Protein AF-A0A3M0AEE7-F1 (afdb_monomer_lite)

Sequence (436 aa):
MRKSKLIFLSLGSITTALVATSSFSCSCLNPNPEPKKTIIKESQLRKFKAYIASKEEEISKIYVVILKGTTAEWIYSGQKGVTKEKLDSFTKALNEAKKVTDENKIADAKIKLDNAFKELNNGAIEGKKFLTEKLEFHRIKWQILTAASIENYLLEKILNLQFIVVDNDVRDPHKINSKQIAFSKREFDRYVKAIEKLLQAKTTIEMIEAYAMLKGALEEVKLDGVRGENSYIIPFEYGKEIDEKDDDMKDIVTSLALIPNVVYSPKYPRVKISEEPQWNVYDLLAKCYVNLNGYAVNLTIVSQTDDEEKGTRTVKIKAEKNGKFKEKDVVFHGFESKESKQRSDALKEKHKSMKLEFTTQYTDKKASEAYEIYDHEDVVAKELPELIQYLNDNNLHFGHAEPTFDDAKKEVYLNIHIAEAFGAYFETTITIKGFK

InterPro domains:
  IPR007326 Lipoprotein-associated domain [PF04200] (291-336)

pLDDT: mean 78.51, std 18.41, range [25.47, 98.44]

Secondary structure (DSSP, 8-state):
-------------------------------PPP---------HHHHHHHHHHHHHHHHHHHEEEE-TT--GGGSBTT-EEEEHHHHHHHHHHHHHHHT---GGGHHHHHHHHHHHHHHHHHTPEEP-B--HHHHHHHHHHHHHHHTSSHHHHHHHHH-SS-EEEE-TT---GGGSBTT-EEEEHHHHHHHHHHHHHHHH--SHHHHHHHHHHHHHHHHHHHHH-EE--BS------TT----TT-HHHHHHHHHHHTS--EE--PSSSPPPGGGSPPP-HHHHHHHTT---TTS-PEEEEEEEEEETTTTEEEEEEEEEETTEEEEEEEEEE-SPPHHHHHHHHHHHHHTTTS--EEE-S-TTS-GGGTGGGGGSHHHHHHH-HHHHHHHHHTTEEEEE---EEETTTTEEEEEEEEEETTS-EEEEEEEEE---

Foldseek 3Di:
DDDDDDDDPDDDDDDDDDDDDDDDDDDDDDCPPDPPPPPPPDDPVNVLVVVLVVVVVCCVQAEDADDPPDAQQNDEASHWYAHPVLVVQLVVLSVVSVPDPDSVCSVVSVVSNVVSVVSRVVRIHGHDHYDPLVVVLLVLLVLCQLQPHQLSSVCVLLPPLAEDEDDPVPLDQQQAAQSHWYDYPVLSVQLSVLNVQCLVDPTPSSVVVSSVSNVVSSVVSVVRTRRHDYNAAALDPDPDDDPPPDLFVSLQNRQVSSQAQGAQSPPPPAAQPVVDDDDWPVRSCVSSVHDSPRRPWDKGFPDWDADQQQQKIWTWMWTDDPHDIDIDIHIYHNHDHPVLVVLQVVVCVVCVVPAQEAEFPQLAAFCVRCQVLVQDPVSCCVRCVVNVVVCVVVQKHKDWDRWDDDRVQSWIKTWMWIDHSHRHIDTDIRIYHNHD

Radius of gyration: 29.85 Å; chains: 1; bounding box: 74×68×76 Å

Organism: NCBI:txid92407

Structure (mmCIF, N/CA/C/O backbone):
data_AF-A0A3M0AEE7-F1
#
_entry.id   AF-A0A3M0AEE7-F1
#
loop_
_atom_site.group_PDB
_atom_site.id
_atom_site.type_symbol
_atom_site.label_atom_id
_atom_site.label_alt_id
_atom_site.label_comp_id
_atom_site.label_asym_id
_atom_site.label_entity_id
_atom_site.label_seq_id
_atom_site.pdbx_PDB_ins_code
_atom_site.Cartn_x
_atom_site.Cartn_y
_atom_site.Cartn_z
_atom_site.occupancy
_atom_site.B_iso_or_equiv
_atom_site.auth_seq_id
_atom_site.auth_comp_id
_atom_site.auth_asym_id
_atom_site.auth_atom_id
_atom_site.pdbx_PDB_model_num
ATOM 1 N N . MET A 1 1 ? 21.920 39.823 -16.163 1.00 39.53 1 MET A N 1
ATOM 2 C CA . MET A 1 1 ? 20.463 39.934 -16.407 1.00 39.53 1 MET A CA 1
ATOM 3 C C . MET A 1 1 ? 20.048 39.003 -17.540 1.00 39.53 1 MET A C 1
ATOM 5 O O . MET A 1 1 ? 20.192 39.370 -18.695 1.00 39.53 1 MET A O 1
ATOM 9 N N . ARG A 1 2 ? 19.525 37.816 -17.221 1.00 29.62 2 ARG A N 1
ATOM 10 C CA . ARG A 1 2 ? 18.635 37.040 -18.099 1.00 29.62 2 ARG A CA 1
ATOM 11 C C . ARG A 1 2 ? 17.628 36.342 -17.188 1.00 29.62 2 ARG A C 1
ATOM 13 O O . ARG A 1 2 ? 18.017 35.592 -16.302 1.00 29.62 2 ARG A O 1
ATOM 20 N N . LYS A 1 3 ? 16.358 36.720 -17.336 1.00 32.91 3 LYS A N 1
ATOM 21 C CA . LYS A 1 3 ? 15.217 36.182 -16.595 1.00 32.91 3 LYS A CA 1
ATOM 22 C C . LYS A 1 3 ? 14.713 34.957 -17.353 1.00 32.91 3 LYS A C 1
ATOM 24 O O . LYS A 1 3 ? 14.317 35.113 -18.504 1.00 32.91 3 LYS A O 1
ATOM 29 N N . SER A 1 4 ? 14.665 33.804 -16.697 1.00 30.83 4 SER A N 1
ATOM 30 C CA . SER A 1 4 ? 13.887 32.656 -17.166 1.00 30.83 4 SER A CA 1
ATOM 31 C C . SER A 1 4 ? 12.950 32.209 -16.054 1.00 30.83 4 SER A C 1
ATOM 33 O O . SER A 1 4 ? 13.329 32.126 -14.889 1.00 30.83 4 SER A O 1
ATOM 35 N N . LYS A 1 5 ? 11.686 32.082 -16.450 1.00 27.19 5 LYS A N 1
ATOM 36 C CA . LYS A 1 5 ? 10.483 32.021 -15.627 1.00 27.19 5 LYS A CA 1
ATOM 37 C C . LYS A 1 5 ? 10.325 30.636 -14.995 1.00 27.19 5 LYS A C 1
ATOM 39 O O . LYS A 1 5 ? 10.358 29.638 -15.705 1.00 27.19 5 LYS A O 1
ATOM 44 N N . LEU A 1 6 ? 10.097 30.615 -13.683 1.00 25.47 6 LEU A N 1
ATOM 45 C CA . LEU A 1 6 ? 9.561 29.472 -12.949 1.00 25.47 6 LEU A CA 1
ATOM 46 C C . LEU A 1 6 ? 8.072 29.306 -13.298 1.00 25.47 6 LEU A C 1
ATOM 48 O O . LEU A 1 6 ? 7.311 30.269 -13.200 1.00 25.47 6 LEU A O 1
ATOM 52 N N . ILE A 1 7 ? 7.662 28.096 -13.673 1.00 28.25 7 ILE A N 1
ATOM 53 C CA . ILE A 1 7 ? 6.255 27.690 -13.759 1.00 28.25 7 ILE A CA 1
ATOM 54 C C . ILE A 1 7 ? 5.963 26.896 -12.483 1.00 28.25 7 ILE A C 1
ATOM 56 O O . ILE A 1 7 ? 6.401 25.759 -12.343 1.00 28.25 7 ILE A O 1
ATOM 60 N N . PHE A 1 8 ? 5.267 27.522 -11.535 1.00 27.22 8 PHE A N 1
ATOM 61 C CA . PHE A 1 8 ? 4.676 26.855 -10.375 1.00 27.22 8 PHE A CA 1
ATOM 62 C C . PHE A 1 8 ? 3.308 26.296 -10.789 1.00 27.22 8 PHE A C 1
ATOM 64 O O . PHE A 1 8 ? 2.404 27.061 -11.121 1.00 27.22 8 PHE A O 1
ATOM 71 N N . LEU A 1 9 ? 3.146 24.972 -10.756 1.00 27.30 9 LEU A N 1
ATOM 72 C CA . LEU A 1 9 ? 1.838 24.315 -10.757 1.00 27.30 9 LEU A CA 1
ATOM 73 C C . LEU A 1 9 ? 1.307 24.333 -9.318 1.00 27.30 9 LEU A C 1
ATOM 75 O O . LEU A 1 9 ? 1.627 23.468 -8.510 1.00 27.30 9 LEU A O 1
ATOM 79 N N . SER A 1 10 ? 0.534 25.362 -8.974 1.00 28.69 10 SER A N 1
ATOM 80 C CA . SER A 1 10 ? -0.221 25.406 -7.721 1.00 28.69 10 SER A CA 1
ATOM 81 C C . SER A 1 10 ? -1.416 24.455 -7.803 1.00 28.69 10 SER A C 1
ATOM 83 O O . SER A 1 10 ? -2.258 24.605 -8.691 1.00 28.69 10 SER A O 1
ATOM 85 N N . LEU A 1 11 ? -1.509 23.514 -6.857 1.00 30.02 11 LEU A N 1
ATOM 86 C CA . LEU A 1 11 ? -2.717 22.732 -6.601 1.00 30.02 11 LEU A CA 1
ATOM 87 C C . LEU A 1 11 ? -3.900 23.675 -6.342 1.00 30.02 11 LEU A C 1
ATOM 89 O O . LEU A 1 11 ? -3.884 24.474 -5.407 1.00 30.02 11 LEU A O 1
ATOM 93 N N . GLY A 1 12 ? -4.921 23.574 -7.192 1.00 28.95 12 GLY A N 1
ATOM 94 C CA . GLY A 1 12 ? -6.162 24.322 -7.066 1.00 28.95 12 GLY A CA 1
ATOM 95 C C . GLY A 1 12 ? -6.990 23.834 -5.881 1.00 28.95 12 GLY A C 1
ATOM 96 O O . GLY A 1 12 ? -7.534 22.731 -5.896 1.00 28.95 12 GLY A O 1
ATOM 97 N N . SER A 1 13 ? -7.125 24.695 -4.879 1.00 32.88 13 SER A N 1
ATOM 98 C CA . SER A 1 13 ? -8.219 24.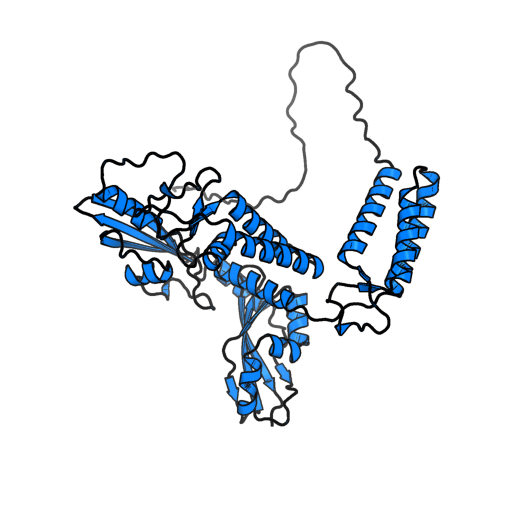684 -3.920 1.00 32.88 13 SER A CA 1
ATOM 99 C C . SER A 1 13 ? -9.508 25.115 -4.626 1.00 32.88 13 SER A C 1
ATOM 101 O O . SER A 1 13 ? -9.607 26.205 -5.192 1.00 32.88 13 SER A O 1
ATOM 103 N N . ILE A 1 14 ? -10.522 24.252 -4.599 1.00 32.09 14 ILE A N 1
ATOM 104 C CA . ILE A 1 14 ? -11.873 24.597 -5.045 1.00 32.09 14 ILE A CA 1
ATOM 105 C C . ILE A 1 14 ? -12.457 25.552 -4.004 1.00 32.09 14 ILE A C 1
ATOM 107 O O . ILE A 1 14 ? -12.915 25.126 -2.946 1.00 32.09 14 ILE A O 1
ATOM 111 N N . THR A 1 15 ? -12.446 26.848 -4.313 1.00 32.72 15 THR A N 1
ATOM 112 C CA . THR A 1 15 ? -13.251 27.836 -3.592 1.00 32.72 15 THR A CA 1
ATOM 113 C C . THR A 1 15 ? -14.005 28.690 -4.597 1.00 32.72 15 THR A C 1
ATOM 115 O O . THR A 1 15 ? -13.438 29.384 -5.435 1.00 32.72 15 THR A O 1
ATOM 118 N N . THR A 1 16 ? -15.318 28.571 -4.522 1.00 38.34 16 THR A N 1
ATOM 119 C CA . THR A 1 16 ? -16.335 29.273 -5.289 1.00 38.34 16 THR A CA 1
ATOM 120 C C . THR A 1 16 ? -16.251 30.784 -5.053 1.00 38.34 16 THR A C 1
ATOM 122 O O . THR A 1 16 ? -16.392 31.213 -3.913 1.00 38.34 16 THR A O 1
ATOM 125 N N . ALA A 1 17 ? -16.119 31.590 -6.112 1.00 32.16 17 ALA A N 1
ATOM 126 C CA . ALA A 1 17 ? -16.668 32.950 -6.174 1.00 32.16 17 ALA A CA 1
ATOM 127 C C . ALA A 1 17 ? -16.667 33.477 -7.621 1.00 32.16 17 ALA A C 1
ATOM 129 O O . ALA A 1 17 ? -15.638 33.846 -8.180 1.00 32.16 17 ALA A O 1
ATOM 130 N N . LEU A 1 18 ? -17.862 33.520 -8.213 1.00 32.06 18 LEU A N 1
ATOM 131 C CA . LEU A 1 18 ? -18.213 34.417 -9.315 1.00 32.06 18 LEU A CA 1
ATOM 132 C C . LEU A 1 18 ? -17.973 35.869 -8.869 1.00 32.06 18 LEU A C 1
ATOM 134 O O . LEU A 1 18 ? -18.414 36.198 -7.776 1.00 32.06 18 LEU A O 1
ATOM 138 N N . VAL A 1 19 ? -17.388 36.719 -9.720 1.00 35.72 19 VAL A N 1
ATOM 139 C CA . VAL A 1 19 ? -17.997 37.943 -10.294 1.00 35.72 19 VAL A CA 1
ATOM 140 C C . VAL A 1 19 ? -17.027 38.476 -11.359 1.00 35.72 19 VAL A C 1
ATOM 142 O O . VAL A 1 19 ? -15.920 38.901 -11.046 1.00 35.72 19 VAL A O 1
ATOM 145 N N . ALA A 1 20 ? -17.459 38.484 -12.620 1.00 35.19 20 ALA A N 1
ATOM 146 C CA . ALA A 1 20 ? -16.846 39.293 -13.666 1.00 35.19 20 ALA A CA 1
ATOM 147 C C . ALA A 1 20 ? -17.637 40.601 -13.775 1.00 35.19 20 ALA A C 1
ATOM 149 O O . ALA A 1 20 ? -18.813 40.594 -14.134 1.00 35.19 20 ALA A O 1
ATOM 150 N N . THR A 1 21 ? -16.990 41.722 -13.470 1.00 38.81 21 THR A N 1
ATOM 151 C CA . THR A 1 21 ? -17.422 43.052 -13.898 1.00 38.81 21 THR A CA 1
ATOM 152 C C . THR A 1 21 ? -16.765 43.354 -15.239 1.00 38.81 21 THR A C 1
ATOM 154 O O . THR A 1 21 ? -15.551 43.535 -15.300 1.00 38.81 21 THR A O 1
ATOM 157 N N . SER A 1 22 ? -17.549 43.459 -16.307 1.00 37.00 22 SER A N 1
ATOM 158 C CA . SER A 1 22 ? -17.209 44.374 -17.397 1.00 37.00 22 SER A CA 1
ATOM 159 C C . SER A 1 22 ? -18.483 44.922 -18.028 1.00 37.00 22 SER A C 1
ATOM 161 O O . SER A 1 22 ? -19.510 44.254 -18.129 1.00 37.00 22 SER A O 1
ATOM 163 N N . SER A 1 23 ? -18.399 46.211 -18.300 1.00 35.56 23 SER A N 1
ATOM 164 C CA . SER A 1 23 ? -19.454 47.179 -18.537 1.00 35.56 23 SER A CA 1
ATOM 165 C C . SER A 1 23 ? -19.941 47.225 -19.988 1.00 35.56 23 SER A C 1
ATOM 167 O O . SER A 1 23 ? -19.217 46.919 -20.930 1.00 35.56 23 SER A O 1
ATOM 169 N N . PHE A 1 24 ? -21.192 47.662 -20.103 1.00 32.94 24 PHE A N 1
ATOM 170 C CA . PHE A 1 24 ? -22.031 47.879 -21.279 1.00 32.94 24 PHE A CA 1
ATOM 171 C C . PHE A 1 24 ? -21.449 48.749 -22.407 1.00 32.94 24 PHE A C 1
ATOM 173 O O . PHE A 1 24 ? -20.793 49.755 -22.156 1.00 32.94 24 PHE A O 1
ATOM 180 N N . SER A 1 25 ? -21.896 48.455 -23.635 1.00 30.62 25 SER A N 1
ATOM 181 C CA . SER A 1 25 ? -22.407 49.442 -24.606 1.00 30.62 25 SER A CA 1
ATOM 182 C C . SER A 1 25 ? -23.279 48.691 -25.634 1.00 30.62 25 SER A C 1
ATOM 184 O O . SER A 1 25 ? -22.769 47.843 -26.355 1.00 30.62 25 SER A O 1
ATOM 186 N N . CYS A 1 26 ? -24.608 48.669 -25.495 1.00 32.84 26 CYS A N 1
ATOM 187 C CA . CYS A 1 26 ? -25.619 49.660 -25.903 1.00 32.84 26 CYS A CA 1
ATOM 188 C C . CYS A 1 26 ? -26.193 49.352 -27.299 1.00 32.84 26 CYS A C 1
ATOM 190 O O . CYS A 1 26 ? -25.498 49.514 -28.295 1.00 32.84 26 CYS A O 1
ATOM 192 N N . SER A 1 27 ? -27.464 48.925 -27.352 1.00 34.16 27 SER A N 1
ATOM 193 C CA . SER A 1 27 ? -28.456 49.342 -28.363 1.00 34.16 27 SER A CA 1
ATOM 194 C C . SER A 1 27 ? -29.754 48.515 -28.251 1.00 34.16 27 SER A C 1
ATOM 196 O O . SER A 1 27 ? -29.858 47.422 -28.795 1.00 34.16 27 SER A O 1
ATOM 198 N N . CYS A 1 28 ? -30.746 49.126 -27.595 1.00 38.25 28 CYS A N 1
ATOM 199 C CA . CYS A 1 28 ? -32.171 49.135 -27.958 1.00 38.25 28 CYS A CA 1
ATOM 200 C C . CYS A 1 28 ? -33.067 47.879 -27.778 1.00 38.25 28 CYS A C 1
ATOM 202 O O . CYS A 1 28 ? -33.027 46.934 -28.553 1.00 38.25 28 CYS A O 1
ATOM 204 N N . LEU A 1 29 ? -34.033 48.051 -26.853 1.00 40.47 29 LEU A N 1
ATOM 205 C CA . LEU A 1 29 ? -35.465 47.690 -26.950 1.00 40.47 29 LEU A CA 1
ATOM 206 C C . LEU A 1 29 ? -35.890 46.211 -26.815 1.00 40.47 29 LEU A C 1
ATOM 208 O O . LEU A 1 29 ? -36.113 45.533 -27.809 1.00 40.47 29 LEU A O 1
ATOM 212 N N . ASN A 1 30 ? -36.124 45.759 -25.572 1.00 40.34 30 ASN A N 1
ATOM 213 C CA . ASN A 1 30 ? -37.450 45.445 -24.976 1.00 40.34 30 ASN A CA 1
ATOM 214 C C . ASN A 1 30 ? -37.223 44.765 -23.601 1.00 40.34 30 ASN A C 1
ATOM 216 O O . ASN A 1 30 ? -36.546 43.735 -23.573 1.00 40.34 30 ASN A O 1
ATOM 220 N N . PRO A 1 31 ? -37.742 45.257 -22.455 1.00 41.59 31 PRO A N 1
ATOM 221 C CA . PRO A 1 31 ? -37.559 44.561 -21.187 1.00 41.59 31 PRO A CA 1
ATOM 222 C C . PRO A 1 31 ? -38.539 43.387 -21.125 1.00 41.59 31 PRO A C 1
ATOM 224 O O . PRO A 1 31 ? -39.662 43.509 -20.642 1.00 41.59 31 PRO A O 1
ATOM 227 N N . ASN A 1 32 ? -38.111 42.230 -21.626 1.00 47.66 32 ASN A N 1
ATOM 228 C CA . ASN A 1 32 ? -38.695 40.970 -21.191 1.00 47.66 32 ASN A CA 1
ATOM 229 C C . ASN A 1 32 ? -38.348 40.834 -19.695 1.00 47.66 32 ASN A C 1
ATOM 231 O O . ASN A 1 32 ? -37.156 40.878 -19.376 1.00 47.66 32 ASN A O 1
ATOM 235 N N . PRO A 1 33 ? -39.319 40.762 -18.764 1.00 46.78 33 PRO A N 1
ATOM 236 C CA . PRO A 1 33 ? -39.003 40.613 -17.350 1.00 46.78 33 PRO A CA 1
ATOM 237 C C . PRO A 1 33 ? -38.126 39.373 -17.180 1.00 46.78 33 PRO A C 1
ATOM 239 O O . PRO A 1 33 ? -38.521 38.279 -17.587 1.00 46.78 33 PRO A O 1
ATOM 242 N N . GLU A 1 34 ? -36.926 39.547 -16.615 1.00 46.41 34 GLU A N 1
ATOM 243 C CA . GLU A 1 34 ? -36.060 38.418 -16.283 1.00 46.41 34 GLU A CA 1
ATOM 244 C C . GLU A 1 34 ? -36.894 37.387 -15.510 1.00 46.41 34 GLU A C 1
ATOM 246 O O . GLU A 1 34 ? -37.600 37.763 -14.562 1.00 46.41 34 GLU A O 1
ATOM 251 N N . PRO A 1 35 ? -36.864 36.098 -15.899 1.00 45.56 35 PRO A N 1
ATOM 252 C CA . PRO A 1 35 ? -37.569 35.076 -15.156 1.00 45.56 35 PRO A CA 1
ATOM 253 C C . PRO A 1 35 ? -37.014 35.116 -13.739 1.00 45.56 35 PRO A C 1
ATOM 255 O O . PRO A 1 35 ? -35.839 34.816 -13.519 1.00 45.56 35 PRO A O 1
ATOM 258 N N . LYS A 1 36 ? -37.854 35.540 -12.782 1.00 41.78 36 LYS A N 1
ATOM 259 C CA . LYS A 1 36 ? -37.545 35.505 -11.351 1.00 41.78 36 LYS A CA 1
ATOM 260 C C . LYS A 1 36 ? -36.859 34.172 -11.083 1.00 41.78 36 LYS A C 1
ATOM 262 O O . LYS A 1 36 ? -37.500 33.129 -11.228 1.00 41.78 36 LYS A O 1
ATOM 267 N N . LYS A 1 37 ? -35.569 34.207 -10.720 1.00 41.91 37 LYS A N 1
ATOM 268 C CA . LYS A 1 37 ? -34.828 33.040 -10.231 1.00 41.91 37 LYS A CA 1
ATOM 269 C C . LYS A 1 37 ? -35.687 32.433 -9.134 1.00 41.91 37 LYS A C 1
ATOM 271 O O . LYS A 1 37 ? -35.774 32.962 -8.027 1.00 41.91 37 LYS A O 1
ATOM 276 N N . THR A 1 38 ? -36.395 31.365 -9.478 1.00 40.47 38 THR A N 1
ATOM 277 C CA . THR A 1 38 ? -37.221 30.648 -8.528 1.00 40.47 38 THR A CA 1
ATOM 278 C C . THR A 1 38 ? -36.211 29.922 -7.664 1.00 40.47 38 THR A C 1
ATOM 280 O O . THR A 1 38 ? -35.640 28.918 -8.079 1.00 40.47 38 THR A O 1
ATOM 283 N N . ILE A 1 39 ? -35.893 30.490 -6.500 1.00 41.84 39 ILE A N 1
ATOM 284 C CA . ILE A 1 39 ? -35.220 29.751 -5.440 1.00 41.84 39 ILE A CA 1
ATOM 285 C C . ILE A 1 39 ? -36.202 28.634 -5.098 1.00 41.84 39 ILE A C 1
ATOM 287 O O . ILE A 1 39 ? -37.176 28.859 -4.379 1.00 41.84 39 ILE A O 1
ATOM 291 N N . ILE A 1 40 ? -36.017 27.458 -5.701 1.00 47.19 40 ILE A N 1
ATOM 292 C CA . ILE A 1 40 ? -36.803 26.274 -5.376 1.00 47.19 40 ILE A CA 1
ATOM 293 C C . ILE A 1 40 ? -36.425 25.949 -3.934 1.00 47.19 40 ILE A C 1
ATOM 295 O O . ILE A 1 40 ? -35.376 25.360 -3.676 1.00 47.19 40 ILE A O 1
ATOM 299 N N . LYS A 1 41 ? -37.241 26.406 -2.977 1.00 56.53 41 LYS A N 1
ATOM 300 C CA . LYS A 1 41 ? -37.137 25.965 -1.589 1.00 56.53 41 LYS A CA 1
ATOM 301 C C . LYS A 1 41 ? -37.273 24.452 -1.617 1.00 56.53 41 LYS A C 1
ATOM 303 O O . LYS A 1 41 ? -38.308 23.921 -2.009 1.00 56.53 41 LYS A O 1
ATOM 308 N N . GLU A 1 42 ? -36.197 23.771 -1.259 1.00 70.62 42 GLU A N 1
ATOM 309 C CA . GLU A 1 42 ? -36.196 22.324 -1.160 1.00 70.62 42 GLU A CA 1
ATOM 310 C C . GLU A 1 42 ? -37.268 21.897 -0.148 1.00 70.62 42 GLU A C 1
ATOM 312 O O . GLU A 1 42 ? -37.226 22.329 1.009 1.00 70.62 42 GLU A O 1
ATOM 317 N N . SER A 1 43 ? -38.250 21.108 -0.597 1.00 87.12 43 SER A N 1
ATOM 318 C CA . SER A 1 43 ? -39.382 20.707 0.241 1.00 87.12 43 SER A CA 1
ATOM 319 C C . SER A 1 43 ? -38.914 19.881 1.438 1.00 87.12 43 SER A C 1
ATOM 321 O O . SER A 1 43 ? -37.929 19.134 1.357 1.00 87.12 43 SER A O 1
ATOM 323 N N . GLN A 1 44 ? -39.623 19.993 2.563 1.00 89.88 44 GLN A N 1
ATOM 324 C CA . GLN A 1 44 ? -39.300 19.207 3.755 1.00 89.88 44 GLN A CA 1
ATOM 325 C C . GLN A 1 44 ? -39.438 17.711 3.466 1.00 89.88 44 GLN A C 1
ATOM 327 O O . GLN A 1 44 ? -38.624 16.914 3.936 1.00 89.88 44 GLN A O 1
ATOM 332 N N . LEU A 1 45 ? -40.385 17.342 2.598 1.00 89.69 45 LEU A N 1
ATOM 333 C CA . LEU A 1 45 ? -40.547 15.973 2.123 1.00 89.69 45 LEU A CA 1
ATOM 334 C C . LEU A 1 45 ? -39.303 15.434 1.397 1.00 89.69 45 LEU A C 1
ATOM 336 O O . LEU A 1 45 ? -38.931 14.280 1.609 1.00 89.69 45 LEU A O 1
ATOM 340 N N . ARG A 1 46 ? -38.626 16.241 0.565 1.00 91.81 46 ARG A N 1
ATOM 341 C CA . ARG A 1 46 ? -37.401 15.800 -0.130 1.00 91.81 46 ARG A CA 1
ATOM 342 C C . ARG A 1 46 ? -36.263 15.545 0.858 1.00 91.81 46 ARG A C 1
ATOM 344 O O . ARG A 1 46 ? -35.619 14.501 0.776 1.00 91.81 46 ARG A O 1
ATOM 351 N N . LYS A 1 47 ? -36.065 16.451 1.821 1.00 93.12 47 LYS A N 1
ATOM 352 C CA . LYS A 1 47 ? -35.063 16.283 2.889 1.00 93.12 47 LYS A CA 1
ATOM 353 C C . LYS A 1 47 ? -35.353 15.055 3.748 1.00 93.12 47 LYS A C 1
ATOM 355 O O . LYS A 1 47 ? -34.438 14.306 4.075 1.00 93.12 47 LYS A O 1
ATOM 360 N N . PHE A 1 48 ? -36.624 14.815 4.069 1.00 95.06 48 PHE A N 1
ATOM 361 C CA . PHE A 1 48 ? -37.031 13.644 4.837 1.00 95.06 48 PHE A CA 1
ATOM 362 C C . PHE A 1 48 ? -36.790 12.334 4.078 1.00 95.06 48 PHE A C 1
ATOM 364 O O . PHE A 1 48 ? -36.240 11.396 4.649 1.00 95.06 48 PHE A O 1
ATOM 371 N N . LYS A 1 49 ? -37.100 12.280 2.776 1.00 94.75 49 LYS A N 1
ATOM 372 C CA . LYS A 1 49 ? -36.787 11.116 1.930 1.00 94.75 49 LYS A CA 1
ATOM 373 C C . LYS A 1 49 ? -35.284 10.839 1.849 1.00 94.75 49 LYS A C 1
ATOM 375 O O . LYS A 1 49 ? -34.888 9.682 1.940 1.00 94.75 49 LYS A O 1
ATOM 380 N N . ALA A 1 50 ? -34.454 11.877 1.729 1.00 93.44 50 ALA A N 1
ATOM 381 C CA . ALA A 1 50 ? -32.998 11.726 1.760 1.00 93.44 50 ALA A CA 1
ATOM 382 C C . ALA A 1 50 ? -32.501 11.191 3.116 1.00 93.44 50 ALA A C 1
ATOM 384 O O . ALA A 1 50 ? -31.641 10.317 3.152 1.00 93.44 50 ALA A O 1
ATOM 385 N N . TYR A 1 51 ? -33.083 11.659 4.224 1.00 95.38 51 TYR A N 1
ATOM 386 C CA . TYR A 1 51 ? -32.795 11.142 5.566 1.00 95.38 51 TYR A CA 1
ATOM 387 C C . TYR A 1 51 ? -33.214 9.669 5.742 1.00 95.38 51 TYR A C 1
ATOM 389 O O . TYR A 1 51 ? -32.479 8.890 6.338 1.00 95.38 51 TYR A O 1
ATOM 397 N N . ILE A 1 52 ? -34.364 9.255 5.201 1.00 96.44 52 ILE A N 1
ATOM 398 C CA . ILE A 1 52 ? -34.772 7.840 5.202 1.00 96.44 52 ILE A CA 1
ATOM 399 C C . ILE A 1 52 ? -33.764 6.995 4.418 1.00 96.44 52 ILE A C 1
ATOM 401 O O . ILE A 1 52 ? -33.336 5.953 4.909 1.00 96.44 52 ILE A O 1
ATOM 405 N N . ALA A 1 53 ? -33.376 7.450 3.222 1.00 94.31 53 ALA A N 1
ATOM 406 C CA . ALA A 1 53 ? -32.415 6.743 2.380 1.00 94.31 53 ALA A CA 1
ATOM 407 C C . ALA A 1 53 ? -31.055 6.585 3.076 1.00 94.31 53 ALA A C 1
ATOM 409 O O . ALA A 1 53 ? -30.485 5.499 3.046 1.00 94.31 53 ALA A O 1
ATOM 410 N N . SER A 1 54 ? -30.569 7.620 3.773 1.00 93.19 54 SER A N 1
ATOM 411 C CA . SER A 1 54 ? -29.308 7.516 4.514 1.00 93.19 54 SER A CA 1
ATOM 412 C C . SER A 1 54 ? -29.390 6.544 5.693 1.00 93.19 54 SER A C 1
ATOM 414 O O . SER A 1 54 ? -28.426 5.832 5.958 1.00 93.19 54 SER A O 1
ATOM 416 N N . LYS A 1 55 ? -30.539 6.456 6.380 1.00 93.69 55 LYS A N 1
ATOM 417 C CA . LYS A 1 55 ? -30.751 5.472 7.457 1.00 93.69 55 LYS A CA 1
ATOM 418 C C . LYS A 1 55 ? -30.833 4.042 6.940 1.00 93.69 55 LYS A C 1
ATOM 420 O O . LYS A 1 55 ? -30.331 3.132 7.589 1.00 93.69 55 LYS A O 1
ATOM 425 N N . GLU A 1 56 ? -31.454 3.842 5.785 1.00 92.62 56 GLU A N 1
ATOM 426 C CA . GLU A 1 56 ? -31.497 2.542 5.118 1.00 92.62 56 GLU A CA 1
ATOM 427 C C . GLU A 1 56 ? -30.098 2.081 4.687 1.00 92.62 56 GLU A C 1
ATOM 429 O O . GLU A 1 56 ? -29.711 0.945 4.962 1.00 92.62 56 GLU A O 1
ATOM 434 N N . GLU A 1 57 ? -29.315 2.985 4.095 1.00 88.06 57 GLU A N 1
ATOM 435 C CA . GLU A 1 57 ? -27.925 2.723 3.722 1.00 88.06 57 GLU A CA 1
ATOM 436 C C . GLU A 1 57 ? -27.069 2.368 4.948 1.00 88.06 57 GLU A C 1
ATOM 438 O O . GLU A 1 57 ? -26.396 1.336 4.949 1.00 88.06 57 GLU A O 1
ATOM 443 N N . GLU A 1 58 ? -27.152 3.165 6.019 1.00 88.94 58 GLU A N 1
ATOM 444 C CA . GLU A 1 58 ? -26.433 2.928 7.278 1.00 88.94 58 GLU A CA 1
ATOM 445 C C . GLU A 1 58 ? -26.715 1.528 7.846 1.00 88.94 58 GLU A C 1
ATOM 447 O O . GLU A 1 58 ? -25.798 0.822 8.265 1.00 88.94 58 GLU A O 1
ATOM 452 N N . ILE A 1 59 ? -27.976 1.091 7.809 1.00 91.31 59 ILE A N 1
ATOM 453 C CA . ILE A 1 59 ? -28.392 -0.223 8.311 1.00 91.31 59 ILE A CA 1
ATOM 454 C C . ILE A 1 59 ? -27.802 -1.349 7.476 1.00 91.31 59 ILE A C 1
ATOM 456 O O . ILE A 1 59 ? -27.232 -2.280 8.036 1.00 91.31 59 ILE A O 1
ATOM 460 N N . SER A 1 60 ? -27.905 -1.240 6.150 1.00 85.19 60 SER A N 1
ATOM 461 C CA . SER A 1 60 ? -27.403 -2.263 5.229 1.00 85.19 60 SER A CA 1
ATOM 462 C C . SER A 1 60 ? -25.887 -2.470 5.317 1.00 85.19 60 SER A C 1
ATOM 464 O O . SER A 1 60 ? -25.413 -3.577 5.079 1.00 85.19 60 SER A O 1
ATOM 466 N N . LYS A 1 61 ? -25.142 -1.422 5.690 1.00 81.12 61 LYS A N 1
ATOM 467 C CA . LYS A 1 61 ? -23.679 -1.440 5.795 1.00 81.12 61 LYS A CA 1
ATOM 468 C C . LYS A 1 61 ? -23.186 -1.902 7.163 1.00 81.12 61 LYS A C 1
ATOM 470 O O . LYS A 1 61 ? -22.252 -2.695 7.252 1.00 81.12 61 LYS A O 1
ATOM 475 N N . ILE A 1 62 ? -23.785 -1.377 8.233 1.00 88.38 62 ILE A N 1
ATOM 476 C CA . ILE A 1 62 ? -23.242 -1.520 9.590 1.00 88.38 62 ILE A CA 1
ATOM 477 C C . ILE A 1 62 ? -23.823 -2.728 10.320 1.00 88.38 62 ILE A C 1
ATOM 479 O O . ILE A 1 62 ? -23.125 -3.349 11.121 1.00 88.38 62 ILE A O 1
ATOM 483 N N . TYR A 1 63 ? -25.085 -3.076 10.076 1.00 92.62 63 TYR A N 1
ATOM 484 C CA . TYR A 1 63 ? -25.800 -4.014 10.932 1.00 92.62 63 TYR A CA 1
ATOM 485 C C . TYR A 1 63 ? -25.870 -5.411 10.329 1.00 92.62 63 TYR A C 1
ATOM 487 O O . TYR A 1 63 ? -26.261 -5.596 9.180 1.00 92.62 63 TYR A O 1
ATOM 495 N N . VAL A 1 64 ? -25.561 -6.411 11.152 1.00 92.12 64 VAL A N 1
ATOM 496 C CA . VAL A 1 64 ? -25.668 -7.828 10.796 1.00 92.12 64 VAL A CA 1
ATOM 497 C C . VAL A 1 64 ? -26.622 -8.538 11.746 1.00 92.12 64 VAL A C 1
ATOM 499 O O . VAL A 1 64 ? -26.629 -8.287 12.953 1.00 92.12 64 VAL A O 1
ATOM 502 N N . VAL A 1 65 ? -27.448 -9.435 11.207 1.00 93.94 65 VAL A N 1
ATOM 503 C CA . VAL A 1 65 ? -28.354 -10.243 12.029 1.00 93.94 65 VAL A CA 1
ATOM 504 C C . VAL A 1 65 ? -27.561 -11.351 12.707 1.00 93.94 65 VAL A C 1
ATOM 506 O O . VAL A 1 65 ? -26.896 -12.138 12.038 1.00 93.94 65 VAL A O 1
ATOM 509 N N . ILE A 1 66 ? -27.667 -11.436 14.030 1.00 94.31 66 ILE A N 1
ATOM 510 C CA . ILE A 1 66 ? -26.959 -12.428 14.843 1.00 94.31 66 ILE A CA 1
ATOM 511 C C . ILE A 1 66 ? -27.921 -13.369 15.566 1.00 94.31 66 ILE A C 1
ATOM 513 O O . ILE A 1 66 ? -29.075 -13.035 15.855 1.00 94.31 66 ILE A O 1
ATOM 517 N N . LEU A 1 67 ? -27.416 -14.559 15.891 1.00 93.06 67 LEU A N 1
ATOM 518 C CA . LEU A 1 67 ? -28.110 -15.528 16.733 1.00 93.06 67 LEU A CA 1
ATOM 519 C C . LEU A 1 67 ? -27.839 -15.253 18.216 1.00 93.06 67 LEU A C 1
ATOM 521 O O . LEU A 1 67 ? -26.835 -14.641 18.591 1.00 93.06 67 LEU A O 1
ATOM 525 N N . LYS A 1 68 ? -28.730 -15.749 19.079 1.00 87.56 68 LYS A N 1
ATOM 526 C CA . LYS A 1 68 ? -28.556 -15.670 20.532 1.00 87.56 68 LYS A CA 1
ATOM 527 C C . LYS A 1 68 ? -27.252 -16.367 20.944 1.00 87.56 68 LYS A C 1
ATOM 529 O O . LYS A 1 68 ? -27.007 -17.494 20.533 1.00 87.56 68 LYS A O 1
ATOM 534 N N . GLY A 1 69 ? -26.451 -15.696 21.770 1.00 87.12 69 GLY A N 1
ATOM 535 C CA . GLY A 1 69 ? -25.151 -16.198 22.228 1.00 87.12 69 GLY A CA 1
ATOM 536 C C . GLY A 1 69 ? -23.963 -15.808 21.342 1.00 87.12 69 GLY A C 1
ATOM 537 O O . GLY A 1 69 ? -22.836 -16.123 21.703 1.00 87.12 69 GLY A O 1
ATOM 538 N N . THR A 1 70 ? -24.188 -15.098 20.230 1.00 90.88 70 THR A N 1
ATOM 539 C CA . THR A 1 70 ? -23.097 -14.489 19.449 1.00 90.88 70 THR A CA 1
ATOM 540 C C . THR A 1 70 ? -22.351 -13.471 20.312 1.00 90.88 70 THR A C 1
ATOM 542 O O . THR A 1 70 ? -22.987 -12.614 20.928 1.00 90.88 70 THR A O 1
ATOM 545 N N . THR A 1 71 ? -21.021 -13.550 20.349 1.00 91.75 71 THR A N 1
ATOM 546 C CA . THR A 1 71 ? -20.177 -12.598 21.082 1.00 91.75 71 THR A CA 1
ATOM 547 C C . THR A 1 71 ? -19.558 -11.560 20.147 1.00 91.75 71 THR A C 1
ATOM 549 O O . THR A 1 71 ? -19.562 -11.710 18.922 1.00 91.75 71 THR A O 1
ATOM 552 N N . ALA A 1 72 ? -19.020 -10.486 20.728 1.00 88.94 72 ALA A N 1
ATOM 553 C CA . ALA A 1 72 ? -18.382 -9.402 19.984 1.00 88.94 72 ALA A CA 1
ATOM 554 C C . ALA A 1 72 ? -17.224 -9.901 19.100 1.00 88.94 72 ALA A C 1
ATOM 556 O O . ALA A 1 72 ? -17.026 -9.417 17.992 1.00 88.94 72 ALA A O 1
ATOM 557 N N . GLU A 1 73 ? -16.488 -10.914 19.551 1.00 87.12 73 GLU A N 1
ATOM 558 C CA . GLU A 1 73 ? -15.329 -11.504 18.875 1.00 87.12 73 GLU A CA 1
ATOM 559 C C . GLU A 1 73 ? -15.702 -12.286 17.605 1.00 87.12 73 GLU A C 1
ATOM 561 O O . GLU A 1 73 ? -14.823 -12.656 16.829 1.00 87.12 73 GLU A O 1
ATOM 566 N N . TRP A 1 74 ? -16.991 -12.551 17.375 1.00 84.75 74 TRP A N 1
ATOM 56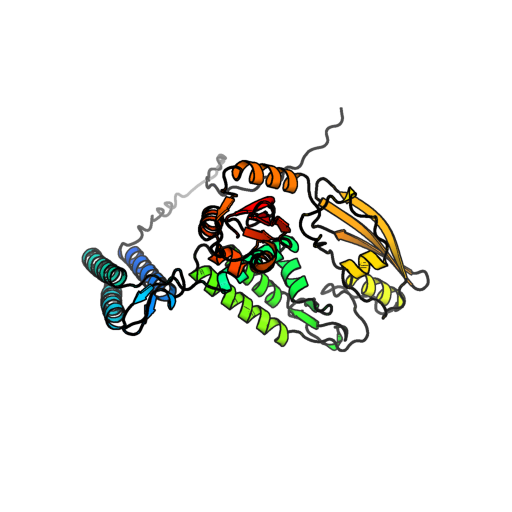7 C CA . TRP A 1 74 ? -17.484 -13.206 16.157 1.00 84.75 74 TRP A CA 1
ATOM 568 C C . TRP A 1 74 ? -17.972 -12.208 15.105 1.00 84.75 74 TRP A C 1
ATOM 570 O O . TRP A 1 74 ? -18.132 -12.575 13.942 1.00 84.75 74 TRP A O 1
ATOM 580 N N . ILE A 1 75 ? -18.183 -10.953 15.502 1.00 84.50 75 ILE A N 1
ATOM 581 C CA . ILE A 1 75 ? -18.667 -9.874 14.645 1.00 84.50 75 ILE A CA 1
ATOM 582 C C . ILE A 1 75 ? -17.468 -9.020 14.238 1.00 84.50 75 ILE A C 1
ATOM 584 O O . ILE A 1 75 ? -16.644 -8.647 15.075 1.00 84.50 75 ILE A O 1
ATOM 588 N N . TYR A 1 76 ? -17.356 -8.712 12.950 1.00 80.06 76 TYR A N 1
ATOM 589 C CA . TYR A 1 76 ? -16.260 -7.906 12.427 1.00 80.06 76 TYR A CA 1
ATOM 590 C C . TYR A 1 76 ? -16.241 -6.498 13.018 1.00 80.06 76 TYR A C 1
ATOM 592 O O . TYR A 1 76 ? -17.282 -5.870 13.202 1.00 80.06 76 TYR A O 1
ATOM 600 N N . SER A 1 77 ? -15.041 -6.001 13.321 1.00 78.06 77 SER A N 1
ATOM 601 C CA . SER A 1 77 ? -14.871 -4.638 13.826 1.00 78.06 77 SER A CA 1
ATOM 602 C C . SER A 1 77 ? -15.504 -3.605 12.884 1.00 78.06 77 SER A C 1
ATOM 604 O O . SER A 1 77 ? -15.352 -3.691 11.667 1.00 78.06 77 SER A O 1
ATOM 606 N N . GLY A 1 78 ? -16.235 -2.639 13.447 1.00 77.25 78 GLY A N 1
ATOM 607 C CA . GLY A 1 78 ? -17.006 -1.640 12.701 1.00 77.25 78 GLY A CA 1
ATOM 608 C C . GLY A 1 78 ? -18.421 -2.082 12.314 1.00 77.25 78 GLY A C 1
ATOM 609 O O . GLY A 1 78 ? -19.207 -1.236 11.897 1.00 77.25 78 GLY A O 1
ATOM 610 N N . GLN A 1 79 ? -18.764 -3.366 12.470 1.00 88.94 79 GLN A N 1
ATOM 611 C CA . GLN A 1 79 ? -20.137 -3.855 12.360 1.00 88.94 79 GLN A CA 1
ATOM 612 C C . GLN A 1 79 ? -20.814 -3.961 13.728 1.00 88.94 79 GLN A C 1
ATOM 614 O O . GLN A 1 79 ? -20.179 -4.108 14.774 1.00 88.94 79 GLN A O 1
ATOM 619 N N . LYS A 1 80 ? -22.144 -3.963 13.687 1.00 93.25 80 LYS A N 1
ATOM 620 C CA . LYS A 1 80 ? -23.030 -4.110 14.836 1.00 93.25 80 LYS A CA 1
ATOM 621 C C . LYS A 1 80 ? -23.913 -5.335 14.669 1.00 93.25 80 LYS A C 1
ATOM 623 O O . LYS A 1 80 ? -24.750 -5.397 13.771 1.00 93.25 80 LYS A O 1
ATOM 628 N N . GLY A 1 81 ? -23.750 -6.309 15.555 1.00 94.31 81 GLY A N 1
ATOM 629 C CA . GLY A 1 81 ? -24.624 -7.472 15.608 1.00 94.31 81 GLY A CA 1
ATOM 630 C C . GLY A 1 81 ? -25.933 -7.138 16.308 1.00 94.31 81 GLY A C 1
ATOM 631 O O . GLY A 1 81 ? -25.920 -6.705 17.457 1.00 94.31 81 GLY A O 1
ATOM 632 N N . VAL A 1 82 ? -27.063 -7.367 15.646 1.00 96.38 82 VAL A N 1
ATOM 633 C CA . VAL A 1 82 ? -28.406 -7.182 16.216 1.00 96.38 82 VAL A CA 1
ATOM 634 C C . VAL A 1 82 ? -29.247 -8.438 16.057 1.00 96.38 82 VAL A C 1
ATOM 636 O O . VAL A 1 82 ? -29.134 -9.173 15.078 1.00 96.38 82 VAL A O 1
ATOM 639 N N . THR A 1 83 ? -30.119 -8.709 17.022 1.00 94.75 83 THR A N 1
ATOM 640 C CA . THR A 1 83 ? -31.071 -9.811 16.875 1.00 94.75 83 THR A CA 1
ATOM 641 C C . THR A 1 83 ? -32.088 -9.487 15.784 1.00 94.75 83 THR A C 1
ATOM 643 O O . THR A 1 83 ? -32.421 -8.324 15.537 1.00 94.75 83 THR A O 1
ATOM 646 N N . LYS A 1 84 ? -32.634 -10.533 15.156 1.00 93.38 84 LYS A N 1
ATOM 647 C CA . LYS A 1 84 ? -33.671 -10.389 14.128 1.00 93.38 84 LYS A CA 1
ATOM 648 C C . LYS A 1 84 ? -34.857 -9.541 14.606 1.00 93.38 84 LYS A C 1
ATOM 650 O O . LYS A 1 84 ? -35.296 -8.655 13.892 1.00 93.38 84 LYS A O 1
ATOM 655 N N . GLU A 1 85 ? -35.310 -9.749 15.840 1.00 93.12 85 GLU A N 1
ATOM 656 C CA . GLU A 1 85 ? -36.427 -9.004 16.438 1.00 93.12 85 GLU A CA 1
ATOM 657 C C . GLU A 1 85 ? -36.188 -7.483 16.470 1.00 93.12 85 GLU A C 1
ATOM 659 O O . GLU A 1 85 ? -37.080 -6.689 16.151 1.00 93.12 85 GLU A O 1
ATOM 664 N N . LYS A 1 86 ? -34.967 -7.062 16.821 1.00 93.69 86 LYS A N 1
ATOM 665 C CA . LYS A 1 86 ? -34.597 -5.643 16.856 1.00 93.69 86 LYS A CA 1
ATOM 666 C C . LYS A 1 86 ? -34.520 -5.057 15.449 1.00 93.69 86 LYS A C 1
ATOM 668 O O . LYS A 1 86 ? -35.030 -3.957 15.227 1.00 93.69 86 LYS A O 1
ATOM 673 N N . LEU A 1 87 ? -33.957 -5.801 14.495 1.00 94.06 87 LEU A N 1
ATOM 674 C CA . LEU A 1 87 ? -33.903 -5.369 13.099 1.00 94.06 87 LEU A CA 1
ATOM 675 C C . LEU A 1 87 ? -35.301 -5.270 12.469 1.00 94.06 87 LEU A C 1
ATOM 677 O O . LEU A 1 87 ? -35.592 -4.294 11.776 1.00 94.06 87 LEU A O 1
ATOM 681 N N . ASP A 1 88 ? -36.188 -6.225 12.748 1.00 94.00 88 ASP A N 1
ATOM 682 C CA . ASP A 1 88 ? -37.573 -6.223 12.264 1.00 94.00 88 ASP A CA 1
ATOM 683 C C . ASP A 1 88 ? -38.350 -5.017 12.823 1.00 94.00 88 ASP A C 1
ATOM 685 O O . ASP A 1 88 ? -39.078 -4.342 12.089 1.00 94.00 88 ASP A O 1
ATOM 689 N N . SER A 1 89 ? -38.137 -4.683 14.102 1.00 93.81 89 SER A N 1
ATOM 690 C CA . SER A 1 89 ? -38.743 -3.509 14.750 1.00 93.81 89 SER A CA 1
ATOM 691 C C . SER A 1 89 ? -38.315 -2.198 14.085 1.00 93.81 89 SER A C 1
ATOM 693 O O . SER A 1 89 ? -39.156 -1.351 13.771 1.00 93.81 89 SER A O 1
ATOM 695 N N . PHE A 1 90 ? -37.020 -2.050 13.794 1.00 96.06 90 PHE A N 1
ATOM 696 C CA . PHE A 1 90 ? -36.514 -0.907 13.039 1.00 96.06 90 PHE A CA 1
ATOM 697 C C . PHE A 1 90 ? -37.076 -0.868 11.609 1.00 96.06 90 PHE A C 1
ATOM 699 O O . PHE A 1 90 ? -37.562 0.169 11.158 1.00 96.06 90 PHE A O 1
ATOM 706 N N . THR A 1 91 ? -37.070 -2.005 10.909 1.00 95.50 91 THR A N 1
ATOM 707 C CA . THR A 1 91 ? -37.556 -2.118 9.524 1.00 95.50 91 THR A CA 1
ATOM 708 C C . THR A 1 91 ? -39.030 -1.729 9.415 1.00 95.50 91 THR A C 1
ATOM 710 O O . THR A 1 91 ? -39.438 -1.065 8.459 1.00 95.50 91 THR A O 1
ATOM 713 N N . LYS A 1 92 ? -39.841 -2.068 10.424 1.00 96.50 92 LYS A N 1
ATOM 714 C CA . LYS A 1 92 ? -41.231 -1.617 10.519 1.00 96.50 92 LYS A CA 1
ATOM 715 C C . LYS A 1 92 ? -41.328 -0.089 10.597 1.00 96.50 92 LYS A C 1
ATOM 717 O O . LYS A 1 92 ? -42.053 0.501 9.796 1.00 96.50 92 LYS A O 1
ATOM 722 N N . ALA A 1 93 ? -40.571 0.551 11.490 1.00 96.81 93 ALA A N 1
ATOM 723 C CA . ALA A 1 93 ? -40.551 2.011 11.615 1.00 96.81 93 ALA A CA 1
ATOM 724 C C . ALA A 1 93 ? -40.047 2.703 10.333 1.00 96.81 93 ALA A C 1
ATOM 726 O O . ALA A 1 93 ? -40.615 3.710 9.908 1.00 96.81 93 ALA A O 1
ATOM 727 N N . LEU A 1 94 ? -39.034 2.135 9.669 1.00 96.50 94 LEU A N 1
ATOM 728 C CA . LEU A 1 94 ? -38.524 2.621 8.383 1.00 96.50 94 LEU A CA 1
ATOM 729 C C . LEU A 1 94 ? -39.607 2.566 7.294 1.00 96.50 94 LEU A C 1
ATOM 731 O O . LEU A 1 94 ? -39.819 3.540 6.571 1.00 96.50 94 LEU A O 1
ATOM 735 N N . ASN A 1 95 ? -40.333 1.451 7.201 1.00 96.94 95 ASN A N 1
ATOM 736 C CA . ASN A 1 95 ? -41.424 1.283 6.242 1.00 96.94 95 ASN A CA 1
ATOM 737 C C . ASN A 1 95 ? -42.614 2.210 6.528 1.00 96.94 95 ASN A C 1
ATOM 739 O O . ASN A 1 95 ? -43.272 2.664 5.592 1.00 96.94 95 ASN A O 1
ATOM 743 N N . GLU A 1 96 ? -42.898 2.514 7.795 1.00 96.69 96 GLU A N 1
ATOM 744 C CA . GLU A 1 96 ? -43.889 3.526 8.174 1.00 96.69 96 GLU A CA 1
ATOM 745 C C . GLU A 1 96 ? -43.437 4.934 7.758 1.00 96.69 96 GL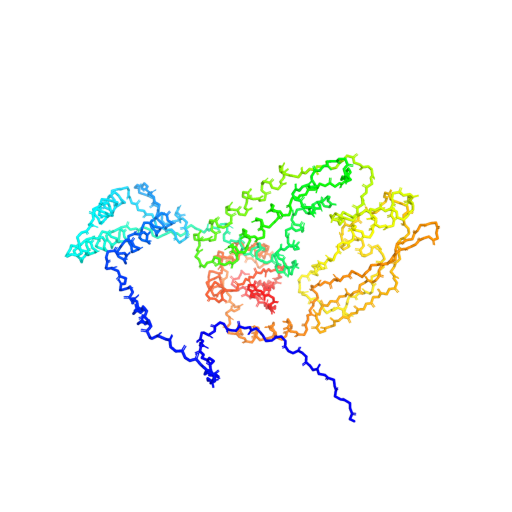U A C 1
ATOM 747 O O . GLU A 1 96 ? -44.212 5.663 7.139 1.00 96.69 96 GLU A O 1
ATOM 752 N N . ALA A 1 97 ? -42.173 5.291 8.003 1.00 96.19 97 ALA A N 1
ATOM 753 C CA . ALA A 1 97 ? -41.601 6.571 7.588 1.00 96.19 97 ALA A CA 1
ATOM 754 C C . ALA A 1 97 ? -41.622 6.754 6.057 1.00 96.19 97 ALA A C 1
ATOM 756 O O . ALA A 1 97 ? -41.989 7.824 5.571 1.00 96.19 97 ALA A O 1
ATOM 757 N N . LYS A 1 98 ? -41.319 5.700 5.282 1.00 95.75 98 LYS A N 1
ATOM 758 C CA . LYS A 1 98 ? -41.369 5.706 3.803 1.00 95.75 98 LYS A CA 1
ATOM 759 C C . LYS A 1 98 ? -42.751 6.034 3.230 1.00 95.75 98 LYS A C 1
ATOM 761 O O . LYS A 1 98 ? -42.838 6.556 2.120 1.00 95.75 98 LYS A O 1
ATOM 766 N N . LYS A 1 99 ? -43.826 5.733 3.966 1.00 96.44 99 LYS A N 1
ATOM 767 C CA . LYS A 1 99 ? -45.215 5.979 3.541 1.00 96.44 99 LYS A CA 1
ATOM 768 C C . LYS A 1 99 ? -45.678 7.418 3.783 1.00 96.44 99 LYS A C 1
ATOM 770 O O . LYS A 1 99 ? -46.770 7.778 3.351 1.00 96.44 99 LYS A O 1
ATOM 775 N N . VAL A 1 100 ? -44.888 8.244 4.470 1.00 95.56 100 VAL A N 1
ATOM 776 C CA . VAL A 1 100 ? -45.260 9.630 4.769 1.00 95.56 100 VAL A CA 1
ATOM 777 C C . VAL A 1 100 ? -45.127 10.495 3.522 1.00 95.56 100 VAL A C 1
ATOM 779 O O . VAL A 1 100 ? -44.036 10.702 2.993 1.00 95.56 100 VAL A O 1
ATOM 782 N N . THR A 1 101 ? -46.258 11.030 3.072 1.00 92.56 101 THR A N 1
ATOM 783 C CA . THR A 1 101 ? -46.347 11.989 1.960 1.00 92.56 101 THR A CA 1
ATOM 784 C C . THR A 1 101 ? -46.820 13.374 2.404 1.00 92.56 101 THR A C 1
ATOM 786 O O . THR A 1 101 ? -46.687 14.328 1.645 1.00 92.56 101 THR A O 1
ATOM 789 N N . ASP A 1 102 ? -47.366 13.484 3.617 1.00 91.81 102 ASP A N 1
ATOM 790 C CA . ASP A 1 102 ? -47.874 14.716 4.231 1.00 91.81 102 ASP A CA 1
ATOM 791 C C . ASP A 1 102 ? -46.775 15.383 5.069 1.00 91.81 102 ASP A C 1
ATOM 793 O O . ASP A 1 102 ? -46.241 14.768 5.997 1.00 91.81 102 ASP A O 1
ATOM 797 N N . GLU A 1 103 ? -46.444 16.638 4.752 1.00 91.88 103 GLU A N 1
ATOM 798 C CA . GLU A 1 103 ? -45.361 17.368 5.418 1.00 91.88 103 GLU A CA 1
ATOM 799 C C . GLU A 1 103 ? -45.613 17.574 6.918 1.00 91.88 103 GLU A C 1
ATOM 801 O O . GLU A 1 103 ? -44.667 17.533 7.704 1.00 91.88 103 GLU A O 1
ATOM 806 N N . ASN A 1 104 ? -46.874 17.667 7.349 1.00 93.00 104 ASN A N 1
ATOM 807 C CA . ASN A 1 104 ? -47.208 17.856 8.764 1.00 93.00 104 ASN A CA 1
ATOM 808 C C . ASN A 1 104 ? -46.902 16.618 9.624 1.00 93.00 104 ASN A C 1
ATOM 810 O O . ASN A 1 104 ? -46.796 16.723 10.842 1.00 93.00 104 ASN A O 1
ATOM 814 N N . LYS A 1 105 ? -46.739 15.443 9.002 1.00 93.38 105 LYS A N 1
ATOM 815 C CA . LYS A 1 105 ? -46.452 14.171 9.689 1.00 93.38 105 LYS A CA 1
ATOM 816 C C . LYS A 1 105 ? -44.965 13.815 9.705 1.00 93.38 105 LYS A C 1
ATOM 818 O O . LYS A 1 105 ? -44.583 12.813 10.310 1.00 93.38 105 LYS A O 1
ATOM 823 N N . ILE A 1 106 ? -44.119 14.614 9.048 1.00 94.69 106 ILE A N 1
ATOM 824 C CA . ILE A 1 106 ? -42.677 14.353 8.934 1.00 94.69 106 ILE A CA 1
ATOM 825 C C . ILE A 1 106 ? -42.002 14.358 10.305 1.00 94.69 106 ILE A C 1
ATOM 827 O O . ILE A 1 106 ? -41.200 13.469 10.583 1.00 94.69 106 ILE A O 1
ATOM 831 N N . ALA A 1 107 ? -42.318 15.334 11.161 1.00 93.50 107 ALA A N 1
ATOM 832 C CA . ALA A 1 107 ? -41.687 15.462 12.474 1.00 93.50 107 ALA A CA 1
ATOM 833 C C . ALA A 1 107 ? -41.916 14.205 13.331 1.00 93.50 107 ALA A C 1
ATOM 835 O O . ALA A 1 107 ? -40.957 13.599 13.810 1.00 93.50 107 ALA A O 1
ATOM 836 N N . ASP A 1 108 ? -43.168 13.757 13.429 1.00 94.50 108 ASP A N 1
ATOM 837 C CA . ASP A 1 108 ? -43.539 12.565 14.195 1.00 94.50 108 ASP A CA 1
ATOM 838 C C . ASP A 1 108 ? -42.911 11.291 13.624 1.00 94.50 108 ASP A C 1
ATOM 840 O O . ASP A 1 108 ? -42.390 10.456 14.366 1.00 94.50 108 ASP A O 1
ATOM 844 N N . ALA A 1 109 ? -42.926 11.133 12.298 1.00 96.31 109 ALA A N 1
ATOM 845 C CA . ALA A 1 109 ? -42.327 9.975 11.643 1.00 96.31 109 ALA A CA 1
ATOM 846 C C . ALA A 1 109 ? -40.806 9.933 11.816 1.00 96.31 109 ALA A C 1
ATOM 848 O O . ALA A 1 109 ? -40.243 8.864 12.055 1.00 96.31 109 ALA A O 1
ATOM 849 N N . LYS A 1 110 ? -40.145 11.094 11.761 1.00 96.06 110 LYS A N 1
ATOM 850 C CA . LYS A 1 110 ? -38.716 11.212 12.046 1.00 96.06 110 LYS A CA 1
ATOM 851 C C . LYS A 1 110 ? -38.406 10.815 13.487 1.00 96.06 110 LYS A C 1
ATOM 853 O O . LYS A 1 110 ? -37.491 10.028 13.696 1.00 96.06 110 LYS A O 1
ATOM 858 N N . ILE A 1 111 ? -39.180 11.296 14.462 1.00 97.00 111 ILE A N 1
ATOM 859 C CA . ILE A 1 111 ? -39.005 10.937 15.879 1.00 97.00 111 ILE A CA 1
ATOM 860 C C . ILE A 1 111 ? -39.162 9.427 16.082 1.00 97.00 111 ILE A C 1
ATOM 862 O O . ILE A 1 111 ? -38.335 8.809 16.751 1.00 97.00 111 ILE A O 1
ATOM 866 N N . LYS A 1 112 ? -40.187 8.812 15.480 1.00 96.56 112 LYS A N 1
ATOM 867 C CA . LYS A 1 112 ? -40.393 7.357 15.553 1.00 96.56 112 LYS A CA 1
ATOM 868 C C . LYS A 1 112 ? -39.220 6.581 14.959 1.00 96.56 112 LYS A C 1
ATOM 870 O O . LYS A 1 112 ? -38.756 5.629 15.584 1.00 96.56 112 LYS A O 1
ATOM 875 N N . LEU A 1 113 ? -38.724 6.999 13.794 1.00 96.38 113 LEU A N 1
ATOM 876 C CA . LEU A 1 113 ? -37.578 6.356 13.155 1.00 96.38 113 LEU A CA 1
ATOM 877 C C . LEU A 1 113 ? -36.292 6.532 13.978 1.00 96.38 113 LEU A C 1
ATOM 879 O O . LEU A 1 113 ? -35.579 5.556 14.193 1.00 96.38 113 LEU A O 1
ATOM 883 N N . ASP A 1 114 ? -36.026 7.734 14.500 1.00 96.19 114 ASP A N 1
ATOM 884 C CA . ASP A 1 114 ? -34.877 8.004 15.375 1.00 96.19 114 ASP A CA 1
ATOM 885 C C . ASP A 1 114 ? -34.939 7.167 16.664 1.00 96.19 114 ASP A C 1
ATOM 887 O O . ASP A 1 114 ? -33.918 6.645 17.111 1.00 96.19 114 ASP A O 1
ATOM 891 N N . ASN A 1 115 ? -36.123 7.002 17.260 1.00 95.88 115 ASN A N 1
ATOM 892 C CA . ASN A 1 115 ? -36.301 6.170 18.451 1.00 95.88 115 ASN A CA 1
ATOM 893 C C . ASN A 1 115 ? -36.074 4.687 18.144 1.00 95.88 115 ASN A C 1
ATOM 895 O O . ASN A 1 115 ? -35.315 4.037 18.860 1.00 95.88 115 ASN A O 1
ATOM 899 N N . ALA A 1 116 ? -36.639 4.170 17.050 1.00 95.62 116 ALA A N 1
ATOM 900 C CA . ALA A 1 116 ? -36.383 2.799 16.614 1.00 95.62 116 ALA A CA 1
ATOM 901 C C . ALA A 1 116 ? -34.888 2.566 16.322 1.00 95.62 116 ALA A C 1
ATOM 903 O O . ALA A 1 116 ? -34.334 1.525 16.666 1.00 95.62 116 ALA A O 1
ATOM 904 N N . PHE A 1 117 ? -34.205 3.560 15.745 1.00 94.00 117 PHE A N 1
ATOM 905 C CA . PHE A 1 117 ? -32.766 3.508 15.495 1.00 94.00 117 PHE A CA 1
ATOM 906 C C . PHE A 1 117 ? -31.938 3.522 16.791 1.00 94.00 117 PHE A C 1
ATOM 908 O O . PHE A 1 117 ? -30.937 2.813 16.903 1.00 94.00 117 PHE A O 1
ATOM 915 N N . LYS A 1 118 ? -32.347 4.300 17.800 1.00 94.56 118 LYS A N 1
ATOM 916 C CA . LYS A 1 118 ? -31.727 4.278 19.137 1.00 94.56 118 LYS A CA 1
ATOM 917 C C . LYS A 1 118 ? -31.911 2.928 19.822 1.00 94.56 118 LYS A C 1
ATOM 919 O O . LYS A 1 118 ? -30.957 2.402 20.383 1.00 94.56 118 LYS A O 1
ATOM 924 N N . GLU A 1 119 ? -33.107 2.349 19.758 1.00 93.50 119 GLU A N 1
ATOM 925 C CA . GLU A 1 119 ? -33.373 1.025 20.330 1.00 93.50 119 GLU A CA 1
ATOM 926 C C . GLU A 1 119 ? -32.563 -0.078 19.650 1.00 93.50 119 GLU A C 1
ATOM 928 O O . GLU A 1 119 ? -32.069 -0.982 20.328 1.00 93.50 119 GLU A O 1
ATOM 933 N N . LEU A 1 120 ? -32.396 0.014 18.329 1.00 94.50 120 LEU A N 1
ATOM 934 C CA . LEU A 1 120 ? -31.530 -0.878 17.572 1.00 94.50 120 LEU A CA 1
ATOM 935 C C . LEU A 1 120 ? -30.071 -0.761 18.038 1.00 94.50 120 LEU A C 1
ATOM 937 O O . LEU A 1 120 ? -29.447 -1.779 18.321 1.00 94.50 120 LEU A O 1
ATOM 941 N N . ASN A 1 121 ? -29.552 0.465 18.183 1.00 92.94 121 ASN A N 1
ATOM 942 C CA . ASN A 1 121 ? -28.194 0.714 18.682 1.00 92.94 121 ASN A CA 1
ATOM 943 C C . ASN A 1 121 ? -27.982 0.196 20.107 1.00 92.94 121 ASN A C 1
ATOM 945 O O . ASN A 1 121 ? -26.964 -0.426 20.383 1.00 92.94 121 ASN A O 1
ATOM 949 N N . ASN A 1 122 ? -28.934 0.433 21.009 1.00 92.00 122 ASN A N 1
ATOM 950 C CA . ASN A 1 122 ? -28.824 -0.005 22.402 1.00 92.00 122 ASN A CA 1
ATOM 951 C C . ASN A 1 122 ? -28.814 -1.535 22.535 1.00 92.00 122 ASN A C 1
ATOM 953 O O . ASN A 1 122 ? -28.262 -2.064 23.494 1.00 92.00 122 ASN A O 1
ATOM 957 N N . GLY A 1 123 ? -29.452 -2.241 21.597 1.00 87.50 123 GLY A N 1
ATOM 958 C CA . GLY A 1 123 ? -29.446 -3.702 21.533 1.00 87.50 123 GLY A CA 1
ATOM 959 C C . GLY A 1 123 ? -28.309 -4.294 20.700 1.00 87.50 123 GLY A C 1
ATOM 960 O O . GLY A 1 123 ? -28.259 -5.515 20.558 1.00 87.50 123 GLY A O 1
ATOM 961 N N . ALA A 1 124 ? -27.446 -3.461 20.115 1.00 94.56 124 ALA A N 1
ATOM 962 C CA . ALA A 1 124 ? -26.377 -3.912 19.243 1.00 94.56 124 ALA A CA 1
ATOM 963 C C . ALA A 1 124 ? -25.134 -4.339 20.031 1.00 94.56 124 ALA A C 1
ATOM 965 O O . ALA A 1 124 ? -24.726 -3.691 20.993 1.00 94.56 124 ALA A O 1
ATOM 966 N N . ILE A 1 125 ? -24.498 -5.410 19.567 1.00 94.31 125 ILE A N 1
ATOM 967 C CA . ILE A 1 125 ? -23.181 -5.848 20.021 1.00 94.31 125 ILE A CA 1
ATOM 968 C C . ILE A 1 125 ? -22.151 -5.303 19.032 1.00 94.31 125 ILE A C 1
ATOM 970 O O . ILE A 1 125 ? -22.184 -5.656 17.853 1.00 94.31 125 ILE A O 1
ATOM 974 N N . GLU A 1 126 ? -21.248 -4.447 19.504 1.00 91.44 126 GLU A N 1
ATOM 975 C CA . GLU A 1 126 ? -20.150 -3.928 18.685 1.00 91.44 126 GLU A CA 1
ATOM 976 C C . GLU A 1 126 ? -19.150 -5.048 18.375 1.00 91.44 126 GLU A C 1
ATOM 978 O O . GLU A 1 126 ? -18.715 -5.770 19.278 1.00 91.44 126 GLU A O 1
ATOM 983 N N . GLY A 1 127 ? -18.785 -5.199 17.104 1.00 86.00 127 GLY A N 1
ATOM 984 C CA . GLY A 1 127 ? -17.830 -6.210 16.680 1.00 86.00 127 GLY A CA 1
ATOM 985 C C . GLY A 1 127 ? -16.399 -5.930 17.132 1.00 86.00 127 GLY A C 1
ATOM 986 O O . GLY A 1 127 ? -15.911 -4.801 17.099 1.00 86.00 127 GLY A O 1
ATOM 987 N N . LYS A 1 128 ? -15.703 -6.995 17.529 1.00 82.06 128 LYS A N 1
ATOM 988 C CA . LYS A 1 128 ? -14.294 -7.001 17.950 1.00 82.06 128 LYS A CA 1
ATOM 989 C C . LYS A 1 128 ? -13.437 -7.973 17.148 1.00 82.06 128 LYS A C 1
ATOM 991 O O . LYS A 1 128 ? -12.228 -8.019 17.362 1.00 82.06 128 LYS A O 1
ATOM 996 N N . LYS A 1 129 ? -14.028 -8.758 16.241 1.00 78.12 129 LYS A N 1
ATOM 997 C CA . LYS A 1 129 ? -13.268 -9.684 15.404 1.00 78.12 129 LYS A CA 1
ATOM 998 C C . LYS A 1 129 ? -12.290 -8.884 14.554 1.00 78.12 129 LYS A C 1
ATOM 1000 O O . LYS A 1 129 ? -12.697 -8.059 13.728 1.00 78.12 129 LYS A O 1
ATOM 1005 N N . PHE A 1 130 ? -11.007 -9.133 14.783 1.00 66.69 130 PHE A N 1
ATOM 1006 C CA . PHE A 1 130 ? -9.939 -8.560 13.988 1.00 66.69 130 PHE A CA 1
ATOM 1007 C C . PHE A 1 130 ? -10.058 -9.067 12.548 1.00 66.69 130 PHE A C 1
ATOM 1009 O O . PHE A 1 130 ? -10.232 -10.264 12.312 1.00 66.69 130 PHE A O 1
ATOM 1016 N N . LEU A 1 131 ? -10.010 -8.144 11.592 1.00 65.19 131 LEU A N 1
ATOM 1017 C CA . LEU A 1 131 ? -10.042 -8.473 10.173 1.00 65.19 131 LEU A CA 1
ATOM 1018 C C . LEU A 1 131 ? -8.618 -8.670 9.687 1.00 65.19 131 LEU A C 1
ATOM 1020 O O . LEU A 1 131 ? -7.846 -7.715 9.613 1.00 65.19 131 LEU A O 1
ATOM 1024 N N . THR A 1 132 ? -8.309 -9.887 9.264 1.00 65.25 132 THR A N 1
ATOM 1025 C CA . THR A 1 132 ? -7.166 -10.163 8.387 1.00 65.25 132 THR A CA 1
ATOM 1026 C C . THR A 1 132 ? -7.167 -9.247 7.160 1.00 65.25 132 THR A C 1
ATOM 1028 O O . THR A 1 132 ? -6.120 -8.795 6.719 1.00 65.25 132 THR A O 1
ATOM 1031 N N . GLU A 1 133 ? -8.347 -8.867 6.672 1.00 66.75 133 GLU A N 1
ATOM 1032 C CA . GLU A 1 133 ? -8.568 -7.925 5.577 1.00 66.75 133 GLU A CA 1
ATOM 1033 C C . GLU A 1 133 ? -8.069 -6.516 5.913 1.00 66.75 133 GLU A C 1
ATOM 1035 O O . GLU A 1 133 ? -7.659 -5.786 5.016 1.00 66.75 133 GLU A O 1
ATOM 1040 N N . LYS A 1 134 ? -8.053 -6.128 7.197 1.00 66.69 134 LYS A N 1
ATOM 1041 C CA . LYS A 1 134 ? -7.449 -4.864 7.625 1.00 66.69 134 LYS A CA 1
ATOM 1042 C C . LYS A 1 134 ? -5.934 -4.936 7.453 1.00 66.69 134 LYS A C 1
ATOM 1044 O O . LYS A 1 134 ? -5.387 -4.027 6.841 1.00 66.69 134 LYS A O 1
ATOM 1049 N N . LEU A 1 135 ? -5.269 -6.005 7.902 1.00 66.12 135 LEU A N 1
ATOM 1050 C CA . LEU A 1 135 ? -3.834 -6.202 7.632 1.00 66.12 135 LEU A CA 1
ATOM 1051 C C . LEU A 1 135 ? -3.555 -6.244 6.128 1.00 66.12 135 LEU A C 1
ATOM 1053 O O . LEU A 1 135 ? -2.671 -5.547 5.648 1.00 66.12 135 LEU A O 1
ATOM 1057 N N . GLU A 1 136 ? -4.363 -6.976 5.364 1.00 72.38 136 GLU A N 1
ATOM 1058 C CA . GLU A 1 136 ? -4.245 -7.039 3.906 1.00 72.38 136 GLU A CA 1
ATOM 1059 C C . GLU A 1 136 ? -4.443 -5.678 3.233 1.00 72.38 136 GLU A C 1
ATOM 1061 O O . GLU A 1 136 ? -3.709 -5.345 2.309 1.00 72.38 136 GLU A O 1
ATOM 1066 N N . PHE A 1 137 ? -5.372 -4.848 3.709 1.00 75.31 137 PHE A N 1
ATOM 1067 C CA . PHE A 1 137 ? -5.510 -3.471 3.242 1.00 75.31 137 PHE A CA 1
ATOM 1068 C C . PHE A 1 137 ? -4.236 -2.659 3.502 1.00 75.31 137 PHE A C 1
ATOM 1070 O O . PHE A 1 137 ? -3.758 -1.977 2.595 1.00 75.31 137 PHE A O 1
ATOM 1077 N N . HIS A 1 138 ? -3.662 -2.758 4.706 1.00 71.56 138 HIS A N 1
ATOM 1078 C CA . HIS A 1 138 ? -2.411 -2.070 5.049 1.00 71.56 138 HIS A CA 1
ATOM 1079 C C . HIS A 1 138 ? -1.267 -2.576 4.160 1.00 71.56 138 HIS A C 1
ATOM 1081 O O . HIS A 1 138 ? -0.529 -1.775 3.589 1.00 71.56 138 HIS A O 1
ATOM 1087 N N . ARG A 1 139 ? -1.198 -3.889 3.926 1.00 73.31 139 ARG A N 1
ATOM 1088 C CA . ARG A 1 139 ? -0.237 -4.530 3.026 1.00 73.31 139 ARG A CA 1
ATOM 1089 C C . ARG A 1 139 ? -0.393 -4.073 1.576 1.00 73.31 139 ARG A C 1
ATOM 1091 O O . ARG A 1 139 ? 0.602 -3.774 0.926 1.00 73.31 139 ARG A O 1
ATOM 1098 N N . ILE A 1 140 ? -1.615 -3.998 1.051 1.00 78.50 140 ILE A N 1
ATOM 1099 C CA . ILE A 1 140 ? -1.889 -3.516 -0.313 1.00 78.50 140 ILE A CA 1
ATOM 1100 C C . ILE A 1 140 ? -1.486 -2.055 -0.439 1.00 78.50 140 ILE A C 1
ATOM 1102 O O . ILE A 1 140 ? -0.799 -1.686 -1.386 1.00 78.50 140 ILE A O 1
ATOM 1106 N N . LYS A 1 141 ? -1.871 -1.230 0.534 1.00 73.94 141 LYS A N 1
ATOM 1107 C CA . LYS A 1 141 ? -1.492 0.177 0.586 1.00 73.94 141 LYS A CA 1
ATOM 1108 C C . LYS A 1 141 ? 0.023 0.328 0.579 1.00 73.94 141 LYS A C 1
ATOM 1110 O O . LYS A 1 141 ? 0.548 1.053 -0.256 1.00 73.94 141 LYS A O 1
ATOM 1115 N N . TRP A 1 142 ? 0.716 -0.420 1.433 1.00 68.69 142 TRP A N 1
ATOM 1116 C CA . TRP A 1 142 ? 2.172 -0.479 1.462 1.00 68.69 142 TRP A CA 1
ATOM 1117 C C . TRP A 1 142 ? 2.753 -0.864 0.101 1.00 68.69 142 TRP A C 1
ATOM 1119 O O . TRP A 1 142 ? 3.592 -0.149 -0.434 1.00 68.69 142 TRP A O 1
ATOM 1129 N N . GLN A 1 143 ? 2.248 -1.931 -0.517 1.00 74.75 143 GLN A N 1
ATOM 1130 C CA . GLN A 1 143 ? 2.696 -2.378 -1.835 1.00 74.75 143 GLN A CA 1
ATOM 1131 C C . GLN A 1 143 ? 2.475 -1.314 -2.922 1.00 74.75 143 GLN A C 1
ATOM 1133 O O . GLN A 1 143 ? 3.349 -1.111 -3.760 1.00 74.75 143 GLN A O 1
ATOM 1138 N N . ILE A 1 144 ? 1.369 -0.568 -2.880 1.00 73.06 144 ILE A N 1
ATOM 1139 C CA . ILE A 1 144 ? 1.130 0.566 -3.788 1.00 73.06 144 ILE A CA 1
ATOM 1140 C C . ILE A 1 144 ? 2.173 1.667 -3.589 1.00 73.06 144 ILE A C 1
ATOM 1142 O O . ILE A 1 144 ? 2.652 2.247 -4.562 1.00 73.06 144 ILE A O 1
ATOM 1146 N N . LEU A 1 145 ? 2.580 1.932 -2.346 1.00 65.88 145 LEU A N 1
ATOM 1147 C CA . LEU A 1 145 ? 3.662 2.878 -2.059 1.00 65.88 145 LEU A CA 1
ATOM 1148 C C . LEU A 1 145 ? 5.011 2.403 -2.556 1.00 65.88 145 LEU A C 1
ATOM 1150 O O . LEU A 1 145 ? 5.783 3.217 -3.070 1.00 65.88 145 LEU A O 1
ATOM 1154 N N . THR A 1 146 ? 5.274 1.106 -2.419 1.00 62.75 146 THR A N 1
ATOM 1155 C CA . THR A 1 146 ? 6.497 0.490 -2.931 1.00 62.75 146 THR A CA 1
ATOM 1156 C C . THR A 1 146 ? 6.557 0.591 -4.455 1.00 62.75 146 THR A C 1
ATOM 1158 O O . THR A 1 146 ? 7.590 0.962 -5.002 1.00 62.75 146 THR A O 1
ATOM 1161 N N . ALA A 1 147 ? 5.414 0.424 -5.124 1.00 65.75 147 ALA A N 1
ATOM 1162 C CA . ALA A 1 147 ? 5.275 0.556 -6.570 1.00 65.75 147 ALA A CA 1
ATOM 1163 C C . ALA A 1 147 ? 5.114 2.018 -7.052 1.00 65.75 147 ALA A C 1
ATOM 1165 O O . ALA A 1 147 ? 5.002 2.276 -8.250 1.00 65.75 147 ALA A O 1
ATOM 1166 N N . ALA A 1 148 ? 5.085 2.996 -6.140 1.00 58.94 148 ALA A N 1
ATOM 1167 C CA . ALA A 1 148 ? 4.901 4.441 -6.354 1.00 58.94 148 ALA A CA 1
ATOM 1168 C C . ALA A 1 148 ? 3.632 4.906 -7.106 1.00 58.94 148 ALA A C 1
ATOM 1170 O O . ALA A 1 148 ? 3.375 6.110 -7.151 1.00 58.94 148 ALA A O 1
ATOM 1171 N N . SER A 1 149 ? 2.819 4.007 -7.662 1.00 67.94 149 SER A N 1
ATOM 1172 C CA . SER A 1 149 ? 1.486 4.302 -8.198 1.00 67.94 149 SER A CA 1
ATOM 1173 C C . SER A 1 149 ? 0.585 3.066 -8.144 1.00 67.94 149 SER A C 1
ATOM 1175 O O . SER A 1 149 ? 1.058 1.936 -7.994 1.00 67.94 149 SER A O 1
ATOM 1177 N N . ILE A 1 150 ? -0.725 3.282 -8.286 1.00 79.12 150 ILE A N 1
ATOM 1178 C CA . ILE A 1 150 ? -1.716 2.202 -8.360 1.00 79.12 150 ILE A CA 1
ATOM 1179 C C . ILE A 1 150 ? -1.489 1.371 -9.624 1.00 79.12 150 ILE A C 1
ATOM 1181 O O . ILE A 1 150 ? -1.554 0.145 -9.583 1.00 79.12 150 ILE A O 1
ATOM 1185 N N . GLU A 1 151 ? -1.197 2.034 -10.739 1.00 75.06 151 GLU A N 1
ATOM 1186 C CA . GLU A 1 151 ? -0.958 1.402 -12.027 1.00 75.06 151 GLU A CA 1
ATOM 1187 C C . GLU A 1 151 ? 0.251 0.481 -11.965 1.00 75.06 151 GLU A C 1
ATOM 1189 O O . GLU A 1 151 ? 0.162 -0.662 -12.395 1.00 75.06 151 GLU A O 1
ATOM 1194 N N . ASN A 1 152 ? 1.353 0.939 -11.376 1.00 70.50 152 ASN A N 1
ATOM 1195 C CA . ASN A 1 152 ? 2.553 0.120 -11.235 1.00 70.50 152 ASN A CA 1
ATOM 1196 C C . ASN A 1 152 ? 2.327 -1.050 -10.287 1.00 70.50 152 ASN A C 1
ATOM 1198 O O . ASN A 1 152 ? 2.770 -2.150 -10.583 1.00 70.50 152 ASN A O 1
ATOM 1202 N N . TYR A 1 153 ? 1.599 -0.843 -9.189 1.00 78.00 153 TYR A N 1
ATOM 1203 C CA . TYR A 1 153 ? 1.218 -1.933 -8.296 1.00 78.00 153 TYR A CA 1
ATOM 1204 C C . TYR A 1 153 ? 0.393 -2.995 -9.021 1.00 78.00 153 TYR A C 1
ATOM 1206 O O . TYR A 1 153 ? 0.668 -4.187 -8.907 1.00 78.00 153 TYR A O 1
ATOM 1214 N N . LEU A 1 154 ? -0.616 -2.570 -9.783 1.00 77.50 154 LEU A N 1
ATOM 1215 C CA . LEU A 1 154 ? -1.433 -3.479 -10.578 1.00 77.50 154 LEU A CA 1
ATOM 1216 C C . LEU A 1 154 ? -0.586 -4.193 -11.616 1.00 77.50 154 LEU A C 1
ATOM 1218 O O . LEU A 1 154 ? -0.711 -5.403 -11.757 1.00 77.50 154 LEU A O 1
ATOM 1222 N N . LEU A 1 155 ? 0.297 -3.468 -12.297 1.00 72.00 155 LEU A N 1
ATOM 1223 C CA . LEU A 1 155 ? 1.259 -4.064 -13.202 1.00 72.00 155 LEU A CA 1
ATOM 1224 C C . LEU A 1 155 ? 2.089 -5.108 -12.449 1.00 72.00 155 LEU A C 1
ATOM 1226 O O . LEU A 1 155 ? 2.009 -6.253 -12.837 1.00 72.00 155 LEU A O 1
ATOM 1230 N N . GLU A 1 156 ? 2.752 -4.826 -11.328 1.00 70.81 156 GLU A N 1
ATOM 1231 C CA . GLU A 1 156 ? 3.498 -5.834 -10.549 1.00 70.81 156 GLU A CA 1
ATOM 1232 C C . GLU A 1 156 ? 2.654 -7.055 -10.139 1.00 70.81 156 GLU A C 1
ATOM 1234 O O . GLU A 1 156 ? 3.122 -8.191 -10.219 1.00 70.81 156 GLU A O 1
ATOM 1239 N N . LYS A 1 157 ? 1.401 -6.853 -9.709 1.00 73.50 157 LYS A N 1
ATOM 1240 C CA . LYS A 1 157 ? 0.510 -7.947 -9.280 1.00 73.50 157 LYS A CA 1
ATOM 1241 C C . LYS A 1 157 ? -0.007 -8.801 -10.425 1.00 73.50 157 LYS A C 1
ATOM 1243 O O . LYS A 1 157 ? -0.248 -9.992 -10.233 1.00 73.50 157 LYS A O 1
ATOM 1248 N N . ILE A 1 158 ? -0.197 -8.194 -11.587 1.00 69.19 158 ILE A N 1
ATOM 1249 C CA . ILE A 1 158 ? -0.677 -8.862 -12.793 1.00 69.19 158 ILE A CA 1
ATOM 1250 C C . ILE A 1 158 ? 0.516 -9.457 -13.567 1.00 69.19 158 ILE A C 1
ATOM 1252 O O . ILE A 1 158 ? 0.396 -10.522 -14.169 1.00 69.19 158 ILE A O 1
ATOM 1256 N N . LEU A 1 159 ? 1.694 -8.832 -13.496 1.00 56.16 159 LEU A N 1
ATOM 1257 C CA . LEU A 1 159 ? 2.940 -9.199 -14.167 1.00 56.16 159 LEU A CA 1
ATOM 1258 C C . LEU A 1 159 ? 3.614 -10.404 -13.501 1.00 56.16 159 LEU A C 1
ATOM 1260 O O . LEU A 1 159 ? 4.753 -10.353 -13.050 1.00 56.16 159 LEU A O 1
ATOM 1264 N N . ASN A 1 160 ? 3.003 -11.570 -13.683 1.00 54.91 160 ASN A N 1
ATOM 1265 C CA . ASN A 1 160 ? 3.785 -12.686 -14.209 1.00 54.91 160 ASN A CA 1
ATOM 1266 C C . ASN A 1 160 ? 4.077 -12.398 -15.705 1.00 54.91 160 ASN A C 1
ATOM 1268 O O . ASN A 1 160 ? 3.460 -12.973 -16.593 1.00 54.91 160 ASN A O 1
ATOM 1272 N N . LEU A 1 161 ? 4.934 -11.393 -15.950 1.00 52.22 161 LEU A N 1
ATOM 1273 C CA . LEU A 1 161 ? 5.734 -11.000 -17.137 1.00 52.22 161 LEU A CA 1
ATOM 1274 C C . LEU A 1 161 ? 5.141 -11.014 -18.553 1.00 52.22 161 LEU A C 1
ATOM 1276 O O . LEU A 1 161 ? 5.864 -10.781 -19.519 1.00 52.22 161 LEU A O 1
ATOM 1280 N N . GLN A 1 162 ? 3.849 -11.265 -18.705 1.00 63.12 162 GLN A N 1
ATOM 1281 C CA . GLN A 1 162 ? 3.239 -11.472 -20.016 1.00 63.12 162 GLN A CA 1
ATOM 1282 C C . GLN A 1 162 ? 2.133 -10.456 -20.309 1.00 63.12 162 GLN A C 1
ATOM 1284 O O . GLN A 1 162 ? 1.653 -10.386 -21.429 1.00 63.12 162 GLN A O 1
ATOM 1289 N N . PHE A 1 163 ? 1.719 -9.621 -19.359 1.00 66.75 163 PHE A N 1
ATOM 1290 C CA . PHE A 1 163 ? 0.527 -8.799 -19.559 1.00 66.75 163 PHE A CA 1
ATOM 1291 C C . PHE A 1 163 ? 0.802 -7.467 -20.266 1.00 66.75 163 PHE A C 1
ATOM 1293 O O . PHE A 1 163 ? 1.749 -6.762 -19.928 1.00 66.75 163 PHE A O 1
ATOM 1300 N N . ILE A 1 164 ? -0.062 -7.105 -21.217 1.00 68.81 164 ILE A N 1
ATOM 1301 C CA . ILE A 1 164 ? -0.108 -5.772 -21.838 1.00 68.81 164 ILE A CA 1
ATOM 1302 C C . ILE A 1 164 ? -1.502 -5.174 -21.667 1.00 68.81 164 ILE A C 1
ATOM 1304 O O . ILE A 1 164 ? -2.492 -5.890 -21.787 1.00 68.81 164 ILE A O 1
ATOM 1308 N N . VAL A 1 165 ? -1.599 -3.872 -21.395 1.00 68.88 165 VAL A N 1
ATOM 1309 C CA . VAL A 1 165 ? -2.890 -3.171 -21.341 1.00 68.88 165 VAL A CA 1
ATOM 1310 C C . VAL A 1 165 ? -3.181 -2.573 -22.716 1.00 68.88 165 VAL A C 1
ATOM 1312 O O . VAL A 1 165 ? -2.404 -1.764 -23.215 1.00 68.88 165 VAL A O 1
ATOM 1315 N N . VAL A 1 166 ? -4.290 -2.977 -23.327 1.00 66.19 166 VAL A N 1
ATOM 1316 C CA . VAL A 1 166 ? -4.696 -2.621 -24.694 1.00 66.19 166 VAL A CA 1
ATOM 1317 C C . VAL A 1 166 ? -6.081 -1.991 -24.698 1.00 66.19 166 VAL A C 1
ATOM 1319 O O . VAL A 1 166 ? -6.879 -2.231 -23.795 1.00 66.19 166 VAL A O 1
ATOM 1322 N N . ASP A 1 167 ? -6.412 -1.199 -25.712 1.00 62.72 167 ASP A N 1
ATOM 1323 C CA . ASP A 1 167 ? -7.785 -0.710 -25.863 1.00 62.72 167 ASP A CA 1
ATOM 1324 C C . ASP A 1 167 ? -8.772 -1.882 -26.085 1.00 62.72 167 ASP A C 1
ATOM 1326 O O . ASP A 1 167 ? -8.393 -2.957 -26.557 1.00 62.72 167 ASP A O 1
ATOM 1330 N N . ASN A 1 168 ? -10.044 -1.697 -25.722 1.00 58.75 168 ASN A N 1
ATOM 1331 C CA . ASN A 1 168 ? -11.083 -2.736 -25.753 1.00 58.75 168 ASN A CA 1
ATOM 1332 C C . ASN A 1 168 ? -11.254 -3.402 -27.119 1.00 58.75 168 ASN A C 1
ATOM 1334 O O . ASN A 1 168 ? -11.618 -4.578 -27.177 1.00 58.75 168 ASN A O 1
ATOM 1338 N N . ASP A 1 169 ? -10.983 -2.660 -28.186 1.00 52.59 169 ASP A N 1
ATOM 1339 C CA . ASP A 1 169 ? -11.141 -3.099 -29.571 1.00 52.59 169 ASP A CA 1
ATOM 1340 C C . ASP A 1 169 ? -9.986 -4.007 -30.043 1.00 52.59 169 ASP A C 1
ATOM 1342 O O . ASP A 1 169 ? -9.983 -4.490 -31.174 1.00 52.59 169 ASP A O 1
ATOM 1346 N N . VAL A 1 170 ? -8.989 -4.252 -29.182 1.00 56.56 170 VAL A N 1
ATOM 1347 C CA . VAL A 1 170 ? -7.680 -4.810 -29.556 1.00 56.56 170 VAL A CA 1
ATOM 1348 C C . VAL A 1 170 ? -7.332 -6.024 -28.704 1.00 56.56 170 VAL A C 1
ATOM 1350 O O . VAL A 1 170 ? -6.241 -6.172 -28.163 1.00 56.56 170 VAL A O 1
ATOM 1353 N N . ARG A 1 171 ? -8.288 -6.936 -28.582 1.00 67.56 171 ARG A N 1
ATOM 1354 C CA . ARG A 1 171 ? -8.073 -8.254 -27.973 1.00 67.56 171 ARG A CA 1
ATOM 1355 C C . ARG A 1 171 ? -8.054 -9.367 -29.020 1.00 67.56 171 ARG A C 1
ATOM 1357 O O . ARG A 1 171 ? -8.491 -10.476 -28.752 1.00 67.56 171 ARG A O 1
ATOM 1364 N N . ASP A 1 172 ? -7.578 -9.053 -30.223 1.00 73.31 172 ASP A N 1
ATOM 1365 C CA . ASP A 1 172 ? -7.378 -10.029 -31.295 1.00 73.31 172 ASP A CA 1
ATOM 1366 C C . ASP A 1 172 ? -6.096 -10.840 -31.017 1.00 73.31 172 ASP A C 1
ATOM 1368 O O . ASP A 1 172 ? -4.999 -10.270 -31.092 1.00 73.31 172 ASP A O 1
ATOM 1372 N N . PRO A 1 173 ? -6.196 -12.143 -30.691 1.00 76.69 173 PRO A N 1
ATOM 1373 C CA . PRO A 1 173 ? -5.042 -12.966 -30.332 1.00 76.69 173 PRO A CA 1
ATOM 1374 C C . PRO A 1 173 ? -3.987 -13.033 -31.444 1.00 76.69 173 PRO A C 1
ATOM 1376 O O . PRO A 1 173 ? -2.796 -13.113 -31.143 1.00 76.69 173 PRO A O 1
ATOM 1379 N N . HIS A 1 174 ? -4.363 -12.902 -32.721 1.00 74.62 174 HIS A N 1
ATOM 1380 C CA . HIS A 1 174 ? -3.411 -12.920 -33.839 1.00 74.62 174 HIS A CA 1
ATOM 1381 C C . HIS A 1 174 ? -2.530 -11.663 -33.910 1.00 74.62 174 HIS A C 1
ATOM 1383 O O . HIS A 1 174 ? -1.485 -11.667 -34.566 1.00 74.62 174 HIS A O 1
ATOM 1389 N N . LYS A 1 175 ? -2.925 -10.585 -33.224 1.00 69.06 175 LYS A N 1
ATOM 1390 C CA . LYS A 1 175 ? -2.169 -9.325 -33.133 1.00 69.06 175 LYS A CA 1
ATOM 1391 C C . LYS A 1 175 ? -1.329 -9.222 -31.861 1.00 69.06 175 LYS A C 1
ATOM 1393 O O . LYS A 1 175 ? -0.610 -8.243 -31.683 1.00 69.06 175 LYS A O 1
ATOM 1398 N N . ILE A 1 176 ? -1.415 -10.217 -30.981 1.00 67.62 176 ILE A N 1
ATOM 1399 C CA . ILE A 1 176 ? -0.737 -10.250 -29.686 1.00 67.62 176 ILE A CA 1
ATOM 1400 C C . ILE A 1 176 ? 0.310 -11.361 -29.724 1.00 67.62 176 ILE A C 1
ATOM 1402 O O . ILE A 1 176 ? 0.118 -12.410 -30.343 1.00 67.62 176 ILE A O 1
ATOM 1406 N N . ASN A 1 177 ? 1.429 -11.163 -29.040 1.00 69.25 177 ASN A N 1
ATOM 1407 C CA . ASN A 1 177 ? 2.445 -12.197 -28.953 1.00 69.25 177 ASN A CA 1
ATOM 1408 C C . ASN A 1 177 ? 2.017 -13.370 -28.070 1.00 69.25 177 ASN A C 1
ATOM 1410 O O . ASN A 1 177 ? 1.393 -13.195 -27.031 1.00 69.25 177 ASN A O 1
ATOM 1414 N N . SER A 1 178 ? 2.451 -14.567 -28.430 1.00 73.12 178 SER A N 1
ATOM 1415 C CA . SER A 1 178 ? 2.196 -15.828 -27.733 1.00 73.12 178 SER A CA 1
ATOM 1416 C C . SER A 1 178 ? 2.772 -15.913 -26.324 1.00 73.12 178 SER A C 1
ATOM 1418 O O . SER A 1 178 ? 2.295 -16.699 -25.505 1.00 73.12 178 SER A O 1
ATOM 1420 N N . LYS A 1 179 ? 3.765 -15.079 -26.009 1.00 69.81 179 LYS A N 1
ATOM 1421 C CA . LYS A 1 179 ? 4.284 -14.882 -24.653 1.00 69.81 179 LYS A CA 1
ATOM 1422 C C . LYS A 1 179 ? 3.594 -13.731 -23.931 1.00 69.81 179 LYS A C 1
ATOM 1424 O O . LYS A 1 179 ? 4.072 -13.344 -22.874 1.00 69.81 179 LYS A O 1
ATOM 1429 N N . GLN A 1 180 ? 2.532 -13.160 -24.495 1.00 71.56 180 GLN A N 1
ATOM 1430 C CA . GLN A 1 180 ? 1.778 -12.071 -23.900 1.00 71.56 180 GLN A CA 1
ATOM 1431 C C . GLN A 1 180 ? 0.302 -12.420 -23.691 1.00 71.56 180 GLN A C 1
ATOM 1433 O O . GLN A 1 180 ? -0.275 -13.269 -24.369 1.00 71.56 180 GLN A O 1
ATOM 1438 N N . ILE A 1 181 ? -0.303 -11.737 -22.727 1.00 76.69 181 ILE A N 1
ATOM 1439 C CA . ILE A 1 181 ? -1.714 -11.777 -22.385 1.00 76.69 181 ILE A CA 1
ATOM 1440 C C . ILE A 1 181 ? -2.211 -10.333 -22.426 1.00 76.69 181 ILE A C 1
ATOM 1442 O O . ILE A 1 181 ? -1.817 -9.497 -21.618 1.00 76.69 181 ILE A O 1
ATOM 1446 N N . ALA A 1 182 ? -3.057 -10.009 -23.392 1.00 76.69 182 ALA A N 1
ATOM 1447 C CA . ALA A 1 182 ? -3.615 -8.676 -23.496 1.00 76.69 182 ALA A CA 1
ATOM 1448 C C . ALA A 1 182 ? -4.803 -8.506 -22.556 1.00 76.69 182 ALA A C 1
ATOM 1450 O O . ALA A 1 182 ? -5.688 -9.359 -22.470 1.00 76.69 182 ALA A O 1
ATOM 1451 N N . PHE A 1 183 ? -4.817 -7.370 -21.877 1.00 77.50 183 PHE A N 1
ATOM 1452 C CA . PHE A 1 183 ? -5.819 -6.985 -20.911 1.00 77.50 183 PHE A CA 1
ATOM 1453 C C . PHE A 1 183 ? -6.451 -5.664 -21.325 1.00 77.50 183 PHE A C 1
ATOM 1455 O O . PHE A 1 183 ? -5.755 -4.746 -21.746 1.00 77.50 183 PHE A O 1
ATOM 1462 N N . SER A 1 184 ? -7.770 -5.542 -21.230 1.00 77.25 184 SER A N 1
ATOM 1463 C CA . SER A 1 184 ? -8.434 -4.329 -21.703 1.00 77.25 184 SER A CA 1
ATOM 1464 C C . SER A 1 184 ? -8.154 -3.137 -20.775 1.00 77.25 184 SER A C 1
ATOM 1466 O O . SER A 1 184 ? -8.154 -3.268 -19.551 1.00 77.25 184 SER A O 1
ATOM 1468 N N . LYS A 1 185 ? -7.967 -1.943 -21.346 1.00 78.88 185 LYS A N 1
ATOM 1469 C CA . LYS A 1 185 ? -7.769 -0.690 -20.609 1.00 78.88 185 LYS A CA 1
ATOM 1470 C C . LYS A 1 185 ? -8.982 -0.351 -19.753 1.00 78.88 185 LYS A C 1
ATOM 1472 O O . LYS A 1 185 ? -8.815 0.080 -18.620 1.00 78.88 185 LYS A O 1
ATOM 1477 N N . ARG A 1 186 ? -10.196 -0.615 -20.246 1.00 81.81 186 ARG A N 1
ATOM 1478 C CA . ARG A 1 186 ? -11.428 -0.435 -19.462 1.00 81.81 186 ARG A CA 1
ATOM 1479 C C . ARG A 1 186 ? -11.429 -1.301 -18.211 1.00 81.81 186 ARG A C 1
ATOM 1481 O O . ARG A 1 186 ? -11.799 -0.812 -17.148 1.00 81.81 186 ARG A O 1
ATOM 1488 N N . GLU A 1 187 ? -11.035 -2.563 -18.337 1.00 78.94 187 GLU A N 1
ATOM 1489 C CA . GLU A 1 187 ? -10.950 -3.458 -17.187 1.00 78.94 187 GLU A CA 1
ATOM 1490 C C . GLU A 1 187 ? -9.800 -3.035 -16.251 1.00 78.94 187 GLU A C 1
ATOM 1492 O O . GLU A 1 187 ? -9.986 -2.960 -15.039 1.00 78.94 187 GLU A O 1
ATOM 1497 N N . PHE A 1 188 ? -8.645 -2.635 -16.796 1.00 80.56 188 PHE A N 1
ATOM 1498 C CA . PHE A 1 188 ? -7.535 -2.098 -16.003 1.00 80.56 188 PHE A CA 1
ATOM 1499 C C . PHE A 1 188 ? -7.960 -0.861 -15.193 1.00 80.56 188 PHE A C 1
ATOM 1501 O O . PHE A 1 188 ? -7.691 -0.769 -13.997 1.00 80.56 188 PHE A O 1
ATOM 1508 N N . ASP A 1 189 ? -8.710 0.054 -15.807 1.00 82.75 189 ASP A N 1
ATOM 1509 C CA . ASP A 1 189 ? -9.254 1.245 -15.151 1.00 82.75 189 ASP A CA 1
ATOM 1510 C C . ASP A 1 189 ? -10.303 0.907 -14.087 1.00 82.75 189 ASP A C 1
ATOM 1512 O O . ASP A 1 189 ? -10.429 1.629 -13.094 1.00 82.75 189 ASP A O 1
ATOM 1516 N N . ARG A 1 190 ? -11.057 -0.191 -14.249 1.00 82.50 190 ARG A N 1
ATOM 1517 C CA . ARG A 1 190 ? -11.933 -0.697 -13.181 1.00 82.50 190 ARG A CA 1
ATOM 1518 C C . ARG A 1 190 ? -11.114 -1.113 -11.958 1.00 82.50 190 ARG A C 1
ATOM 1520 O O . ARG A 1 190 ? -11.552 -0.831 -10.843 1.00 82.50 190 ARG A O 1
ATOM 1527 N N . TYR A 1 191 ? -9.931 -1.701 -12.140 1.00 83.31 191 TYR A N 1
ATOM 1528 C CA . TYR A 1 191 ? -9.040 -2.059 -11.029 1.00 83.31 191 TYR A CA 1
ATOM 1529 C C . TYR A 1 191 ? -8.416 -0.851 -10.364 1.00 83.31 191 TYR A C 1
ATOM 1531 O O . TYR A 1 191 ? -8.426 -0.774 -9.136 1.00 83.31 191 TYR A O 1
ATOM 1539 N N . VAL A 1 192 ? -7.943 0.113 -11.159 1.00 85.69 192 VAL A N 1
ATOM 1540 C CA . VAL A 1 192 ? -7.441 1.384 -10.628 1.00 85.69 192 VAL A CA 1
ATOM 1541 C C . VAL A 1 192 ? -8.512 2.013 -9.736 1.00 85.69 192 VAL A C 1
ATOM 1543 O O . VAL A 1 192 ? -8.252 2.274 -8.566 1.00 85.69 192 VAL A O 1
ATOM 1546 N N . LYS A 1 193 ? -9.759 2.104 -10.216 1.00 86.12 193 LYS A N 1
ATOM 1547 C CA . LYS A 1 193 ? -10.892 2.629 -9.434 1.00 86.12 193 LYS A CA 1
ATOM 1548 C C . LYS A 1 193 ? -11.222 1.811 -8.184 1.00 86.12 193 LYS A C 1
ATOM 1550 O O . LYS A 1 193 ? -11.628 2.386 -7.175 1.00 86.12 193 LYS A O 1
ATOM 1555 N N . ALA A 1 194 ? -11.103 0.484 -8.230 1.00 85.06 194 ALA A N 1
ATOM 1556 C CA . ALA A 1 194 ? -11.323 -0.362 -7.055 1.00 85.06 194 ALA A CA 1
ATOM 1557 C C . ALA A 1 194 ? -10.271 -0.085 -5.970 1.00 85.06 194 ALA A C 1
ATOM 1559 O O . ALA A 1 194 ? -10.618 0.058 -4.797 1.00 85.06 194 ALA A O 1
ATOM 1560 N N . ILE A 1 195 ? -9.006 0.078 -6.366 1.00 86.00 195 ILE A N 1
ATOM 1561 C CA . ILE A 1 195 ? -7.921 0.454 -5.458 1.00 86.00 195 ILE A CA 1
ATOM 1562 C C . ILE A 1 195 ? -8.100 1.883 -4.947 1.00 86.00 195 ILE A C 1
ATOM 1564 O O . ILE A 1 195 ? -7.950 2.116 -3.754 1.00 86.00 195 ILE A O 1
ATOM 1568 N N . GLU A 1 196 ? -8.470 2.841 -5.797 1.00 87.12 196 GLU A N 1
ATOM 1569 C CA . GLU A 1 196 ? -8.764 4.213 -5.367 1.00 87.12 196 GLU A CA 1
ATOM 1570 C C . GLU A 1 196 ? -9.856 4.241 -4.293 1.00 87.12 196 GLU A C 1
ATOM 1572 O O . GLU A 1 196 ? -9.690 4.898 -3.266 1.00 87.12 196 GLU A O 1
ATOM 1577 N N . LYS A 1 197 ? -10.946 3.484 -4.484 1.00 85.88 197 LYS A N 1
ATOM 1578 C CA . LYS A 1 197 ? -11.999 3.331 -3.469 1.00 85.88 197 LYS A CA 1
ATOM 1579 C C . LYS A 1 197 ? -11.460 2.733 -2.176 1.00 85.88 197 LYS A C 1
ATOM 1581 O O . LYS A 1 197 ? -11.796 3.223 -1.102 1.00 85.88 197 LYS A O 1
ATOM 1586 N N . LEU A 1 198 ? -10.617 1.707 -2.280 1.00 84.81 198 LEU A N 1
ATOM 1587 C CA . LEU A 1 198 ? -9.981 1.073 -1.130 1.00 84.81 198 LEU A CA 1
ATOM 1588 C C . LEU A 1 198 ? -9.106 2.074 -0.361 1.00 84.81 198 LEU A C 1
ATOM 1590 O O . LEU A 1 198 ? -9.199 2.162 0.858 1.00 84.81 198 LEU A O 1
ATOM 1594 N N . LEU A 1 199 ? -8.320 2.895 -1.060 1.00 81.94 199 LEU A N 1
ATOM 1595 C CA . LEU A 1 199 ? -7.470 3.933 -0.466 1.00 81.94 199 LEU A CA 1
ATOM 1596 C C . LEU A 1 199 ? -8.263 5.105 0.135 1.00 81.94 199 LEU A C 1
ATOM 1598 O O . LEU A 1 199 ? -7.771 5.768 1.048 1.00 81.94 199 LEU A O 1
ATOM 1602 N N . GLN A 1 200 ? -9.469 5.369 -0.371 1.00 84.06 200 GLN A N 1
ATOM 1603 C CA . GLN A 1 200 ? -10.376 6.406 0.130 1.00 84.06 200 GLN A CA 1
ATOM 1604 C C . GLN A 1 200 ? -11.275 5.927 1.278 1.00 84.06 200 GLN A C 1
ATOM 1606 O O . GLN A 1 200 ? -11.943 6.761 1.896 1.00 84.06 200 GLN A O 1
ATOM 1611 N N . ALA A 1 201 ? -11.302 4.623 1.568 1.00 81.94 201 ALA A N 1
ATOM 1612 C CA . ALA A 1 201 ? -12.109 4.050 2.635 1.00 81.94 201 ALA A CA 1
ATOM 1613 C C . ALA A 1 201 ? -11.702 4.625 4.000 1.00 81.94 201 ALA A C 1
ATOM 1615 O O . ALA A 1 201 ? -10.531 4.610 4.385 1.00 81.94 201 ALA A O 1
ATOM 1616 N N . LYS A 1 202 ? -12.685 5.137 4.744 1.00 79.31 202 LYS A N 1
ATOM 1617 C CA . LYS A 1 202 ? -12.494 5.767 6.060 1.00 79.31 202 LYS A CA 1
ATOM 1618 C C . LYS A 1 202 ? -12.963 4.873 7.195 1.00 79.31 202 LYS A C 1
ATOM 1620 O O . LYS A 1 202 ? -12.509 5.023 8.325 1.00 79.31 202 LYS A O 1
ATOM 1625 N N . THR A 1 203 ? -13.884 3.965 6.900 1.00 75.44 203 THR A N 1
ATOM 1626 C CA . THR A 1 203 ? -14.447 3.017 7.860 1.00 75.44 203 THR A CA 1
ATOM 1627 C C . THR A 1 203 ? -14.022 1.591 7.530 1.00 75.44 203 THR A C 1
ATOM 1629 O O . THR A 1 203 ? -13.733 1.262 6.380 1.00 75.44 203 THR A O 1
ATOM 1632 N N . THR A 1 204 ? -14.023 0.712 8.533 1.00 72.38 204 THR A N 1
ATOM 1633 C CA . THR A 1 204 ? -13.692 -0.705 8.333 1.00 72.38 204 THR A CA 1
ATOM 1634 C C . THR A 1 204 ? -14.631 -1.385 7.329 1.00 72.38 204 THR A C 1
ATOM 1636 O O . THR A 1 204 ? -14.189 -2.220 6.550 1.00 72.38 204 THR A O 1
ATOM 1639 N N . ILE A 1 205 ? -15.907 -0.993 7.284 1.00 74.69 205 ILE A N 1
ATOM 1640 C CA . ILE A 1 205 ? -16.873 -1.538 6.319 1.00 74.69 205 ILE A CA 1
ATOM 1641 C C . ILE A 1 205 ? -16.537 -1.105 4.895 1.00 74.69 205 ILE A C 1
ATOM 1643 O O . ILE A 1 205 ? -16.480 -1.951 4.009 1.00 74.69 205 ILE A O 1
ATOM 1647 N N . GLU A 1 206 ? -16.244 0.181 4.677 1.00 80.19 206 GLU A N 1
ATOM 1648 C CA . GLU A 1 206 ? -15.803 0.665 3.362 1.00 80.19 206 GLU A CA 1
ATOM 1649 C C . GLU A 1 206 ? -14.529 -0.059 2.900 1.00 80.19 206 GLU A C 1
ATOM 1651 O O . GLU A 1 206 ? -14.402 -0.375 1.719 1.00 80.19 206 GLU A O 1
ATOM 1656 N N . MET A 1 207 ? -13.608 -0.372 3.824 1.00 78.75 207 MET A N 1
ATOM 1657 C CA . MET A 1 207 ? -12.406 -1.153 3.509 1.00 78.75 207 MET A CA 1
ATOM 1658 C C . MET A 1 207 ? -12.758 -2.582 3.084 1.00 78.75 207 MET A C 1
ATOM 1660 O O . MET A 1 207 ? -12.224 -3.051 2.085 1.00 78.75 207 MET A O 1
ATOM 1664 N N . ILE A 1 208 ? -13.662 -3.267 3.797 1.00 76.62 208 ILE A N 1
ATOM 1665 C CA . ILE A 1 208 ? -14.111 -4.625 3.442 1.00 76.62 208 ILE A CA 1
ATOM 1666 C C . ILE A 1 208 ? -14.782 -4.628 2.069 1.00 76.62 208 ILE A C 1
ATOM 1668 O O . ILE A 1 208 ? -14.451 -5.461 1.228 1.00 76.62 208 ILE A O 1
ATOM 1672 N N . GLU A 1 209 ? -15.707 -3.697 1.827 1.00 80.50 209 GLU A N 1
ATOM 1673 C CA . GLU A 1 209 ? -16.420 -3.586 0.552 1.00 80.50 209 GLU A CA 1
ATOM 1674 C C . GLU A 1 209 ? -15.444 -3.335 -0.600 1.00 80.50 209 GLU A C 1
ATOM 1676 O O . GLU A 1 209 ? -15.484 -4.030 -1.617 1.00 80.50 209 GLU A O 1
ATOM 1681 N N . ALA A 1 210 ? -14.528 -2.380 -0.434 1.00 82.44 210 ALA A N 1
ATOM 1682 C CA . ALA A 1 210 ? -13.542 -2.068 -1.456 1.00 82.44 210 ALA A CA 1
ATOM 1683 C C . ALA A 1 210 ? -12.523 -3.203 -1.654 1.00 82.44 210 ALA A C 1
ATOM 1685 O O . ALA A 1 210 ? -12.126 -3.469 -2.788 1.00 82.44 210 ALA A O 1
ATOM 1686 N N . TYR A 1 211 ? -12.142 -3.918 -0.591 1.00 81.88 211 TYR A N 1
ATOM 1687 C CA . TYR A 1 211 ? -11.261 -5.084 -0.677 1.00 81.88 211 TYR A CA 1
ATOM 1688 C C . TYR A 1 211 ? -11.945 -6.251 -1.394 1.00 81.88 211 TYR A C 1
ATOM 1690 O O . TYR A 1 211 ? -11.334 -6.883 -2.250 1.00 81.88 211 TYR A O 1
ATOM 1698 N N . ALA A 1 212 ? -13.225 -6.511 -1.113 1.00 80.81 212 ALA A N 1
ATOM 1699 C CA . ALA A 1 212 ? -14.010 -7.517 -1.821 1.00 80.81 212 ALA A CA 1
ATOM 1700 C C . ALA A 1 212 ? -14.155 -7.170 -3.311 1.00 80.81 212 ALA A C 1
ATOM 1702 O O . ALA A 1 212 ? -13.980 -8.047 -4.158 1.00 80.81 212 ALA A O 1
ATOM 1703 N N . MET A 1 213 ? -14.396 -5.891 -3.638 1.00 82.00 213 MET A N 1
ATOM 1704 C CA . MET A 1 213 ? -14.383 -5.411 -5.024 1.00 82.00 213 MET A CA 1
ATOM 1705 C C . MET A 1 213 ? -13.021 -5.649 -5.671 1.00 82.00 213 MET A C 1
ATOM 1707 O O . MET A 1 213 ? -12.973 -6.214 -6.755 1.00 82.00 213 MET A O 1
ATOM 1711 N N . LEU A 1 214 ? -11.922 -5.270 -5.012 1.00 82.56 214 LEU A N 1
ATOM 1712 C CA . LEU A 1 214 ? -10.572 -5.481 -5.530 1.00 82.56 214 LEU A CA 1
ATOM 1713 C C . LEU A 1 214 ? -10.269 -6.966 -5.747 1.00 82.56 214 LEU A C 1
ATOM 1715 O O . LEU A 1 214 ? -9.755 -7.324 -6.798 1.00 82.56 214 LEU A O 1
ATOM 1719 N N . LYS A 1 215 ? -10.596 -7.833 -4.785 1.00 80.56 215 LYS A N 1
ATOM 1720 C CA . LYS A 1 215 ? -10.364 -9.277 -4.888 1.00 80.56 215 LYS A CA 1
ATOM 1721 C C . LYS A 1 215 ? -11.153 -9.885 -6.044 1.00 80.56 215 LYS A C 1
ATOM 1723 O O . LYS A 1 215 ? -10.559 -10.584 -6.857 1.00 80.56 215 LYS A O 1
ATOM 1728 N N . GLY A 1 216 ? -12.450 -9.584 -6.143 1.00 77.50 216 GLY A N 1
ATOM 1729 C CA . GLY A 1 216 ? -13.277 -10.049 -7.258 1.00 77.50 216 GLY A CA 1
ATOM 1730 C C . GLY A 1 216 ? -12.731 -9.562 -8.597 1.00 77.50 216 GLY A C 1
ATOM 1731 O O . GLY A 1 216 ? -12.590 -10.337 -9.535 1.00 77.50 216 GLY A O 1
ATOM 1732 N N . ALA A 1 217 ? -12.303 -8.303 -8.651 1.00 75.19 217 ALA A N 1
ATOM 1733 C CA . ALA A 1 217 ? -11.717 -7.726 -9.846 1.00 75.19 217 ALA A CA 1
ATOM 1734 C C . ALA A 1 217 ? -10.362 -8.392 -10.205 1.00 75.19 217 ALA A C 1
ATOM 1736 O O . ALA A 1 217 ? -10.139 -8.752 -11.353 1.00 75.19 217 ALA A O 1
ATOM 1737 N N . LEU A 1 218 ? -9.483 -8.667 -9.234 1.00 73.69 218 LEU A N 1
ATOM 1738 C CA . LEU A 1 218 ? -8.226 -9.404 -9.453 1.00 73.69 218 LEU A CA 1
ATOM 1739 C C . LEU A 1 218 ? -8.444 -10.868 -9.873 1.00 73.69 218 LEU A C 1
ATOM 1741 O O . LEU A 1 218 ? -7.618 -11.430 -10.594 1.00 73.69 218 LEU A O 1
ATOM 1745 N N . GLU A 1 219 ? -9.527 -11.503 -9.425 1.00 73.38 219 GLU A N 1
ATOM 1746 C CA . GLU A 1 219 ? -9.933 -12.832 -9.891 1.00 73.38 219 GLU A CA 1
ATOM 1747 C C . GLU A 1 219 ? -10.437 -12.782 -11.347 1.00 73.38 219 GLU A C 1
ATOM 1749 O O . GLU A 1 219 ? -10.045 -13.642 -12.139 1.00 73.38 219 GLU A O 1
ATOM 1754 N N . GLU A 1 220 ? -11.192 -11.741 -11.733 1.00 70.38 220 GLU A N 1
ATOM 1755 C CA . GLU A 1 220 ? -11.615 -11.477 -13.124 1.00 70.38 220 GLU A CA 1
ATOM 1756 C C . GLU A 1 220 ? -10.412 -11.284 -14.072 1.00 70.38 220 GLU A C 1
ATOM 1758 O O . GLU A 1 220 ? -10.433 -11.802 -15.191 1.00 70.38 220 GLU A O 1
ATOM 1763 N N . VAL A 1 221 ? -9.312 -10.649 -13.622 1.00 66.19 221 VAL A N 1
ATOM 1764 C CA . VAL A 1 221 ? -8.078 -10.468 -14.431 1.00 66.19 221 VAL A CA 1
ATOM 1765 C C . VAL A 1 221 ? -7.623 -11.773 -15.077 1.00 66.19 221 VAL A C 1
ATOM 1767 O O . VAL A 1 221 ? -7.217 -11.797 -16.240 1.00 66.19 221 VAL A O 1
ATOM 1770 N N . LYS A 1 222 ? -7.656 -12.864 -14.306 1.00 65.12 222 LYS A N 1
ATOM 1771 C CA . LYS A 1 222 ? -7.146 -14.166 -14.744 1.00 65.12 222 LYS A CA 1
ATOM 1772 C C . LYS A 1 222 ? -8.001 -14.784 -15.851 1.00 65.12 222 LYS A C 1
ATOM 1774 O O . LYS A 1 222 ? -7.510 -15.669 -16.546 1.00 65.12 222 LYS A O 1
ATOM 1779 N N . LEU A 1 223 ? -9.248 -14.339 -15.994 1.00 66.31 223 LEU A N 1
ATOM 1780 C CA . LEU A 1 223 ? -10.229 -14.870 -16.938 1.00 66.31 223 LEU A CA 1
ATOM 1781 C C . LEU A 1 223 ? -10.345 -14.012 -18.206 1.00 66.31 223 LEU A C 1
ATOM 1783 O O . LEU A 1 223 ? -10.573 -14.557 -19.281 1.00 66.31 223 LEU A O 1
ATOM 1787 N N . ASP A 1 224 ? -10.136 -12.697 -18.094 1.00 73.50 224 ASP A N 1
ATOM 1788 C CA . ASP A 1 224 ? -10.370 -11.735 -19.186 1.00 73.50 224 ASP A CA 1
ATOM 1789 C C . ASP A 1 224 ? -9.148 -11.452 -20.073 1.00 73.50 224 ASP A C 1
ATOM 1791 O O . ASP A 1 224 ? -9.233 -10.707 -21.060 1.00 73.50 224 ASP A O 1
ATOM 1795 N N . GLY A 1 225 ? -8.001 -12.035 -19.725 1.00 77.88 225 GLY A N 1
ATOM 1796 C CA . GLY A 1 225 ? -6.781 -11.932 -20.508 1.00 77.88 225 GLY A CA 1
ATOM 1797 C C . GLY A 1 225 ? -6.859 -12.729 -21.812 1.00 77.88 225 GLY A C 1
ATOM 1798 O O . GLY A 1 225 ? -7.101 -13.933 -21.795 1.00 77.88 225 GLY A O 1
ATOM 1799 N N . VAL A 1 226 ? -6.572 -12.088 -22.948 1.00 81.44 226 VAL A N 1
ATOM 1800 C CA . VAL A 1 226 ? -6.432 -12.786 -24.234 1.00 81.44 226 VAL A CA 1
ATOM 1801 C C . VAL A 1 226 ? -4.970 -13.106 -24.480 1.00 81.44 226 VAL A C 1
ATOM 1803 O O . VAL A 1 226 ? -4.153 -12.211 -24.696 1.00 81.44 226 VAL A O 1
ATOM 1806 N N . ARG A 1 227 ? -4.630 -14.394 -24.444 1.00 82.94 227 ARG A N 1
ATOM 1807 C CA . ARG A 1 227 ? -3.294 -14.857 -24.817 1.00 82.94 227 ARG A CA 1
ATOM 1808 C C . ARG A 1 227 ? -3.082 -14.638 -26.311 1.00 82.94 227 ARG A C 1
ATOM 1810 O O . ARG A 1 227 ? -3.956 -14.967 -27.106 1.00 82.94 227 ARG A O 1
ATOM 1817 N N . GLY A 1 228 ? -1.927 -14.099 -26.679 1.00 77.88 228 GLY A N 1
ATOM 1818 C CA . GLY A 1 228 ? -1.591 -13.959 -28.085 1.00 77.88 228 GLY A CA 1
ATOM 1819 C C . GLY A 1 228 ? -1.283 -15.286 -28.765 1.00 77.88 228 GLY A C 1
ATOM 1820 O O . GLY A 1 228 ? -1.008 -16.302 -28.131 1.00 77.88 228 GLY A O 1
ATOM 1821 N N . GLU A 1 229 ? -1.295 -15.260 -30.086 1.00 79.06 229 GLU A N 1
ATOM 1822 C CA . GLU A 1 229 ? -0.980 -16.400 -30.948 1.00 79.06 229 GLU A CA 1
ATOM 1823 C C . GLU A 1 229 ? 0.204 -16.102 -31.872 1.00 79.06 229 GLU A C 1
ATOM 1825 O O . GLU A 1 229 ? 0.739 -17.000 -32.518 1.00 79.06 229 GLU A O 1
ATOM 1830 N N . ASN A 1 230 ? 0.656 -14.848 -31.918 1.00 69.69 230 ASN A N 1
ATOM 1831 C CA . ASN A 1 230 ? 1.718 -14.429 -32.815 1.00 69.69 230 ASN A CA 1
ATOM 1832 C C . ASN A 1 230 ? 3.105 -14.692 -32.207 1.00 69.69 230 ASN A C 1
ATOM 1834 O O . ASN A 1 230 ? 3.319 -14.596 -31.000 1.00 69.69 230 ASN A O 1
ATOM 1838 N N . SER A 1 231 ? 4.106 -14.995 -33.023 1.00 62.78 231 SER A N 1
ATOM 1839 C CA . SER A 1 231 ? 5.494 -15.141 -32.565 1.00 62.78 231 SER A CA 1
ATOM 1840 C C . SER A 1 231 ? 6.190 -13.793 -32.321 1.00 62.78 231 SER A C 1
ATOM 1842 O O . SER A 1 231 ? 7.274 -13.771 -31.741 1.00 62.78 231 SER A O 1
ATOM 1844 N N . TYR A 1 232 ? 5.548 -12.667 -32.665 1.00 53.12 232 TYR A N 1
ATOM 1845 C CA . TYR A 1 232 ? 6.132 -11.320 -32.626 1.00 53.12 232 TYR A CA 1
ATOM 1846 C C . TYR A 1 232 ? 5.359 -10.325 -31.729 1.00 53.12 232 TYR A C 1
ATOM 1848 O O . TYR A 1 232 ? 4.133 -10.365 -31.720 1.00 53.12 232 TYR A O 1
ATOM 1856 N N . ILE A 1 233 ? 6.048 -9.466 -30.953 1.00 48.72 233 ILE A N 1
ATOM 1857 C CA . ILE A 1 233 ? 5.447 -8.426 -30.069 1.00 48.72 233 ILE A CA 1
ATOM 1858 C C . ILE A 1 233 ? 5.595 -7.068 -30.727 1.00 48.72 233 ILE A C 1
ATOM 1860 O O . ILE A 1 233 ? 6.559 -6.382 -30.444 1.00 48.72 233 ILE A O 1
ATOM 1864 N N . ILE A 1 234 ? 4.665 -6.592 -31.541 1.00 45.09 234 ILE A N 1
ATOM 1865 C CA . ILE A 1 234 ? 4.766 -5.169 -31.878 1.00 45.09 234 ILE A CA 1
ATOM 1866 C C . ILE A 1 234 ? 4.207 -4.354 -30.694 1.00 45.09 234 ILE A C 1
ATOM 1868 O O . ILE A 1 234 ? 3.100 -4.671 -30.258 1.00 45.09 234 ILE A O 1
ATOM 1872 N N . PRO A 1 235 ? 4.898 -3.334 -30.130 1.00 43.91 235 PRO A N 1
ATOM 1873 C CA . PRO A 1 235 ? 4.252 -2.322 -29.297 1.00 43.91 235 PRO A CA 1
ATOM 1874 C C . PRO A 1 235 ? 3.087 -1.762 -30.077 1.00 43.91 235 PRO A C 1
ATOM 1876 O O . PRO A 1 235 ? 3.243 -1.054 -31.071 1.00 43.91 235 PRO A O 1
ATOM 1879 N N . PHE A 1 236 ? 1.911 -2.116 -29.615 1.00 46.53 236 PHE A N 1
ATOM 1880 C CA . PHE A 1 236 ? 0.690 -1.651 -30.194 1.00 46.53 236 PHE A CA 1
ATOM 1881 C C . PHE A 1 236 ? 0.427 -0.234 -29.667 1.00 46.53 236 PHE A C 1
ATOM 1883 O O . PHE A 1 236 ? -0.106 -0.060 -28.575 1.00 46.53 236 PHE A O 1
ATOM 1890 N N . GLU A 1 237 ? 0.821 0.797 -30.418 1.00 42.72 237 GLU A N 1
ATOM 1891 C CA . GLU A 1 237 ? 0.103 2.073 -30.351 1.00 42.72 237 GLU A CA 1
ATOM 1892 C C . GLU A 1 237 ? -1.117 1.944 -31.261 1.00 42.72 237 GLU A C 1
ATOM 1894 O O . GLU A 1 237 ? -0.984 1.807 -32.480 1.00 42.72 237 GLU A O 1
ATOM 1899 N N . TYR A 1 238 ? -2.314 1.952 -30.668 1.00 37.97 238 TYR A N 1
ATOM 1900 C CA . TYR A 1 238 ? -3.545 1.777 -31.430 1.00 37.97 238 TYR A CA 1
ATOM 1901 C C . TYR A 1 238 ? -3.670 2.847 -32.517 1.00 37.97 238 TYR A C 1
ATOM 1903 O O . TYR A 1 238 ? -3.579 4.041 -32.235 1.00 37.97 238 TYR A O 1
ATOM 1911 N N . GLY A 1 239 ? -3.870 2.410 -33.762 1.00 38.06 239 GLY A N 1
ATOM 1912 C CA . GLY A 1 239 ? -4.056 3.298 -34.909 1.00 38.06 239 GLY A CA 1
ATOM 1913 C C . GLY A 1 239 ? -2.771 3.779 -35.587 1.00 38.06 239 GLY A C 1
ATOM 1914 O O . GLY A 1 239 ? -2.865 4.605 -36.494 1.00 38.06 239 GLY A O 1
ATOM 1915 N N . LYS A 1 240 ? -1.587 3.277 -35.206 1.00 47.12 240 LYS A N 1
ATOM 1916 C CA . LYS A 1 240 ? -0.354 3.518 -35.968 1.00 47.12 240 LYS A CA 1
ATOM 1917 C C . LYS A 1 240 ? 0.064 2.270 -36.728 1.00 47.12 240 LYS A C 1
ATOM 1919 O O . LYS A 1 240 ? 0.342 1.231 -36.136 1.00 47.12 240 LYS A O 1
ATOM 1924 N N . GLU A 1 241 ? 0.098 2.400 -38.048 1.00 45.47 241 GLU A N 1
ATOM 1925 C CA . GLU A 1 241 ? 0.636 1.379 -38.936 1.00 45.47 241 GLU A CA 1
ATOM 1926 C C . GLU A 1 241 ? 2.117 1.185 -38.601 1.00 45.47 241 GLU A C 1
ATOM 1928 O O . GLU A 1 241 ? 2.911 2.132 -38.597 1.00 45.47 241 GLU A O 1
ATOM 1933 N N . ILE A 1 242 ? 2.475 -0.042 -38.242 1.00 51.06 242 ILE A N 1
ATOM 1934 C CA . ILE A 1 242 ? 3.873 -0.438 -38.181 1.00 51.06 242 ILE A CA 1
ATOM 1935 C C . ILE A 1 242 ? 4.249 -0.764 -39.611 1.00 51.06 242 ILE A C 1
ATOM 1937 O O . ILE A 1 242 ? 3.548 -1.537 -40.253 1.00 51.06 242 ILE A O 1
ATOM 1941 N N . ASP A 1 243 ? 5.321 -0.163 -40.116 1.00 56.12 243 ASP A N 1
ATOM 1942 C CA . ASP A 1 243 ? 5.814 -0.493 -41.448 1.00 56.12 243 ASP A CA 1
ATOM 1943 C C . ASP A 1 243 ? 6.232 -1.974 -41.465 1.00 56.12 243 ASP A C 1
ATOM 1945 O O . ASP A 1 243 ? 7.297 -2.347 -40.971 1.00 56.12 243 ASP A O 1
ATOM 1949 N N . GLU A 1 244 ? 5.341 -2.835 -41.964 1.00 54.66 244 GLU A N 1
ATOM 1950 C CA . GLU A 1 244 ? 5.468 -4.298 -41.956 1.00 54.66 244 GLU A CA 1
ATOM 1951 C C . GLU A 1 244 ? 6.591 -4.808 -42.872 1.00 54.66 244 GLU A C 1
ATOM 1953 O O . GLU A 1 244 ? 6.832 -6.009 -42.947 1.00 54.66 244 GLU A O 1
ATOM 1958 N N . LYS A 1 245 ? 7.275 -3.915 -43.594 1.00 68.31 245 LYS A N 1
ATOM 1959 C CA . LYS A 1 245 ? 8.246 -4.277 -44.634 1.00 68.31 245 LYS A CA 1
ATOM 1960 C C . LYS A 1 245 ? 9.664 -4.499 -44.110 1.00 68.31 245 LYS A C 1
ATOM 1962 O O . LYS A 1 245 ? 10.523 -4.918 -44.885 1.00 68.31 245 LYS A O 1
ATOM 1967 N N . ASP A 1 246 ? 9.926 -4.209 -42.836 1.00 79.06 246 ASP A N 1
ATOM 1968 C CA . ASP A 1 246 ? 11.264 -4.273 -42.245 1.00 79.06 246 ASP A CA 1
ATOM 1969 C C . ASP A 1 246 ? 11.287 -5.107 -40.958 1.00 79.06 246 ASP A C 1
ATOM 1971 O O . ASP A 1 246 ? 11.087 -4.594 -39.852 1.00 79.06 246 ASP A O 1
ATOM 1975 N N . ASP A 1 247 ? 11.566 -6.403 -41.116 1.00 77.94 247 ASP A N 1
ATOM 1976 C CA . ASP A 1 247 ? 11.634 -7.367 -40.014 1.00 77.94 247 ASP A CA 1
ATOM 1977 C C . ASP A 1 247 ? 12.629 -6.942 -38.918 1.00 77.94 247 ASP A C 1
ATOM 1979 O O . ASP A 1 247 ? 12.341 -7.081 -37.734 1.00 77.94 247 ASP A O 1
ATOM 1983 N N . ASP A 1 248 ? 13.768 -6.334 -39.257 1.00 82.44 248 ASP A N 1
ATOM 1984 C CA . ASP A 1 248 ? 14.743 -5.912 -38.242 1.00 82.44 248 ASP A CA 1
ATOM 1985 C C . ASP A 1 248 ? 14.220 -4.747 -37.392 1.00 82.44 248 ASP A C 1
ATOM 1987 O O . ASP A 1 248 ? 14.363 -4.735 -36.165 1.00 82.44 248 ASP A O 1
ATOM 1991 N N . MET A 1 249 ? 13.576 -3.765 -38.029 1.00 82.50 249 MET A N 1
ATOM 1992 C CA . MET A 1 249 ? 12.958 -2.642 -37.318 1.00 82.50 249 MET A CA 1
ATOM 1993 C C . MET A 1 249 ? 11.780 -3.081 -36.463 1.00 82.50 249 MET A C 1
ATOM 1995 O O . MET A 1 249 ? 11.573 -2.531 -35.374 1.00 82.50 249 MET A O 1
ATOM 1999 N N . LYS A 1 250 ? 11.039 -4.086 -36.928 1.00 74.81 250 LYS A N 1
ATOM 2000 C CA . LYS A 1 250 ? 9.980 -4.719 -36.155 1.00 74.81 250 LYS A CA 1
ATOM 2001 C C . LYS A 1 250 ? 10.564 -5.301 -34.865 1.00 74.81 250 LYS A C 1
ATOM 2003 O O . LYS A 1 250 ? 10.062 -4.954 -33.798 1.00 74.81 250 LYS A O 1
ATOM 2008 N N . ASP A 1 251 ? 11.644 -6.086 -34.918 1.00 76.81 251 ASP A N 1
ATOM 2009 C CA . ASP A 1 251 ? 12.309 -6.699 -33.747 1.00 76.81 251 ASP A CA 1
ATOM 2010 C C . ASP A 1 251 ? 12.825 -5.652 -32.748 1.00 76.81 251 ASP A C 1
ATOM 2012 O O . ASP A 1 251 ? 12.686 -5.789 -31.526 1.00 76.81 251 ASP A O 1
ATOM 2016 N N . ILE A 1 252 ? 13.409 -4.570 -33.266 1.00 82.62 252 ILE A N 1
ATOM 2017 C CA . ILE A 1 252 ? 13.936 -3.450 -32.473 1.00 82.62 252 ILE A CA 1
ATOM 2018 C C . ILE A 1 252 ? 12.811 -2.764 -31.690 1.00 82.62 252 ILE A C 1
ATOM 2020 O O . ILE A 1 252 ? 12.904 -2.582 -30.474 1.00 82.62 252 ILE A O 1
ATOM 2024 N N . VAL A 1 253 ? 11.735 -2.391 -32.386 1.00 77.88 253 VAL A N 1
ATOM 2025 C CA . VAL A 1 253 ? 10.576 -1.699 -31.806 1.00 77.88 253 VAL A CA 1
ATOM 2026 C C . VAL A 1 253 ? 9.885 -2.596 -30.774 1.00 77.88 253 VAL A C 1
ATOM 2028 O O . VAL A 1 253 ? 9.587 -2.152 -29.664 1.00 77.88 253 VAL A O 1
ATOM 2031 N N . THR A 1 254 ? 9.748 -3.877 -31.106 1.00 73.12 254 THR A N 1
ATOM 2032 C CA . THR A 1 254 ? 9.292 -4.963 -30.232 1.00 73.12 254 THR A CA 1
ATOM 2033 C C . THR A 1 254 ? 10.071 -5.027 -28.917 1.00 73.12 254 THR A C 1
ATOM 2035 O O . THR A 1 254 ? 9.491 -4.992 -27.831 1.00 73.12 254 THR A O 1
ATOM 2038 N N . SER A 1 255 ? 11.399 -5.079 -28.992 1.00 77.44 255 SER A N 1
ATOM 2039 C CA . SER A 1 255 ? 12.251 -5.251 -27.812 1.00 77.44 255 SER A CA 1
ATOM 2040 C C . SER A 1 255 ? 12.200 -4.046 -26.865 1.00 77.44 255 SER A C 1
ATOM 2042 O O . SER A 1 255 ? 12.178 -4.222 -25.650 1.00 77.44 255 SER A O 1
ATOM 2044 N N . LEU A 1 256 ? 12.115 -2.820 -27.396 1.00 79.44 256 LEU A N 1
ATOM 2045 C CA . LEU A 1 256 ? 11.999 -1.596 -26.584 1.00 79.44 256 LEU A CA 1
ATOM 2046 C C . LEU A 1 256 ? 10.623 -1.433 -25.919 1.00 79.44 256 LEU A C 1
ATOM 2048 O O . LEU A 1 256 ? 10.505 -0.775 -24.880 1.00 79.44 256 LEU A O 1
ATOM 2052 N N . ALA A 1 257 ? 9.573 -2.005 -26.505 1.00 72.88 257 ALA A N 1
ATOM 2053 C CA . ALA A 1 257 ? 8.230 -2.010 -25.929 1.00 72.88 257 ALA A CA 1
ATOM 2054 C C . ALA A 1 257 ? 8.163 -2.771 -24.613 1.00 72.88 257 ALA A C 1
ATOM 2056 O O . ALA A 1 257 ? 7.505 -2.337 -23.672 1.00 72.88 257 ALA A O 1
ATOM 2057 N N . LEU A 1 258 ? 8.875 -3.895 -24.575 1.00 72.00 258 LEU A N 1
ATOM 2058 C CA . LEU A 1 258 ? 8.914 -4.798 -23.441 1.00 72.00 258 LEU A CA 1
ATOM 2059 C C . LEU A 1 258 ? 9.602 -4.212 -22.213 1.00 72.00 258 LEU A C 1
ATOM 2061 O O . LEU A 1 258 ? 9.476 -4.796 -21.149 1.00 72.00 258 LEU A O 1
ATOM 2065 N N . ILE A 1 259 ? 10.313 -3.092 -22.344 1.00 76.69 259 ILE A N 1
ATOM 2066 C CA . ILE A 1 259 ? 10.976 -2.411 -21.233 1.00 76.69 259 ILE A CA 1
ATOM 2067 C C . ILE A 1 259 ? 10.077 -1.249 -20.791 1.00 76.69 259 ILE A C 1
ATOM 2069 O O . ILE A 1 259 ? 10.186 -0.159 -21.364 1.00 76.69 259 ILE A O 1
ATOM 2073 N N . PRO A 1 260 ? 9.128 -1.446 -19.857 1.00 69.69 260 PRO A N 1
ATOM 2074 C CA . PRO A 1 260 ? 8.247 -0.371 -19.416 1.00 69.69 260 PRO A CA 1
ATOM 2075 C C . PRO A 1 260 ? 9.039 0.723 -18.693 1.00 69.69 260 PRO A C 1
ATOM 2077 O O . PRO A 1 260 ? 10.180 0.511 -18.295 1.00 69.69 260 PRO A O 1
ATOM 2080 N N . ASN A 1 261 ? 8.430 1.896 -18.498 1.00 65.31 261 ASN A N 1
ATOM 2081 C CA . ASN A 1 261 ? 8.871 2.748 -17.392 1.00 65.31 261 ASN A CA 1
ATOM 2082 C C . ASN A 1 261 ? 8.613 1.963 -16.109 1.00 65.31 261 ASN A C 1
ATOM 2084 O O . ASN A 1 261 ? 7.504 1.467 -15.911 1.00 65.31 261 ASN A O 1
ATOM 2088 N N . VAL A 1 262 ? 9.642 1.797 -15.289 1.00 67.31 262 VAL A N 1
ATOM 2089 C CA . VAL A 1 262 ? 9.582 0.916 -14.124 1.00 67.31 262 VAL A CA 1
ATOM 2090 C C . VAL A 1 262 ? 9.637 1.764 -12.880 1.00 67.31 262 VAL A C 1
ATOM 2092 O O . VAL A 1 262 ? 10.385 2.733 -12.795 1.00 67.31 262 VAL A O 1
ATOM 2095 N N . VAL A 1 263 ? 8.874 1.385 -11.871 1.00 57.25 263 VAL A N 1
ATOM 2096 C CA . VAL A 1 263 ? 9.211 1.823 -10.526 1.00 57.25 263 VAL A CA 1
ATOM 2097 C C . VAL A 1 263 ? 10.136 0.780 -9.973 1.00 57.25 263 VAL A C 1
ATOM 2099 O O . VAL A 1 263 ? 9.754 -0.368 -9.770 1.00 57.25 263 VAL A O 1
ATOM 2102 N N . TYR A 1 264 ? 11.394 1.174 -9.813 1.00 61.72 264 TYR A N 1
ATOM 2103 C CA . TYR A 1 264 ? 12.288 0.371 -9.022 1.00 61.72 264 TYR A CA 1
ATOM 2104 C C . TYR A 1 264 ? 11.690 0.362 -7.619 1.00 61.72 264 TYR A C 1
ATOM 2106 O O . TYR A 1 264 ? 11.463 1.421 -7.042 1.00 61.72 264 TYR A O 1
ATOM 2114 N N . SER A 1 265 ? 11.367 -0.820 -7.109 1.00 57.12 265 SER A N 1
ATOM 2115 C CA . SER A 1 265 ? 11.043 -1.013 -5.703 1.00 57.12 265 SER A CA 1
ATOM 2116 C C . SER A 1 265 ? 12.373 -1.299 -5.002 1.00 57.12 265 SER A C 1
ATOM 2118 O O . SER A 1 265 ? 12.761 -2.471 -4.909 1.00 57.12 265 SER A O 1
ATOM 2120 N N . PRO A 1 266 ? 13.174 -0.277 -4.612 1.00 51.53 266 PRO A N 1
ATOM 2121 C CA . PRO A 1 266 ? 14.319 -0.548 -3.763 1.00 51.53 266 PRO A CA 1
ATOM 2122 C C . PRO A 1 266 ? 13.791 -1.233 -2.506 1.00 51.53 266 PRO A C 1
ATOM 2124 O O . PRO A 1 266 ? 12.706 -0.905 -2.013 1.00 51.53 266 PRO A O 1
ATOM 2127 N N . LYS A 1 267 ? 14.550 -2.203 -1.988 1.00 56.09 267 LYS A N 1
ATOM 2128 C CA . LYS A 1 267 ? 14.269 -2.747 -0.657 1.00 56.09 267 LYS A CA 1
ATOM 2129 C C . LYS A 1 267 ? 14.111 -1.567 0.295 1.00 56.09 267 LYS A C 1
ATOM 2131 O O . LYS A 1 267 ? 14.939 -0.668 0.267 1.00 56.09 267 LYS A O 1
ATOM 2136 N N . TYR A 1 268 ? 13.048 -1.563 1.089 1.00 55.56 268 TYR A N 1
ATOM 2137 C CA . TYR A 1 268 ? 12.871 -0.543 2.113 1.00 55.56 268 TYR A CA 1
ATOM 2138 C C . TYR A 1 268 ? 13.979 -0.689 3.161 1.00 55.56 268 TYR A C 1
ATOM 2140 O O . TYR A 1 268 ? 14.263 -1.829 3.546 1.00 55.56 268 TYR A O 1
ATOM 2148 N N . PRO A 1 269 ? 14.598 0.417 3.612 1.00 62.19 269 PRO A N 1
ATOM 2149 C CA . PRO A 1 269 ? 14.322 1.832 3.301 1.00 62.19 269 PRO A CA 1
ATOM 2150 C C . PRO A 1 269 ? 14.775 2.283 1.895 1.00 62.19 269 PRO A C 1
ATOM 2152 O O . PRO A 1 269 ? 15.737 1.759 1.346 1.00 62.19 269 PRO A O 1
ATOM 2155 N N . ARG A 1 270 ? 14.113 3.302 1.317 1.00 74.19 270 ARG A N 1
A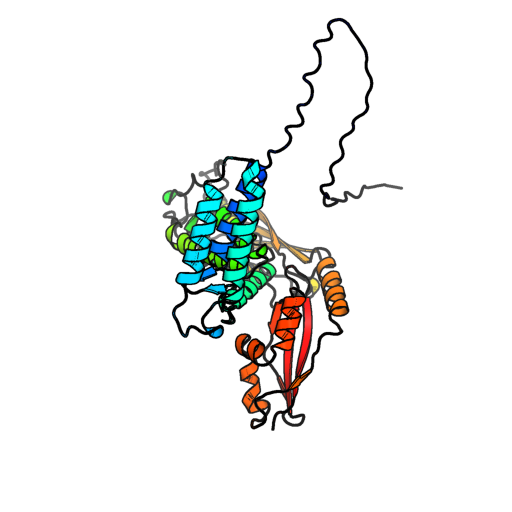TOM 2156 C CA . ARG A 1 270 ? 14.511 3.871 0.014 1.00 74.19 270 ARG A CA 1
ATOM 2157 C C . ARG A 1 270 ? 15.930 4.435 0.104 1.00 74.19 270 ARG A C 1
ATOM 2159 O O . ARG A 1 270 ? 16.201 5.308 0.923 1.00 74.19 270 ARG A O 1
ATOM 2166 N N . VAL A 1 271 ? 16.812 3.957 -0.764 1.00 83.00 271 VAL A N 1
ATOM 2167 C CA . VAL A 1 271 ? 18.194 4.441 -0.875 1.00 83.00 271 VAL A CA 1
ATOM 2168 C C . VAL A 1 271 ? 18.273 5.680 -1.763 1.00 83.00 271 VAL A C 1
ATOM 2170 O O . VAL A 1 271 ? 17.403 5.901 -2.620 1.00 83.00 271 VAL A O 1
ATOM 2173 N N . LYS A 1 272 ? 19.322 6.491 -1.580 1.00 86.00 272 LYS A N 1
ATOM 2174 C CA . LYS A 1 272 ? 19.606 7.563 -2.541 1.00 86.00 272 LYS A CA 1
ATOM 2175 C C . LYS A 1 272 ? 20.026 6.953 -3.863 1.00 86.00 272 LYS A C 1
ATOM 2177 O O . LYS A 1 272 ? 20.715 5.937 -3.903 1.00 86.00 272 LYS A O 1
ATOM 2182 N N . ILE A 1 273 ? 19.661 7.605 -4.955 1.00 87.25 273 ILE A N 1
ATOM 2183 C CA . ILE A 1 273 ? 20.028 7.120 -6.284 1.00 87.25 273 ILE A CA 1
ATOM 2184 C C . ILE A 1 273 ? 21.552 7.121 -6.500 1.00 87.25 273 ILE A C 1
ATOM 2186 O O . ILE A 1 273 ? 22.077 6.186 -7.100 1.00 87.25 273 ILE A O 1
ATOM 2190 N N . SER A 1 274 ? 22.278 8.088 -5.932 1.00 85.44 274 SER A N 1
ATOM 2191 C CA . SER A 1 274 ? 23.750 8.116 -5.928 1.00 85.44 274 SER A CA 1
ATOM 2192 C C . SER A 1 274 ? 24.420 6.965 -5.170 1.00 85.44 274 SER A C 1
ATOM 2194 O O . SER A 1 274 ? 25.607 6.720 -5.382 1.00 85.44 274 SER A O 1
ATOM 2196 N N . GLU A 1 275 ? 23.698 6.261 -4.296 1.00 87.56 275 GLU A N 1
ATOM 2197 C CA . GLU A 1 275 ? 24.211 5.090 -3.570 1.00 87.56 275 GLU A CA 1
ATOM 2198 C C . GLU A 1 275 ? 24.036 3.794 -4.385 1.00 87.56 275 GLU A C 1
ATOM 2200 O O . GLU A 1 275 ? 24.656 2.777 -4.075 1.00 87.56 275 GLU A O 1
ATOM 2205 N N . GLU A 1 276 ? 23.240 3.830 -5.458 1.00 84.75 276 GLU A N 1
ATOM 2206 C CA . GLU A 1 276 ? 22.994 2.694 -6.345 1.00 84.75 276 GLU A CA 1
ATOM 2207 C C . GLU A 1 276 ? 23.973 2.691 -7.530 1.00 84.75 276 GLU A C 1
ATOM 2209 O O . GLU A 1 276 ? 24.128 3.712 -8.218 1.00 84.75 276 GLU A O 1
ATOM 2214 N N . PRO A 1 277 ? 24.621 1.546 -7.828 1.00 87.25 277 PRO A N 1
ATOM 2215 C CA . PRO A 1 277 ? 25.586 1.460 -8.917 1.00 87.25 277 PRO A CA 1
ATOM 2216 C C . PRO A 1 277 ? 24.925 1.790 -10.255 1.00 87.25 277 PRO A C 1
ATOM 2218 O O . PRO A 1 277 ? 23.730 1.563 -10.451 1.00 87.25 277 PRO A O 1
ATOM 2221 N N . GLN A 1 278 ? 25.710 2.306 -11.200 1.00 88.69 278 GLN A N 1
ATOM 2222 C CA . GLN A 1 278 ? 25.262 2.447 -12.584 1.00 88.69 278 GLN A CA 1
ATOM 2223 C C . GLN A 1 278 ? 24.958 1.062 -13.156 1.00 88.69 278 GLN A C 1
ATOM 2225 O O . GLN A 1 278 ? 25.755 0.135 -13.008 1.00 88.69 278 GLN A O 1
ATOM 2230 N N . TRP A 1 279 ? 23.803 0.918 -13.795 1.00 89.56 279 TRP A N 1
ATOM 2231 C CA . TRP A 1 279 ? 23.317 -0.383 -14.236 1.00 89.56 279 TRP A CA 1
ATOM 2232 C C . TRP A 1 279 ? 23.906 -0.765 -15.585 1.00 89.56 279 TRP A C 1
ATOM 2234 O O . TRP A 1 279 ? 24.082 0.079 -16.464 1.00 89.56 279 TRP A O 1
ATOM 2244 N N . ASN A 1 280 ? 24.186 -2.046 -15.778 1.00 89.94 280 ASN A N 1
ATOM 2245 C CA . ASN A 1 280 ? 24.367 -2.600 -17.113 1.00 89.94 280 ASN A CA 1
ATOM 2246 C C . ASN A 1 280 ? 23.008 -3.081 -17.674 1.00 89.94 280 ASN A C 1
ATOM 2248 O O . ASN A 1 280 ? 21.973 -3.029 -17.008 1.00 89.94 280 ASN A O 1
ATOM 2252 N N . VAL A 1 281 ? 22.991 -3.542 -18.928 1.00 87.00 281 VAL A N 1
ATOM 2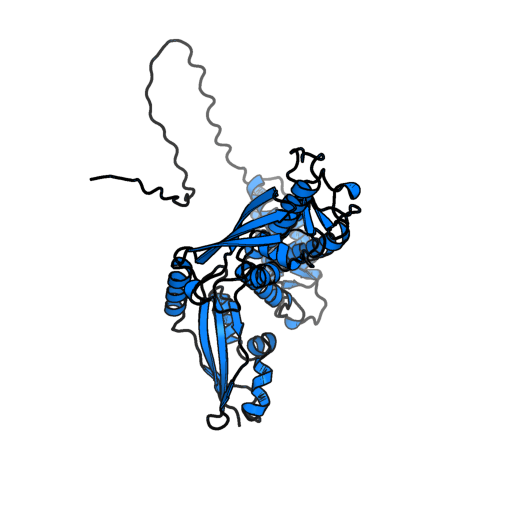253 C CA . VAL A 1 281 ? 21.761 -4.032 -19.582 1.00 87.00 281 VAL A CA 1
ATOM 2254 C C . VAL A 1 281 ? 21.157 -5.225 -18.837 1.00 87.00 281 VAL A C 1
ATOM 2256 O O . VAL A 1 281 ? 19.939 -5.341 -18.765 1.00 87.00 281 VAL A O 1
ATOM 2259 N N . TYR A 1 282 ? 21.980 -6.103 -18.263 1.00 86.00 282 TYR A N 1
ATOM 2260 C CA . TYR A 1 282 ? 21.491 -7.251 -17.504 1.00 86.00 282 TYR A CA 1
ATOM 2261 C C . TYR A 1 282 ? 20.783 -6.813 -16.218 1.00 86.00 282 TYR A C 1
ATOM 2263 O O . TYR A 1 282 ? 19.672 -7.272 -15.956 1.00 86.00 282 TYR A O 1
ATOM 2271 N N . ASP A 1 283 ? 21.371 -5.877 -15.467 1.00 84.94 283 ASP A N 1
ATOM 2272 C CA . ASP A 1 283 ? 20.748 -5.300 -14.272 1.00 84.94 283 ASP A CA 1
ATOM 2273 C C . ASP A 1 283 ? 19.389 -4.693 -14.627 1.00 84.94 283 ASP A C 1
ATOM 2275 O O . ASP A 1 283 ? 18.383 -4.990 -13.988 1.00 84.94 283 ASP A O 1
ATOM 2279 N N . LEU A 1 284 ? 19.347 -3.904 -15.703 1.00 83.38 284 LEU A N 1
ATOM 2280 C CA . LEU A 1 284 ? 18.139 -3.268 -16.211 1.00 83.38 284 LEU A CA 1
ATOM 2281 C C . LEU A 1 284 ? 17.039 -4.284 -16.533 1.00 83.38 284 LEU A C 1
ATOM 2283 O O . LEU A 1 284 ? 15.910 -4.144 -16.072 1.00 83.38 284 LEU A O 1
ATOM 2287 N N . LEU A 1 285 ? 17.367 -5.321 -17.307 1.00 80.81 285 LEU A N 1
ATOM 2288 C CA . LEU A 1 285 ? 16.412 -6.364 -17.675 1.00 80.81 285 LEU A CA 1
ATOM 2289 C C . LEU A 1 285 ? 15.931 -7.146 -16.455 1.00 80.81 285 LEU A C 1
ATOM 2291 O O . LEU A 1 285 ? 14.745 -7.462 -16.381 1.00 80.81 285 LEU A O 1
ATOM 2295 N N . ALA A 1 286 ? 16.806 -7.395 -15.478 1.00 78.56 286 ALA A N 1
ATOM 2296 C CA . ALA A 1 286 ? 16.426 -8.005 -14.212 1.00 78.56 286 ALA A CA 1
ATOM 2297 C C . ALA A 1 286 ? 15.462 -7.111 -13.414 1.00 78.56 286 ALA A C 1
ATOM 2299 O O . ALA A 1 286 ? 14.470 -7.616 -12.895 1.00 78.56 286 ALA A O 1
ATOM 2300 N N . LYS A 1 287 ? 15.692 -5.789 -13.355 1.00 75.44 287 LYS A N 1
ATOM 2301 C CA . LYS A 1 287 ? 14.787 -4.839 -12.674 1.00 75.44 287 LYS A CA 1
ATOM 2302 C C . LYS A 1 287 ? 13.440 -4.693 -13.377 1.00 75.44 287 LYS A C 1
ATOM 2304 O O . LYS A 1 287 ? 12.422 -4.538 -12.713 1.00 75.44 287 LYS A O 1
ATOM 2309 N N . CYS A 1 288 ? 13.428 -4.751 -14.705 1.00 71.25 288 CYS A N 1
ATOM 2310 C CA . CYS A 1 288 ? 12.201 -4.728 -15.499 1.00 71.25 288 CYS A CA 1
ATOM 2311 C C . CYS A 1 288 ? 11.516 -6.104 -15.564 1.00 71.25 288 CYS A C 1
ATOM 2313 O O . CYS A 1 288 ? 10.425 -6.213 -16.119 1.00 71.25 288 CYS A O 1
ATOM 2315 N N . TYR A 1 289 ? 12.165 -7.148 -15.037 1.00 67.88 289 TYR A N 1
ATOM 2316 C CA . TYR A 1 289 ? 11.779 -8.550 -15.167 1.00 67.88 289 TYR A CA 1
ATOM 2317 C C . TYR A 1 289 ? 11.518 -8.987 -16.623 1.00 67.88 289 TYR A C 1
ATOM 2319 O O . TYR A 1 289 ? 10.624 -9.774 -16.914 1.00 67.88 289 TYR A O 1
ATOM 2327 N N . VAL A 1 290 ? 12.299 -8.490 -17.580 1.00 67.06 290 VAL A N 1
ATOM 2328 C CA . VAL A 1 290 ? 12.087 -8.774 -19.006 1.00 67.06 290 VAL A CA 1
ATOM 2329 C C . VAL A 1 290 ? 13.066 -9.840 -19.481 1.00 67.06 290 VAL A C 1
ATOM 2331 O O . VAL A 1 290 ? 14.274 -9.703 -19.313 1.00 67.06 290 VAL A O 1
ATOM 2334 N N . ASN A 1 291 ? 12.560 -10.875 -20.157 1.00 65.75 291 ASN A N 1
ATOM 2335 C CA . ASN A 1 291 ? 13.392 -11.834 -20.885 1.00 65.75 291 ASN A CA 1
ATOM 2336 C C . ASN A 1 291 ? 13.301 -11.582 -22.399 1.00 65.75 291 ASN A C 1
ATOM 2338 O O . ASN A 1 291 ? 12.266 -11.829 -23.018 1.00 65.75 291 ASN A O 1
ATOM 2342 N N . LEU A 1 292 ? 14.399 -11.112 -22.996 1.00 65.44 292 LEU A N 1
ATOM 2343 C CA . LEU A 1 292 ? 14.464 -10.702 -24.404 1.00 65.44 292 LEU A CA 1
ATOM 2344 C C . LEU A 1 292 ? 15.076 -11.737 -25.350 1.00 65.44 292 LEU A C 1
ATOM 2346 O O . LEU A 1 292 ? 15.300 -11.427 -26.519 1.00 65.44 292 LEU A O 1
ATOM 2350 N N . ASN A 1 293 ? 15.294 -12.978 -24.905 1.00 60.50 293 ASN A N 1
ATOM 2351 C CA . ASN A 1 293 ? 15.987 -14.009 -25.692 1.00 60.50 293 ASN A CA 1
ATOM 2352 C C . ASN A 1 293 ? 15.302 -14.386 -27.033 1.00 60.50 293 ASN A C 1
ATOM 2354 O O . ASN A 1 293 ? 15.790 -15.266 -27.733 1.00 60.50 293 ASN A O 1
ATOM 2358 N N . GLY A 1 294 ? 14.171 -13.769 -27.402 1.00 64.69 294 GLY A N 1
ATOM 2359 C CA . GLY A 1 294 ? 13.377 -14.108 -28.587 1.00 64.69 294 GLY A CA 1
ATOM 2360 C C . GLY A 1 294 ? 13.668 -13.337 -29.883 1.00 64.69 294 GLY A C 1
ATOM 2361 O O . GLY A 1 294 ? 13.291 -13.848 -30.929 1.00 64.69 294 GLY A O 1
ATOM 2362 N N . TYR A 1 295 ? 14.308 -12.157 -29.853 1.00 71.44 295 TYR A N 1
ATOM 2363 C CA . TYR A 1 295 ? 14.294 -11.225 -31.011 1.00 71.44 295 TYR A CA 1
ATOM 2364 C C . TYR A 1 295 ? 15.650 -10.990 -31.695 1.00 71.44 295 TYR A C 1
ATOM 2366 O O . TYR A 1 295 ? 15.735 -10.302 -32.715 1.00 71.44 295 TYR A O 1
ATOM 2374 N N . ALA A 1 296 ? 16.730 -11.571 -31.156 1.00 81.75 296 ALA A N 1
ATOM 2375 C CA . ALA A 1 296 ? 18.103 -11.364 -31.640 1.00 81.75 296 ALA A CA 1
ATOM 2376 C C . ALA A 1 296 ? 18.480 -9.871 -31.795 1.00 81.75 296 ALA A C 1
ATOM 2378 O O . ALA A 1 296 ? 19.217 -9.491 -32.703 1.00 81.75 296 ALA A O 1
ATOM 2379 N N . VAL A 1 297 ? 17.946 -9.023 -30.911 1.00 84.88 297 VAL A N 1
ATOM 2380 C CA . VAL A 1 297 ? 18.251 -7.592 -30.831 1.00 84.88 297 VAL A CA 1
ATOM 2381 C C . VAL A 1 297 ? 19.383 -7.381 -29.841 1.00 84.88 297 VAL A C 1
ATOM 2383 O O . VAL A 1 297 ? 19.341 -7.892 -28.722 1.00 84.88 297 VAL A O 1
ATOM 2386 N N . ASN A 1 298 ? 20.373 -6.588 -30.235 1.00 90.88 298 ASN A N 1
ATOM 2387 C CA . ASN A 1 298 ? 21.408 -6.125 -29.330 1.00 90.88 298 ASN A CA 1
ATOM 2388 C C . ASN A 1 298 ? 20.892 -4.920 -28.539 1.00 90.88 298 ASN A C 1
ATOM 2390 O O . ASN A 1 298 ? 20.531 -3.896 -29.123 1.00 90.88 298 ASN A O 1
ATOM 2394 N N . LEU A 1 299 ? 20.866 -5.036 -27.213 1.00 92.31 299 LEU A N 1
ATOM 2395 C CA . LEU A 1 299 ? 20.549 -3.922 -26.330 1.00 92.31 299 LEU A CA 1
ATOM 2396 C C . LEU A 1 299 ? 21.814 -3.327 -25.734 1.00 92.31 299 LEU A C 1
ATOM 2398 O O . LEU A 1 299 ? 22.681 -4.045 -25.243 1.00 92.31 299 LEU A O 1
ATOM 2402 N N . THR A 1 300 ? 21.872 -2.001 -25.701 1.00 94.31 300 THR A N 1
ATOM 2403 C CA . THR A 1 300 ? 22.940 -1.248 -25.038 1.00 94.31 300 THR A CA 1
ATOM 2404 C C . THR A 1 300 ? 22.355 -0.080 -24.254 1.00 94.31 300 THR A C 1
ATOM 2406 O O . THR A 1 300 ? 21.340 0.496 -24.641 1.00 94.31 300 THR A O 1
ATOM 2409 N N . ILE A 1 301 ? 22.981 0.271 -23.131 1.00 95.38 301 ILE A N 1
ATOM 2410 C CA . ILE A 1 301 ? 22.669 1.509 -22.414 1.00 95.38 301 ILE A CA 1
ATOM 2411 C C . ILE A 1 301 ? 23.539 2.614 -23.010 1.00 95.38 301 ILE A C 1
ATOM 2413 O O . ILE A 1 301 ? 24.763 2.522 -22.986 1.00 95.38 301 ILE A O 1
ATOM 2417 N N . VAL A 1 302 ? 22.895 3.647 -23.548 1.00 96.94 302 VAL A N 1
ATOM 2418 C CA . VAL A 1 302 ? 23.550 4.819 -24.146 1.00 96.94 302 VAL A CA 1
ATOM 2419 C C . VAL A 1 302 ? 23.956 5.811 -23.063 1.00 96.94 302 VAL A C 1
ATOM 2421 O O . VAL A 1 302 ? 25.055 6.356 -23.094 1.00 96.94 302 VAL A O 1
ATOM 2424 N N . SER A 1 303 ? 23.070 6.050 -22.095 1.00 96.00 303 SER A N 1
ATOM 2425 C CA . SER A 1 303 ? 23.324 6.967 -20.987 1.00 96.00 303 SER A CA 1
ATOM 2426 C C . SER A 1 303 ? 22.442 6.657 -19.785 1.00 96.00 303 SER A C 1
ATOM 2428 O O . SER A 1 303 ? 21.354 6.097 -19.925 1.00 96.00 303 SER A O 1
ATOM 2430 N N . GLN A 1 304 ? 22.893 7.086 -18.612 1.00 95.88 304 GLN A N 1
ATOM 2431 C CA . GLN A 1 304 ? 22.131 7.070 -17.368 1.00 95.88 304 GLN A CA 1
ATOM 2432 C C . GLN A 1 304 ? 22.245 8.439 -16.712 1.00 95.88 304 GLN A C 1
ATOM 2434 O O . GLN A 1 304 ? 23.318 9.044 -16.704 1.00 95.88 304 GLN A O 1
ATOM 2439 N N . THR A 1 305 ? 21.130 8.971 -16.231 1.00 95.50 305 THR A N 1
ATOM 2440 C CA . THR A 1 305 ? 21.088 10.294 -15.608 1.00 95.50 305 THR A CA 1
ATOM 2441 C C . THR A 1 305 ? 20.245 10.241 -14.352 1.00 95.50 305 THR A C 1
ATOM 2443 O O . THR A 1 305 ? 19.066 9.890 -14.406 1.00 95.50 305 THR A O 1
ATOM 2446 N N . ASP A 1 306 ? 20.866 10.617 -13.242 1.00 94.69 306 ASP A N 1
ATOM 2447 C CA . ASP A 1 306 ? 20.261 10.596 -11.919 1.00 94.69 306 ASP A CA 1
ATOM 2448 C C . ASP A 1 306 ? 19.693 11.983 -11.599 1.00 94.69 306 ASP A C 1
ATOM 2450 O O . ASP A 1 306 ? 20.354 13.006 -11.786 1.00 94.69 306 ASP A O 1
ATOM 2454 N N . ASP A 1 307 ? 18.454 12.016 -11.120 1.00 93.75 307 ASP A N 1
ATOM 2455 C CA . ASP A 1 307 ? 17.772 13.207 -10.623 1.00 93.75 307 ASP A CA 1
ATOM 2456 C C . ASP A 1 307 ? 17.460 12.977 -9.138 1.00 93.75 307 ASP A C 1
ATOM 2458 O O . ASP A 1 307 ? 16.439 12.388 -8.781 1.00 93.75 307 ASP A O 1
ATOM 2462 N N . GLU A 1 308 ? 18.382 13.410 -8.276 1.00 91.19 308 GLU A N 1
ATOM 2463 C CA . GLU A 1 308 ? 18.278 13.338 -6.807 1.00 91.19 308 GLU A CA 1
ATOM 2464 C C . GLU A 1 308 ? 17.100 14.156 -6.262 1.00 91.19 308 GLU A C 1
ATOM 2466 O O . GLU A 1 308 ? 16.520 13.842 -5.222 1.00 91.19 308 GLU A O 1
ATOM 2471 N N . GLU A 1 309 ? 16.724 15.231 -6.959 1.00 91.44 309 GLU A N 1
ATOM 2472 C CA . GLU A 1 309 ? 15.611 16.068 -6.529 1.00 91.44 309 GLU A CA 1
ATOM 2473 C C . GLU A 1 309 ? 14.295 15.300 -6.646 1.00 91.44 309 GLU A C 1
ATOM 2475 O O . GLU A 1 309 ? 13.485 15.336 -5.717 1.00 91.44 309 GLU A O 1
ATOM 2480 N N . LYS A 1 310 ? 14.121 14.553 -7.744 1.00 86.94 310 LYS A N 1
ATOM 2481 C CA . LYS A 1 310 ? 12.934 13.725 -7.995 1.00 86.94 310 LYS A CA 1
ATOM 2482 C C . LYS A 1 310 ? 13.049 12.284 -7.502 1.00 86.94 310 LYS A C 1
ATOM 2484 O O . LYS A 1 310 ? 12.030 11.599 -7.448 1.00 86.94 310 LYS A O 1
ATOM 2489 N N . GLY A 1 311 ? 14.245 11.820 -7.142 1.00 88.75 311 GLY A N 1
ATOM 2490 C CA . GLY A 1 311 ? 14.497 10.418 -6.809 1.00 88.75 311 GLY A CA 1
ATOM 2491 C C . GLY A 1 311 ? 14.276 9.501 -8.017 1.00 88.75 311 GLY A C 1
ATOM 2492 O O . GLY A 1 311 ? 13.550 8.508 -7.915 1.00 88.75 311 GLY A O 1
ATOM 2493 N N . THR A 1 312 ? 14.839 9.855 -9.180 1.00 89.75 312 THR A N 1
ATOM 2494 C CA . THR A 1 312 ? 14.641 9.100 -10.434 1.00 89.75 312 THR A CA 1
ATOM 2495 C C . THR A 1 312 ? 15.921 8.878 -11.235 1.00 89.75 312 THR A C 1
ATOM 2497 O O . THR A 1 312 ? 16.725 9.800 -11.344 1.00 89.75 312 THR A O 1
ATOM 2500 N N . ARG A 1 313 ? 16.066 7.709 -11.877 1.00 91.19 313 ARG A N 1
ATOM 2501 C CA . ARG A 1 313 ? 17.115 7.411 -12.873 1.00 91.19 313 ARG A CA 1
ATOM 2502 C C . ARG A 1 313 ? 16.504 7.372 -14.264 1.00 91.19 313 ARG A C 1
ATOM 2504 O O . ARG A 1 313 ? 15.608 6.573 -14.501 1.00 91.19 313 ARG A O 1
ATOM 2511 N N . THR A 1 314 ? 16.999 8.160 -15.208 1.00 92.69 314 THR A N 1
ATOM 2512 C CA . THR A 1 314 ? 16.640 8.001 -16.626 1.00 92.69 314 THR A CA 1
ATOM 2513 C C . THR A 1 314 ? 17.716 7.191 -17.331 1.00 92.69 314 THR A C 1
ATOM 2515 O O . THR A 1 314 ? 18.861 7.628 -17.411 1.00 92.69 314 THR A O 1
ATOM 2518 N N . VAL A 1 315 ? 17.350 6.020 -17.849 1.00 93.06 315 VAL A N 1
ATOM 2519 C CA . VAL A 1 315 ? 18.223 5.140 -18.631 1.00 93.06 315 VAL A CA 1
ATOM 2520 C C . VAL A 1 315 ? 17.826 5.239 -20.100 1.00 93.06 315 VAL A C 1
ATOM 2522 O O . VAL A 1 315 ? 16.720 4.854 -20.473 1.00 93.06 315 VAL A O 1
ATOM 2525 N N . LYS A 1 316 ? 18.728 5.731 -20.949 1.00 95.19 316 LYS A N 1
ATOM 2526 C CA . LYS A 1 316 ? 18.551 5.722 -22.404 1.00 95.19 316 LYS A CA 1
ATOM 2527 C C . LYS A 1 316 ? 19.059 4.397 -22.953 1.00 95.19 316 LYS A C 1
ATOM 2529 O O . LYS A 1 316 ? 20.243 4.087 -22.824 1.00 95.19 316 LYS A O 1
ATOM 2534 N N . ILE A 1 317 ? 18.176 3.619 -23.563 1.00 93.88 317 ILE A N 1
ATOM 2535 C CA . ILE A 1 317 ? 18.468 2.284 -24.091 1.00 93.88 317 ILE A CA 1
ATOM 2536 C C . ILE A 1 317 ? 18.427 2.343 -25.608 1.00 93.88 317 ILE A C 1
ATOM 2538 O O . ILE A 1 317 ? 17.462 2.856 -26.170 1.00 93.88 317 ILE A O 1
ATOM 2542 N N . LYS A 1 318 ? 19.431 1.767 -26.265 1.00 94.56 318 LYS A N 1
ATOM 2543 C CA . LYS A 1 318 ? 19.462 1.534 -27.707 1.00 94.56 318 LYS A CA 1
ATOM 2544 C C . LYS A 1 318 ? 19.213 0.060 -27.996 1.00 94.56 318 LYS A C 1
ATOM 2546 O O . LYS A 1 318 ? 19.884 -0.802 -27.432 1.00 94.56 318 LYS A O 1
ATOM 2551 N N . ALA A 1 319 ? 18.281 -0.204 -28.901 1.00 91.75 319 ALA A N 1
ATOM 2552 C CA . ALA A 1 319 ? 18.045 -1.509 -29.500 1.00 91.75 319 ALA A CA 1
ATOM 2553 C C . ALA A 1 319 ? 18.536 -1.492 -30.946 1.00 91.75 319 ALA A C 1
ATOM 2555 O O . ALA A 1 319 ? 18.154 -0.602 -31.706 1.00 91.75 319 ALA A O 1
ATOM 2556 N N . GLU A 1 320 ? 19.374 -2.457 -31.318 1.00 94.25 320 GLU A N 1
ATOM 2557 C CA . GLU A 1 320 ? 20.028 -2.520 -32.624 1.00 94.25 320 GLU A CA 1
ATOM 2558 C C . GLU A 1 320 ? 19.989 -3.930 -33.226 1.00 94.25 320 GLU A C 1
ATOM 2560 O O . GLU A 1 320 ? 20.186 -4.925 -32.525 1.00 94.25 320 GLU A O 1
ATOM 2565 N N . LYS A 1 321 ? 19.765 -4.009 -34.541 1.00 91.81 321 LYS A N 1
ATOM 2566 C CA . LYS A 1 321 ? 19.811 -5.243 -35.334 1.00 91.81 321 LYS A CA 1
ATOM 2567 C C . LYS A 1 321 ? 20.199 -4.915 -36.777 1.00 91.81 321 LYS A C 1
ATOM 2569 O O . LYS A 1 321 ? 19.646 -3.989 -37.363 1.00 91.81 321 LYS A O 1
ATOM 2574 N N . ASN A 1 322 ? 21.179 -5.635 -37.328 1.00 92.25 322 ASN A N 1
ATOM 2575 C CA . ASN A 1 322 ? 21.662 -5.478 -38.711 1.00 92.25 322 ASN A CA 1
ATOM 2576 C C . ASN A 1 322 ? 21.931 -4.013 -39.138 1.00 92.25 322 ASN A C 1
ATOM 2578 O O . ASN A 1 322 ? 21.602 -3.601 -40.248 1.00 92.25 322 ASN A O 1
ATOM 2582 N N . GLY A 1 323 ? 22.514 -3.207 -38.241 1.00 91.38 323 GLY A N 1
ATOM 2583 C CA . GLY A 1 323 ? 22.856 -1.798 -38.488 1.00 91.38 323 GLY A CA 1
ATOM 2584 C C . GLY A 1 323 ? 21.694 -0.804 -38.365 1.00 91.38 323 GLY A C 1
ATOM 2585 O O . GLY A 1 323 ? 21.911 0.402 -38.480 1.00 91.38 323 GLY A O 1
ATOM 2586 N N . LYS A 1 324 ? 20.470 -1.274 -38.099 1.00 90.75 324 LYS A N 1
ATOM 2587 C CA . LYS A 1 324 ? 19.302 -0.435 -37.791 1.00 90.75 324 LYS A CA 1
ATOM 2588 C C . LYS A 1 324 ? 19.137 -0.316 -36.285 1.00 90.75 324 LYS A C 1
ATOM 2590 O O . LYS A 1 324 ? 19.442 -1.263 -35.563 1.00 90.75 324 LYS A O 1
ATOM 2595 N N . PHE A 1 325 ? 18.642 0.821 -35.794 1.00 94.62 325 PHE A N 1
ATOM 2596 C CA . PHE A 1 325 ? 18.446 1.012 -34.358 1.00 94.62 325 PHE A CA 1
ATOM 2597 C C . PHE A 1 325 ? 17.322 1.989 -34.001 1.00 94.62 325 PHE A C 1
ATOM 2599 O O . PHE A 1 325 ? 16.934 2.846 -34.795 1.00 94.62 325 PHE A O 1
ATOM 2606 N N . LYS A 1 326 ? 16.846 1.885 -32.757 1.00 92.44 326 LYS A N 1
ATOM 2607 C CA . LYS A 1 326 ? 16.063 2.917 -32.065 1.00 92.44 326 LYS A CA 1
ATOM 2608 C C . LYS A 1 326 ? 16.538 3.080 -30.634 1.00 92.44 326 LYS A C 1
ATOM 2610 O O . LYS A 1 326 ? 17.125 2.168 -30.057 1.00 92.44 326 LYS A O 1
ATOM 2615 N N . GLU A 1 327 ? 16.222 4.235 -30.068 1.00 93.88 327 GLU A N 1
ATOM 2616 C CA . GLU A 1 327 ? 16.483 4.552 -28.671 1.00 93.88 327 GLU A CA 1
ATOM 2617 C C . GLU A 1 327 ? 15.185 4.847 -27.922 1.00 93.88 327 GLU A C 1
ATOM 2619 O O . GLU A 1 327 ? 14.208 5.325 -28.507 1.00 93.88 327 GLU A O 1
ATOM 2624 N N . LYS A 1 328 ? 15.183 4.565 -26.621 1.00 88.94 328 LYS A N 1
ATOM 2625 C CA . LYS A 1 328 ? 14.084 4.858 -25.703 1.00 88.94 328 LYS A CA 1
ATOM 2626 C C . LYS A 1 328 ? 14.646 5.319 -24.367 1.00 88.94 328 LYS A C 1
ATOM 2628 O O . LYS A 1 328 ? 15.550 4.682 -23.832 1.00 88.94 328 LYS A O 1
ATOM 2633 N N . ASP A 1 329 ? 14.066 6.379 -23.820 1.00 90.31 329 ASP A N 1
ATOM 2634 C CA . ASP A 1 329 ? 14.297 6.765 -22.432 1.00 90.31 329 ASP A CA 1
ATOM 2635 C C . ASP A 1 329 ? 13.355 5.973 -21.528 1.00 90.31 329 ASP A C 1
ATOM 2637 O O . ASP A 1 329 ? 12.143 5.933 -21.753 1.00 90.31 329 ASP A O 1
ATOM 2641 N N . VAL A 1 330 ? 13.929 5.328 -20.518 1.00 85.31 330 VAL A N 1
ATOM 2642 C CA . VAL A 1 330 ? 13.205 4.594 -19.485 1.00 85.31 330 VAL A CA 1
ATOM 2643 C C . VAL A 1 330 ? 13.472 5.271 -18.155 1.00 85.31 330 VAL A C 1
ATOM 2645 O O . VAL A 1 330 ? 14.620 5.373 -17.720 1.00 85.31 330 VAL A O 1
ATOM 2648 N N . VAL A 1 331 ? 12.412 5.758 -17.519 1.00 86.62 331 VAL A N 1
ATOM 2649 C CA . VAL A 1 331 ? 12.513 6.453 -16.234 1.00 86.62 331 VAL A CA 1
ATOM 2650 C C . VAL A 1 331 ? 12.216 5.470 -15.112 1.00 86.62 331 VAL A C 1
ATOM 2652 O O . VAL A 1 331 ? 11.148 4.861 -15.075 1.00 86.62 331 VAL A O 1
ATOM 2655 N N . PHE A 1 332 ? 13.174 5.338 -14.202 1.00 84.06 332 PHE A N 1
ATOM 2656 C CA . PHE A 1 332 ? 13.072 4.564 -12.979 1.00 84.06 332 PHE A CA 1
ATOM 2657 C C . PHE A 1 332 ? 12.778 5.489 -11.816 1.00 84.06 332 PHE A C 1
ATOM 2659 O O . PHE A 1 332 ? 13.577 6.373 -11.512 1.00 84.06 332 PHE A O 1
ATOM 2666 N N . HIS A 1 333 ? 11.646 5.271 -11.161 1.00 81.94 333 HIS A N 1
ATOM 2667 C CA . HIS A 1 333 ? 11.290 5.965 -9.924 1.00 81.94 333 HIS A CA 1
ATOM 2668 C C . HIS A 1 333 ? 11.546 5.066 -8.711 1.00 81.94 333 HIS A C 1
ATOM 2670 O O . HIS A 1 333 ? 11.902 3.903 -8.873 1.00 81.94 333 HIS A O 1
ATOM 2676 N N . GLY A 1 334 ? 11.307 5.598 -7.509 1.00 76.81 334 GLY A N 1
ATOM 2677 C CA . GLY A 1 334 ? 11.288 4.827 -6.261 1.00 76.81 334 GLY A CA 1
ATOM 2678 C C . GLY A 1 334 ? 12.475 5.081 -5.334 1.00 76.81 334 GLY A C 1
ATOM 2679 O O . GLY A 1 334 ? 12.430 4.661 -4.181 1.00 76.81 334 GLY A O 1
ATOM 2680 N N . PHE A 1 335 ? 13.489 5.824 -5.785 1.00 85.75 335 PHE A N 1
ATOM 2681 C CA . PHE A 1 335 ? 14.595 6.274 -4.936 1.00 85.75 335 PHE A CA 1
ATOM 2682 C C . PHE A 1 335 ? 14.140 7.355 -3.940 1.00 85.75 335 PHE A C 1
ATOM 2684 O O . PHE A 1 335 ? 13.056 7.937 -4.076 1.00 85.75 335 PHE A O 1
ATOM 2691 N N . GLU A 1 336 ? 14.957 7.624 -2.919 1.00 86.62 336 GLU A N 1
ATOM 2692 C CA . GLU A 1 336 ? 14.725 8.753 -2.012 1.00 86.62 336 GLU A CA 1
ATOM 2693 C C . GLU A 1 336 ? 14.835 10.074 -2.792 1.00 86.62 336 GLU A C 1
ATOM 2695 O O . GLU A 1 336 ? 15.873 10.377 -3.374 1.00 86.62 336 GLU A O 1
ATOM 2700 N N . SER A 1 337 ? 13.758 10.860 -2.809 1.00 88.75 337 SER A N 1
ATOM 2701 C CA . SER A 1 337 ? 13.748 12.220 -3.342 1.00 88.75 337 SER A CA 1
ATOM 2702 C C . SER A 1 337 ? 13.961 13.237 -2.222 1.00 88.75 337 SER A C 1
ATOM 2704 O O . SER A 1 337 ? 13.735 12.959 -1.038 1.00 88.75 337 SER A O 1
ATOM 2706 N N . LYS A 1 338 ? 14.336 14.470 -2.578 1.00 88.50 338 LYS A N 1
ATOM 2707 C CA . LYS A 1 338 ? 14.482 15.552 -1.591 1.00 88.50 338 LYS A CA 1
ATOM 2708 C C . LYS A 1 338 ? 13.177 15.825 -0.838 1.00 88.50 338 LYS A C 1
ATOM 2710 O O . LYS A 1 338 ? 13.196 16.017 0.377 1.00 88.50 338 LYS A O 1
ATOM 2715 N N . GLU A 1 339 ? 12.052 15.835 -1.551 1.00 87.50 339 GLU A N 1
ATOM 2716 C CA . GLU A 1 339 ? 10.732 16.021 -0.946 1.00 87.50 339 GLU A CA 1
ATOM 2717 C C . GLU A 1 339 ? 10.367 14.837 -0.043 1.00 87.50 339 GLU A C 1
ATOM 2719 O O . GLU A 1 339 ? 9.927 15.052 1.087 1.00 87.50 339 GLU A O 1
ATOM 2724 N N . SER A 1 340 ? 10.586 13.592 -0.494 1.00 85.88 340 SER A N 1
ATOM 2725 C CA . SER A 1 340 ? 10.265 12.421 0.328 1.00 85.88 340 SER A CA 1
ATOM 2726 C C . SER A 1 340 ? 11.084 12.412 1.610 1.00 85.88 340 SER A C 1
ATOM 2728 O O . SER A 1 340 ? 10.519 12.188 2.673 1.00 85.88 340 SER A O 1
ATOM 2730 N N . LYS A 1 341 ? 12.375 12.750 1.532 1.00 90.25 341 LYS A N 1
ATOM 2731 C CA . LYS A 1 341 ? 13.248 12.867 2.700 1.00 90.25 341 LYS A CA 1
ATOM 2732 C C . LYS A 1 341 ? 12.755 13.915 3.694 1.00 90.25 341 LYS A C 1
ATOM 2734 O O . LYS A 1 341 ? 12.613 13.622 4.873 1.00 90.25 341 LYS A O 1
ATOM 2739 N N . GLN A 1 342 ? 12.435 15.121 3.222 1.00 91.31 342 GLN A N 1
ATOM 2740 C CA . GLN A 1 342 ? 11.916 16.187 4.088 1.00 91.31 342 GLN A CA 1
ATOM 2741 C C . GLN A 1 342 ? 10.619 15.777 4.788 1.00 91.31 342 GLN A C 1
ATOM 2743 O O . GLN A 1 342 ? 10.435 16.062 5.971 1.00 91.31 342 GLN A O 1
ATOM 2748 N N . ARG A 1 343 ? 9.721 15.092 4.071 1.00 90.44 343 ARG A N 1
ATOM 2749 C CA . ARG A 1 343 ? 8.484 14.574 4.658 1.00 90.44 343 ARG A CA 1
ATOM 2750 C C . ARG A 1 343 ? 8.756 13.454 5.665 1.00 90.44 343 ARG A C 1
ATOM 2752 O O . ARG A 1 343 ? 8.128 13.449 6.718 1.00 90.44 343 ARG A O 1
ATOM 2759 N N . SER A 1 344 ? 9.690 12.551 5.374 1.00 91.19 344 SER A N 1
ATOM 2760 C CA . SER A 1 344 ? 10.151 11.491 6.279 1.00 91.19 344 SER A CA 1
ATOM 2761 C C . SER A 1 344 ? 10.752 12.052 7.574 1.00 91.19 344 SER A C 1
ATOM 2763 O O . SER A 1 344 ? 10.361 11.639 8.666 1.00 91.19 344 SER A O 1
ATOM 2765 N N . ASP A 1 345 ? 11.620 13.060 7.473 1.00 93.50 345 ASP A N 1
ATOM 2766 C CA . ASP A 1 345 ? 12.212 13.747 8.627 1.00 93.50 345 ASP A CA 1
ATOM 2767 C C . ASP A 1 345 ? 11.137 14.453 9.471 1.00 93.50 345 ASP A C 1
ATOM 2769 O O . ASP A 1 345 ? 11.110 14.326 10.697 1.00 93.50 345 ASP A O 1
ATOM 2773 N N . ALA A 1 346 ? 10.198 15.151 8.821 1.00 93.88 346 ALA A N 1
ATOM 2774 C CA . ALA A 1 346 ? 9.075 15.794 9.501 1.00 93.88 346 ALA A CA 1
ATOM 2775 C C . ALA A 1 346 ? 8.149 14.776 10.190 1.00 93.88 346 ALA A C 1
ATOM 2777 O O . ALA A 1 346 ? 7.660 15.032 11.292 1.00 93.88 346 ALA A O 1
ATOM 2778 N N . LEU A 1 347 ? 7.926 13.616 9.566 1.00 93.19 347 LEU A N 1
ATOM 2779 C CA . LEU A 1 347 ? 7.135 12.531 10.137 1.00 93.19 347 LEU A CA 1
ATOM 2780 C C . LEU A 1 347 ? 7.807 11.954 11.387 1.00 93.19 347 LEU A C 1
ATOM 2782 O O . LEU A 1 347 ? 7.155 11.808 12.422 1.00 93.19 347 LEU A O 1
ATOM 2786 N N . LYS A 1 348 ? 9.115 11.683 11.314 1.00 95.06 348 LYS A N 1
ATOM 2787 C CA . LYS A 1 348 ? 9.908 11.216 12.457 1.00 95.06 348 LYS A CA 1
ATOM 2788 C C . LYS A 1 348 ? 9.809 12.182 13.632 1.00 95.06 348 LYS A C 1
ATOM 2790 O O . LYS A 1 348 ? 9.539 11.767 14.756 1.00 95.06 348 LYS A O 1
ATOM 2795 N N . GLU A 1 349 ? 9.979 13.475 13.366 1.00 96.56 349 GLU A N 1
ATOM 2796 C CA . GLU A 1 349 ? 9.900 14.516 14.391 1.00 96.56 349 GLU A CA 1
ATOM 2797 C C . GLU A 1 349 ? 8.494 14.611 15.006 1.00 96.56 349 GLU A C 1
ATOM 2799 O O . GLU A 1 349 ? 8.355 14.708 16.227 1.00 96.56 349 GLU A O 1
ATOM 2804 N N . LYS A 1 350 ? 7.442 14.513 14.183 1.00 95.75 350 LYS A N 1
ATOM 2805 C CA . LYS A 1 350 ? 6.039 14.499 14.632 1.00 95.75 350 LYS A CA 1
ATOM 2806 C C . LYS A 1 350 ? 5.737 13.328 15.572 1.00 95.75 350 LYS A C 1
ATOM 2808 O O . LYS A 1 350 ? 4.958 13.493 16.509 1.00 95.75 350 LYS A O 1
ATOM 2813 N N . HIS A 1 351 ? 6.353 12.169 15.342 1.00 95.00 351 HIS A N 1
ATOM 2814 C CA . HIS A 1 351 ? 6.091 10.936 16.090 1.00 95.00 351 HIS A CA 1
ATOM 2815 C C . HIS A 1 351 ? 7.196 10.564 17.089 1.00 95.00 351 HIS A C 1
ATOM 2817 O O . HIS A 1 351 ? 7.195 9.460 17.628 1.00 95.00 351 HIS A O 1
ATOM 2823 N N . LYS A 1 352 ? 8.095 11.497 17.429 1.00 94.19 352 LYS A N 1
ATOM 2824 C CA . LYS A 1 352 ? 9.175 11.270 18.409 1.00 94.19 352 LYS A CA 1
ATOM 2825 C C . LYS A 1 352 ? 8.696 10.912 19.822 1.00 94.19 352 LYS A C 1
ATOM 2827 O O . LYS A 1 352 ? 9.479 10.420 20.624 1.00 94.19 352 LYS A O 1
ATOM 2832 N N . SER A 1 353 ? 7.435 11.209 20.145 1.00 90.94 353 SER A N 1
ATOM 2833 C CA . SER A 1 353 ? 6.800 10.895 21.431 1.00 90.94 353 SER A CA 1
ATOM 2834 C C . SER A 1 353 ? 6.124 9.523 21.464 1.00 90.94 353 SER A C 1
ATOM 2836 O O . SER A 1 353 ? 5.532 9.165 22.483 1.00 90.94 353 SER A O 1
ATOM 2838 N N . MET A 1 354 ? 6.166 8.767 20.364 1.00 93.00 354 MET A N 1
ATOM 2839 C CA . MET A 1 354 ? 5.625 7.415 20.325 1.00 93.00 354 MET A CA 1
ATOM 2840 C C . MET A 1 354 ? 6.341 6.536 21.359 1.00 93.00 354 MET A C 1
ATOM 2842 O O . MET A 1 354 ? 7.561 6.591 21.506 1.00 93.00 354 MET A O 1
ATOM 2846 N N . LYS A 1 355 ? 5.576 5.720 22.088 1.00 92.50 355 LYS A N 1
ATOM 2847 C CA . LYS A 1 355 ? 6.124 4.751 23.040 1.00 92.50 355 LYS A CA 1
ATOM 2848 C C . LYS A 1 355 ? 6.922 3.687 22.281 1.00 92.50 355 LYS A C 1
ATOM 2850 O O . LYS A 1 355 ? 6.393 3.056 21.372 1.00 92.50 355 LYS A O 1
ATOM 2855 N N . LEU A 1 356 ? 8.178 3.494 22.678 1.00 94.31 356 LEU A N 1
ATOM 2856 C CA . LEU A 1 356 ? 9.111 2.545 22.058 1.00 94.31 356 LEU A CA 1
ATOM 2857 C C . LEU A 1 356 ? 9.494 1.387 22.981 1.00 94.31 356 LEU A C 1
ATOM 2859 O O . LEU A 1 356 ? 10.270 0.528 22.586 1.00 94.31 356 LEU A O 1
ATOM 2863 N N . GLU A 1 357 ? 8.966 1.345 24.203 1.00 96.50 357 GLU A N 1
ATOM 2864 C CA . GLU A 1 357 ? 9.277 0.290 25.166 1.00 96.50 357 GLU A CA 1
ATOM 2865 C C . GLU A 1 357 ? 8.011 -0.433 25.612 1.00 96.50 357 GLU A C 1
ATOM 2867 O O . GLU A 1 357 ? 7.050 0.200 26.056 1.00 96.50 357 GLU A O 1
ATOM 2872 N N . PHE A 1 358 ? 8.025 -1.760 25.527 1.00 96.25 358 PHE A N 1
ATOM 2873 C CA . PHE A 1 358 ? 6.900 -2.615 25.900 1.00 96.25 358 PHE A CA 1
ATOM 2874 C C . PHE A 1 358 ? 7.371 -3.786 26.757 1.00 96.25 358 PHE A C 1
ATOM 2876 O O . PHE A 1 358 ? 8.558 -4.096 26.821 1.00 96.25 358 PHE A O 1
ATOM 2883 N N . THR A 1 359 ? 6.439 -4.426 27.457 1.00 95.94 359 THR A N 1
ATOM 2884 C CA . THR A 1 359 ? 6.718 -5.600 28.292 1.00 95.94 359 THR A CA 1
ATOM 2885 C C . THR A 1 359 ? 6.139 -6.840 27.627 1.00 95.94 359 THR A C 1
ATOM 2887 O O . THR A 1 359 ? 4.982 -6.826 27.218 1.00 95.94 359 THR A O 1
ATOM 2890 N N . THR A 1 360 ? 6.948 -7.891 27.512 1.00 94.44 360 THR A N 1
ATOM 2891 C CA . THR A 1 360 ? 6.553 -9.187 26.945 1.00 94.44 360 THR A CA 1
ATOM 2892 C C . THR A 1 360 ? 5.599 -9.932 27.876 1.00 94.44 360 THR A C 1
ATOM 2894 O O . THR A 1 360 ? 5.731 -9.848 29.099 1.00 94.44 360 THR A O 1
ATOM 2897 N N . GLN A 1 361 ? 4.691 -10.739 27.320 1.00 92.94 361 GLN A N 1
ATOM 2898 C CA . GLN A 1 361 ? 3.976 -11.745 28.114 1.00 92.94 361 GLN A CA 1
ATOM 2899 C C . GLN A 1 361 ? 4.806 -13.027 28.327 1.00 92.94 361 GLN A C 1
ATOM 2901 O O . GLN A 1 361 ? 4.520 -13.807 29.234 1.00 92.94 361 GLN A O 1
ATOM 2906 N N . TYR A 1 362 ? 5.853 -13.242 27.521 1.00 93.38 362 TYR A N 1
ATOM 2907 C CA . TYR A 1 362 ? 6.719 -14.430 27.547 1.00 93.38 362 TYR A CA 1
ATOM 2908 C C . TYR A 1 362 ? 7.809 -14.333 28.627 1.00 93.38 362 TYR A C 1
ATOM 2910 O O . TYR A 1 362 ? 9.001 -14.460 28.352 1.00 93.38 362 TYR A O 1
ATOM 2918 N N . THR A 1 363 ? 7.398 -14.057 29.865 1.00 95.94 363 THR A N 1
ATOM 2919 C CA . THR A 1 363 ? 8.304 -13.807 31.006 1.00 95.94 363 THR A CA 1
ATOM 2920 C C . THR A 1 363 ? 9.073 -15.046 31.482 1.00 95.94 363 THR A C 1
ATOM 2922 O O . THR A 1 363 ? 10.031 -14.942 32.246 1.00 95.94 363 THR A O 1
ATOM 2925 N N . ASP A 1 364 ? 8.669 -16.233 31.032 1.00 96.25 364 ASP A N 1
ATOM 2926 C CA . ASP A 1 364 ? 9.271 -17.529 31.341 1.00 96.25 364 ASP A CA 1
ATOM 2927 C C . ASP A 1 364 ? 10.341 -17.971 30.328 1.00 96.25 364 ASP A C 1
ATOM 2929 O O . ASP A 1 364 ? 11.071 -18.932 30.594 1.00 96.25 364 ASP A O 1
ATOM 2933 N N . LYS A 1 365 ? 10.462 -17.256 29.203 1.00 96.31 365 LYS A N 1
ATOM 2934 C CA . LYS A 1 365 ? 11.392 -17.543 28.103 1.00 96.31 365 LYS A CA 1
ATOM 2935 C C . LYS A 1 365 ? 12.548 -16.557 28.066 1.00 96.31 365 LYS A C 1
ATOM 2937 O O . LYS A 1 365 ? 12.372 -15.387 28.403 1.00 96.31 365 LYS A O 1
ATOM 2942 N N . LYS A 1 366 ? 13.714 -17.003 27.598 1.00 97.69 366 LYS A N 1
ATOM 2943 C CA . LYS A 1 366 ? 14.800 -16.085 27.215 1.00 97.69 366 LYS A CA 1
ATOM 2944 C C . LYS A 1 366 ? 14.409 -15.280 25.975 1.00 97.69 366 LYS A C 1
ATOM 2946 O O . LYS A 1 366 ? 13.545 -15.702 25.207 1.00 97.69 366 LYS A O 1
ATOM 2951 N N . ALA A 1 367 ? 15.070 -14.148 25.745 1.00 97.31 367 ALA A N 1
ATOM 2952 C CA . ALA A 1 367 ? 14.824 -13.344 24.551 1.00 97.31 367 ALA A CA 1
ATOM 2953 C C . ALA A 1 367 ? 15.169 -14.137 23.275 1.00 97.31 367 ALA A C 1
ATOM 2955 O O . ALA A 1 367 ? 14.375 -14.176 22.337 1.00 97.31 367 ALA A O 1
ATOM 2956 N N . SER A 1 368 ? 16.280 -14.878 23.290 1.00 97.12 368 SER A N 1
ATOM 2957 C CA . SER A 1 368 ? 16.708 -15.785 22.212 1.00 97.12 368 SER A CA 1
ATOM 2958 C C . SER A 1 368 ? 15.725 -16.919 21.897 1.00 97.12 368 SER A C 1
ATOM 2960 O O . SER A 1 368 ? 15.720 -17.431 20.785 1.00 97.12 368 SER A O 1
ATOM 2962 N N . GLU A 1 369 ? 14.866 -17.304 22.842 1.00 96.31 369 GLU A N 1
ATOM 2963 C CA . GLU A 1 369 ? 13.863 -18.367 22.664 1.00 96.31 369 GLU A CA 1
ATOM 2964 C C . GLU A 1 369 ? 12.524 -17.838 22.125 1.00 96.31 369 GLU A C 1
ATOM 2966 O O . GLU A 1 369 ? 11.624 -18.620 21.806 1.00 96.31 369 GLU A O 1
ATOM 2971 N N . ALA A 1 370 ? 12.351 -16.515 22.090 1.00 94.31 370 ALA A N 1
ATOM 2972 C CA . ALA A 1 370 ? 11.075 -15.872 21.800 1.00 94.31 370 ALA A CA 1
ATOM 2973 C C . ALA A 1 370 ? 11.153 -14.781 20.723 1.00 94.31 370 ALA A C 1
ATOM 2975 O O . ALA A 1 370 ? 10.103 -14.320 20.290 1.00 94.31 370 ALA A O 1
ATOM 2976 N N . TYR A 1 371 ? 12.340 -14.356 20.279 1.00 94.50 371 TYR A N 1
ATOM 2977 C CA . TYR A 1 371 ? 12.464 -13.238 19.336 1.00 94.50 371 TYR A CA 1
ATOM 2978 C C . TYR A 1 371 ? 11.769 -13.506 17.991 1.00 94.50 371 TYR A C 1
ATOM 2980 O O . TYR A 1 371 ? 11.069 -12.622 17.506 1.00 94.50 371 TYR A O 1
ATOM 2988 N N . GLU A 1 372 ? 11.866 -14.727 17.447 1.00 93.38 372 GLU A N 1
ATOM 2989 C CA . GLU A 1 372 ? 11.220 -15.119 16.178 1.00 93.38 372 GLU A CA 1
ATOM 2990 C C . GLU A 1 372 ? 9.695 -14.978 16.221 1.00 93.38 372 GLU A C 1
ATOM 2992 O O . GLU A 1 372 ? 9.059 -14.757 15.197 1.00 93.38 372 GLU A O 1
ATOM 2997 N N . ILE A 1 373 ? 9.087 -15.042 17.411 1.00 91.12 373 ILE A N 1
ATOM 2998 C CA . ILE A 1 373 ? 7.644 -14.825 17.579 1.00 91.12 373 ILE A CA 1
ATOM 2999 C C . ILE A 1 373 ? 7.249 -13.426 17.083 1.00 91.12 373 ILE A C 1
ATOM 3001 O O . ILE A 1 373 ? 6.145 -13.236 16.579 1.00 91.12 373 ILE A O 1
ATOM 3005 N N . TYR A 1 374 ? 8.152 -12.454 17.212 1.00 91.44 374 TYR A N 1
ATOM 3006 C CA . TYR A 1 374 ? 7.941 -11.082 16.770 1.00 91.44 374 TYR A CA 1
ATOM 3007 C C . TYR A 1 374 ? 8.347 -10.836 15.310 1.00 91.44 374 TYR A C 1
ATOM 3009 O O . TYR A 1 374 ? 8.251 -9.701 14.855 1.00 91.44 374 TYR A O 1
ATOM 3017 N N . ASP A 1 375 ? 8.748 -11.873 14.566 1.00 88.88 375 ASP A N 1
ATOM 3018 C CA . ASP A 1 375 ? 8.924 -11.802 13.107 1.00 88.88 375 ASP A CA 1
ATOM 3019 C C . ASP A 1 375 ? 7.577 -11.879 12.350 1.00 88.88 375 ASP A C 1
ATOM 3021 O O . ASP A 1 375 ? 7.510 -11.867 11.121 1.00 88.88 375 ASP A O 1
ATOM 3025 N N . HIS A 1 376 ? 6.467 -11.964 13.083 1.00 84.19 376 HIS A N 1
ATOM 3026 C CA . HIS A 1 376 ? 5.125 -12.020 12.524 1.00 84.19 376 HIS A CA 1
ATOM 3027 C C . HIS A 1 376 ? 4.301 -10.798 12.951 1.00 84.19 376 HIS A C 1
ATOM 3029 O O . HIS A 1 376 ? 4.023 -10.590 14.136 1.00 84.19 376 HIS A O 1
ATOM 3035 N N . GLU A 1 377 ? 3.876 -9.991 11.971 1.00 82.12 377 GLU A N 1
ATOM 3036 C CA . GLU A 1 377 ? 3.126 -8.743 12.188 1.00 82.12 377 GLU A CA 1
ATOM 3037 C C . GLU A 1 377 ? 1.838 -8.939 13.006 1.00 82.12 377 GLU A C 1
ATOM 3039 O O . GLU A 1 377 ? 1.469 -8.072 13.800 1.00 82.12 377 GLU A O 1
ATOM 3044 N N . ASP A 1 378 ? 1.146 -10.070 12.844 1.00 78.81 378 ASP A N 1
ATOM 3045 C CA . ASP A 1 378 ? -0.074 -10.398 13.589 1.00 78.81 378 ASP A CA 1
ATOM 3046 C C . ASP A 1 378 ? 0.210 -10.655 15.074 1.00 78.81 378 ASP A C 1
ATOM 3048 O O . ASP A 1 378 ? -0.578 -10.253 15.938 1.00 78.81 378 ASP A O 1
ATOM 3052 N N . VAL A 1 379 ? 1.358 -11.258 15.387 1.00 83.88 379 VAL A N 1
ATOM 3053 C CA . VAL A 1 379 ? 1.794 -11.449 16.769 1.00 83.88 379 VAL A CA 1
ATOM 3054 C C . VAL A 1 379 ? 2.217 -10.125 17.386 1.00 83.88 379 VAL A C 1
ATOM 3056 O O . VAL A 1 379 ? 1.767 -9.808 18.486 1.00 83.88 379 VAL A O 1
ATOM 3059 N N . VAL A 1 380 ? 2.984 -9.301 16.665 1.00 88.00 380 VAL A N 1
ATOM 3060 C CA . VAL A 1 380 ? 3.312 -7.935 17.108 1.00 88.00 380 VAL A CA 1
ATOM 3061 C C . VAL A 1 380 ? 2.031 -7.149 17.393 1.00 88.00 380 VAL A C 1
ATOM 3063 O O . VAL A 1 380 ? 1.921 -6.497 18.431 1.00 88.00 380 VAL A O 1
ATOM 3066 N N . ALA A 1 381 ? 1.025 -7.261 16.521 1.00 83.25 381 ALA A N 1
ATOM 3067 C CA . ALA A 1 381 ? -0.243 -6.569 16.696 1.00 83.25 381 ALA A CA 1
ATOM 3068 C C . ALA A 1 381 ? -1.034 -7.033 17.928 1.00 83.25 381 ALA A C 1
ATOM 3070 O O . ALA A 1 381 ? -1.730 -6.231 18.556 1.00 83.25 381 ALA A O 1
ATOM 3071 N N . LYS A 1 382 ? -0.922 -8.316 18.282 1.00 83.12 382 LYS A N 1
ATOM 3072 C CA . LYS A 1 382 ? -1.554 -8.900 19.467 1.00 83.12 382 LYS A CA 1
ATOM 3073 C C . LYS A 1 382 ? -0.824 -8.531 20.760 1.00 83.12 382 LYS A C 1
ATOM 3075 O O . LYS A 1 382 ? -1.484 -8.202 21.742 1.00 83.12 382 LYS A O 1
ATOM 3080 N N . GLU A 1 383 ? 0.506 -8.585 20.754 1.00 86.94 383 GLU A N 1
ATOM 3081 C CA . GLU A 1 383 ? 1.343 -8.310 21.929 1.00 86.94 383 GLU A CA 1
ATOM 3082 C C . GLU A 1 383 ? 1.425 -6.820 22.253 1.00 86.94 383 GLU A C 1
ATOM 3084 O O . GLU A 1 383 ? 1.525 -6.442 23.420 1.00 86.94 383 GLU A O 1
ATOM 3089 N N . LEU A 1 384 ? 1.374 -5.964 21.228 1.00 90.56 384 LEU A N 1
ATOM 3090 C CA . LEU A 1 384 ? 1.573 -4.521 21.352 1.00 90.56 384 LEU A CA 1
ATOM 3091 C C . LEU A 1 384 ? 0.302 -3.735 20.956 1.00 90.56 384 LEU A C 1
ATOM 3093 O O . LEU A 1 384 ? 0.358 -2.878 20.069 1.00 90.56 384 LEU A O 1
ATOM 3097 N N . PRO A 1 385 ? -0.861 -3.956 21.605 1.00 84.75 385 PRO A N 1
ATOM 3098 C CA . PRO A 1 385 ? -2.121 -3.330 21.196 1.00 84.75 385 PRO A CA 1
ATOM 3099 C C . PRO A 1 385 ? -2.084 -1.798 21.297 1.00 84.75 385 PRO A C 1
ATOM 3101 O O . PRO A 1 385 ? -2.727 -1.114 20.506 1.00 84.75 385 PRO A O 1
ATOM 3104 N N . GLU A 1 386 ? -1.296 -1.245 22.224 1.00 87.88 386 GLU A N 1
ATOM 3105 C CA . GLU A 1 386 ? -1.075 0.201 22.347 1.00 87.88 386 GLU A CA 1
ATOM 3106 C C . GLU A 1 386 ? -0.344 0.791 21.129 1.00 87.88 386 GLU A C 1
ATOM 3108 O O . GLU A 1 386 ? -0.704 1.877 20.673 1.00 87.88 386 GLU A O 1
ATOM 3113 N N . LEU A 1 387 ? 0.646 0.077 20.573 1.00 88.81 387 LEU A N 1
ATOM 3114 C CA . LEU A 1 387 ? 1.322 0.486 19.339 1.00 88.81 387 LEU A CA 1
ATOM 3115 C C . LEU A 1 387 ? 0.321 0.499 18.186 1.00 88.81 387 LEU A C 1
ATOM 3117 O O . LEU A 1 387 ? 0.214 1.490 17.469 1.00 88.81 387 LEU A O 1
ATOM 3121 N N . ILE A 1 388 ? -0.450 -0.579 18.036 1.00 85.81 388 ILE A N 1
ATOM 3122 C CA . ILE A 1 388 ? -1.452 -0.689 16.973 1.00 85.81 388 ILE A CA 1
ATOM 3123 C C . ILE A 1 388 ? -2.509 0.404 17.094 1.00 85.81 388 ILE A C 1
ATOM 3125 O O . ILE A 1 388 ? -2.887 1.003 16.087 1.00 85.81 388 ILE A O 1
ATOM 3129 N N . GLN A 1 389 ? -2.975 0.702 18.306 1.00 82.25 389 GLN A N 1
ATOM 3130 C CA . GLN A 1 389 ? -3.912 1.795 18.539 1.00 82.25 389 GLN A CA 1
ATOM 3131 C C . GLN A 1 389 ? -3.302 3.137 18.118 1.00 82.25 389 GLN A C 1
ATOM 3133 O O . GLN A 1 389 ? -3.914 3.854 17.330 1.00 82.25 389 GLN A O 1
ATOM 3138 N N . TYR A 1 390 ? -2.068 3.429 18.543 1.00 88.69 390 TYR A N 1
ATOM 3139 C CA . TYR A 1 390 ? -1.366 4.654 18.163 1.00 88.69 390 TYR A CA 1
ATOM 3140 C C . TYR A 1 390 ? -1.210 4.795 16.645 1.00 88.69 390 TYR A C 1
ATOM 3142 O O . TYR A 1 390 ? -1.486 5.862 16.091 1.00 88.69 390 TYR A O 1
ATOM 3150 N N . LEU A 1 391 ? -0.782 3.729 15.961 1.00 87.81 391 LEU A N 1
ATOM 3151 C CA . LEU A 1 391 ? -0.617 3.733 14.510 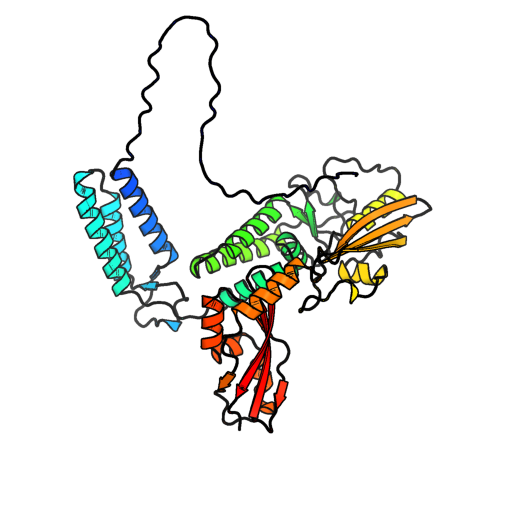1.00 87.81 391 LEU A CA 1
ATOM 3152 C C . LEU A 1 391 ? -1.957 3.992 13.810 1.00 87.81 391 LEU A C 1
ATOM 3154 O O . LEU A 1 391 ? -2.026 4.849 12.932 1.00 87.81 391 LEU A O 1
ATOM 3158 N N . ASN A 1 392 ? -3.040 3.347 14.254 1.00 79.00 392 ASN A N 1
ATOM 3159 C CA . ASN A 1 392 ? -4.381 3.584 13.715 1.00 79.00 392 ASN A CA 1
ATOM 3160 C C . ASN A 1 392 ? -4.849 5.032 13.926 1.00 79.00 392 ASN A C 1
ATOM 3162 O O . ASN A 1 392 ? -5.303 5.665 12.972 1.00 79.00 392 ASN A O 1
ATOM 3166 N N . ASP A 1 393 ? -4.696 5.570 15.138 1.00 82.31 393 ASP A N 1
ATOM 3167 C CA . ASP A 1 393 ? -5.121 6.934 15.485 1.00 82.31 393 ASP A CA 1
ATOM 3168 C C . ASP A 1 393 ? -4.374 8.001 14.676 1.00 82.31 393 ASP A C 1
ATOM 3170 O O . ASP A 1 393 ? -4.903 9.080 14.406 1.00 82.31 393 ASP A O 1
ATOM 3174 N N . ASN A 1 394 ? -3.150 7.686 14.247 1.00 85.69 394 ASN A N 1
ATOM 3175 C CA . ASN A 1 394 ? -2.310 8.568 13.444 1.00 85.69 394 ASN A CA 1
ATOM 3176 C C . ASN A 1 394 ? -2.304 8.218 11.945 1.00 85.69 394 ASN A C 1
ATOM 3178 O O . ASN A 1 394 ? -1.584 8.862 11.182 1.00 85.69 394 ASN A O 1
ATOM 3182 N N . ASN A 1 395 ? -3.111 7.240 11.506 1.00 82.00 395 ASN A N 1
ATOM 3183 C CA . ASN A 1 395 ? -3.145 6.728 10.127 1.00 82.00 395 ASN A CA 1
ATOM 3184 C C . ASN A 1 395 ? -1.757 6.303 9.598 1.00 82.00 395 ASN A C 1
ATOM 3186 O O . ASN A 1 395 ? -1.407 6.524 8.432 1.00 82.00 395 ASN A O 1
ATOM 3190 N N . LEU A 1 396 ? -0.969 5.697 10.480 1.00 86.06 396 LEU A N 1
ATOM 3191 C CA . LEU A 1 396 ? 0.351 5.157 10.209 1.00 86.06 396 LEU A CA 1
ATOM 3192 C C . LEU A 1 396 ? 0.285 3.651 9.964 1.00 86.06 396 LEU A C 1
ATOM 3194 O O . LEU A 1 396 ? -0.602 2.949 10.446 1.00 86.06 396 LEU A O 1
ATOM 3198 N N . HIS A 1 397 ? 1.270 3.176 9.218 1.00 81.62 397 HIS A N 1
ATOM 3199 C CA . HIS A 1 397 ? 1.498 1.780 8.874 1.00 81.62 397 HIS A CA 1
ATOM 3200 C C . HIS A 1 397 ? 2.865 1.406 9.419 1.00 81.62 397 HIS A C 1
ATOM 3202 O O . HIS A 1 397 ? 3.739 2.271 9.507 1.00 81.62 397 HIS A O 1
ATOM 3208 N N . PHE A 1 398 ? 3.054 0.142 9.770 1.00 85.88 398 PHE A N 1
ATOM 3209 C CA . PHE A 1 398 ? 4.379 -0.362 10.074 1.00 85.88 398 PHE A CA 1
ATOM 3210 C C . PHE A 1 398 ? 4.612 -1.686 9.369 1.00 85.88 398 PHE A C 1
ATOM 3212 O O . PHE A 1 398 ? 3.665 -2.418 9.098 1.00 85.88 398 PHE A O 1
ATOM 3219 N N . GLY A 1 399 ? 5.874 -1.973 9.123 1.00 84.06 399 GLY A N 1
ATOM 3220 C CA . GLY A 1 399 ? 6.378 -3.331 9.039 1.00 84.06 399 GLY A CA 1
ATOM 3221 C C . GLY A 1 399 ? 7.695 -3.382 9.799 1.00 84.06 399 GLY A C 1
ATOM 3222 O O . GLY A 1 399 ? 8.138 -2.382 10.382 1.00 84.06 399 GLY A O 1
ATOM 3223 N N . HIS A 1 400 ? 8.334 -4.541 9.817 1.00 81.88 400 HIS A N 1
ATOM 3224 C CA . HIS A 1 400 ? 9.558 -4.730 10.581 1.00 81.88 400 HIS A CA 1
ATOM 3225 C C . HIS A 1 400 ? 10.599 -5.518 9.791 1.00 81.88 400 HIS A C 1
ATOM 3227 O O . HIS A 1 400 ? 10.284 -6.253 8.856 1.00 81.88 400 HIS A O 1
ATOM 3233 N N . ALA A 1 401 ? 11.861 -5.293 10.140 1.00 84.19 401 ALA A N 1
ATOM 3234 C CA . ALA A 1 401 ? 12.944 -6.190 9.775 1.00 84.19 401 ALA A CA 1
ATOM 3235 C C . ALA A 1 401 ? 12.991 -7.367 10.761 1.00 84.19 401 ALA A C 1
ATOM 3237 O O . ALA A 1 401 ? 12.243 -7.398 11.743 1.00 84.19 401 ALA A O 1
ATOM 3238 N N . GLU A 1 402 ? 13.894 -8.311 10.503 1.00 88.50 402 GLU A N 1
ATOM 3239 C CA . GLU A 1 402 ? 14.151 -9.424 11.412 1.00 88.50 402 GLU A CA 1
ATOM 3240 C C . GLU A 1 402 ? 14.509 -8.882 12.815 1.00 88.50 402 GLU A C 1
ATOM 3242 O O . GLU A 1 402 ? 15.392 -8.014 12.935 1.00 88.50 402 GLU A O 1
ATOM 3247 N N . PRO A 1 403 ? 13.806 -9.320 13.875 1.00 94.62 403 PRO A N 1
ATOM 3248 C CA . PRO A 1 403 ? 14.092 -8.878 15.230 1.00 94.62 403 PRO A CA 1
ATOM 3249 C C . PRO A 1 403 ? 15.469 -9.355 15.691 1.00 94.62 403 PRO A C 1
ATOM 3251 O O . PRO A 1 403 ? 15.925 -10.442 15.346 1.00 94.62 403 PRO A O 1
ATOM 3254 N N . THR A 1 404 ? 16.118 -8.563 16.541 1.00 96.88 404 THR A N 1
ATOM 3255 C CA . THR A 1 404 ? 17.345 -8.972 17.240 1.00 96.88 404 THR A CA 1
ATOM 3256 C C . THR A 1 404 ? 17.085 -9.098 18.738 1.00 96.88 404 THR A C 1
ATOM 3258 O O . THR A 1 404 ? 16.041 -8.678 19.234 1.00 96.88 404 THR A O 1
ATOM 3261 N N . PHE A 1 405 ? 18.005 -9.704 19.489 1.00 97.75 405 PHE A N 1
ATOM 3262 C CA . PHE A 1 405 ? 17.814 -9.949 20.919 1.00 97.75 405 PHE A CA 1
ATOM 3263 C C . PHE A 1 405 ? 19.094 -9.738 21.730 1.00 97.75 405 PHE A C 1
ATOM 3265 O O . PHE A 1 405 ? 20.207 -9.787 21.205 1.00 97.75 405 PHE A O 1
ATOM 3272 N N . ASP A 1 406 ? 18.915 -9.534 23.033 1.00 97.94 406 ASP A N 1
ATOM 3273 C CA . ASP A 1 406 ? 19.974 -9.478 24.036 1.00 97.94 406 ASP A CA 1
ATOM 3274 C C . ASP A 1 406 ? 19.496 -10.191 25.312 1.00 97.94 406 ASP A C 1
ATOM 3276 O O . ASP A 1 406 ? 18.751 -9.638 26.125 1.00 97.94 406 ASP A O 1
ATOM 3280 N N . ASP A 1 407 ? 19.928 -11.442 25.491 1.00 97.81 407 ASP A N 1
ATOM 3281 C CA . ASP A 1 407 ? 19.578 -12.257 26.663 1.00 97.81 407 ASP A CA 1
ATOM 3282 C C . ASP A 1 407 ? 20.139 -11.687 27.972 1.00 97.81 407 ASP A C 1
ATOM 3284 O O . ASP A 1 407 ? 19.537 -11.870 29.029 1.00 97.81 407 ASP A O 1
ATOM 3288 N N . ALA A 1 408 ? 21.276 -10.983 27.929 1.00 97.12 408 ALA A N 1
ATOM 3289 C CA . ALA A 1 408 ? 21.867 -10.399 29.130 1.00 97.12 408 ALA A CA 1
ATOM 3290 C C . ALA A 1 408 ? 21.019 -9.231 29.644 1.00 97.12 408 ALA A C 1
ATOM 3292 O O . ALA A 1 408 ? 20.867 -9.058 30.856 1.00 97.12 408 ALA A O 1
ATOM 3293 N N . LYS A 1 409 ? 20.439 -8.453 28.723 1.00 97.81 409 LYS A N 1
ATOM 3294 C CA . LYS A 1 409 ? 19.486 -7.387 29.054 1.00 97.81 409 LYS A CA 1
ATOM 3295 C C . LYS A 1 409 ? 18.048 -7.870 29.197 1.00 97.81 409 LYS A C 1
ATOM 3297 O O . LYS A 1 409 ? 17.239 -7.138 29.763 1.00 97.81 409 LYS A O 1
ATOM 3302 N N . LYS A 1 410 ? 17.743 -9.091 28.747 1.00 97.94 410 LYS A N 1
ATOM 3303 C CA . LYS A 1 410 ? 16.387 -9.658 28.699 1.00 97.94 410 LYS A CA 1
ATOM 3304 C C . LYS A 1 410 ? 15.477 -8.829 27.792 1.00 97.94 410 LYS A C 1
ATOM 3306 O O . LYS A 1 410 ? 14.362 -8.464 28.180 1.00 97.94 410 LYS A O 1
ATOM 3311 N N . GLU A 1 411 ? 15.985 -8.509 26.602 1.00 98.44 411 GLU A N 1
ATOM 3312 C CA . GLU A 1 411 ? 15.341 -7.621 25.632 1.00 98.44 411 GLU A CA 1
ATOM 3313 C C . GLU A 1 411 ? 15.296 -8.227 24.223 1.00 98.44 411 GLU A C 1
ATOM 3315 O O . GLU A 1 411 ? 16.229 -8.901 23.787 1.00 98.44 411 GLU A O 1
ATOM 3320 N N . VAL A 1 412 ? 14.216 -7.935 23.498 1.00 97.69 412 VAL A N 1
ATOM 3321 C CA . VAL A 1 412 ? 14.098 -8.109 22.042 1.00 97.69 412 VAL A CA 1
ATOM 3322 C C . VAL A 1 412 ? 13.973 -6.726 21.406 1.00 97.69 412 VAL A C 1
ATOM 3324 O O . VAL A 1 412 ? 13.242 -5.875 21.915 1.00 97.69 412 VAL A O 1
ATOM 3327 N N . TYR A 1 413 ? 14.668 -6.503 20.295 1.00 97.62 413 TYR A N 1
ATOM 3328 C CA . TYR A 1 413 ? 14.661 -5.261 19.532 1.00 97.62 413 TYR A CA 1
ATOM 3329 C C . TYR A 1 413 ? 13.967 -5.475 18.189 1.00 97.62 413 TYR A C 1
ATOM 3331 O O . TYR A 1 413 ? 14.459 -6.185 17.311 1.00 97.62 413 TYR A O 1
ATOM 3339 N N . LEU A 1 414 ? 12.823 -4.823 18.025 1.00 95.56 414 LEU A N 1
ATOM 3340 C CA . LEU A 1 414 ? 12.065 -4.788 16.785 1.00 95.56 414 LEU A CA 1
ATOM 3341 C C . LEU A 1 414 ? 12.434 -3.537 15.999 1.00 95.56 414 LEU A C 1
ATOM 3343 O O . LEU A 1 414 ? 12.009 -2.434 16.343 1.00 95.56 414 LEU A O 1
ATOM 3347 N N . ASN A 1 415 ? 13.209 -3.702 14.932 1.00 92.62 415 ASN A N 1
ATOM 3348 C CA . ASN A 1 415 ? 13.490 -2.616 13.999 1.00 92.62 415 ASN A CA 1
ATOM 3349 C C . ASN A 1 415 ? 12.287 -2.443 13.077 1.00 92.62 415 ASN A C 1
ATOM 3351 O O . ASN A 1 415 ? 12.030 -3.289 12.220 1.00 92.62 415 ASN A O 1
ATOM 3355 N N . ILE A 1 416 ? 11.539 -1.361 13.273 1.00 90.19 416 ILE A N 1
ATOM 3356 C CA . ILE A 1 416 ? 10.307 -1.094 12.540 1.00 90.19 416 ILE A CA 1
ATOM 3357 C C . ILE A 1 416 ? 10.475 0.090 11.595 1.00 90.19 416 ILE A C 1
ATOM 3359 O O . ILE A 1 416 ? 11.131 1.087 11.909 1.00 90.19 416 ILE A O 1
ATOM 3363 N N . HIS A 1 417 ? 9.828 -0.007 10.440 1.00 88.56 417 HIS A N 1
ATOM 3364 C CA . HIS A 1 417 ? 9.624 1.113 9.536 1.00 88.56 417 HIS A CA 1
ATOM 3365 C C . HIS A 1 417 ? 8.196 1.611 9.713 1.00 88.56 417 HIS A C 1
ATOM 3367 O O . HIS A 1 417 ? 7.252 0.853 9.531 1.00 88.56 417 HIS A O 1
ATOM 3373 N N . ILE A 1 418 ? 8.030 2.881 10.068 1.00 88.50 418 ILE A N 1
ATOM 3374 C CA . ILE A 1 418 ? 6.725 3.522 10.224 1.00 88.50 418 ILE A CA 1
ATOM 3375 C C . ILE A 1 418 ? 6.502 4.443 9.045 1.00 88.50 418 ILE A C 1
ATOM 3377 O O . ILE A 1 418 ? 7.365 5.264 8.749 1.00 88.50 418 ILE A O 1
ATOM 3381 N N . ALA A 1 419 ? 5.342 4.368 8.406 1.00 85.88 419 ALA A N 1
ATOM 3382 C CA . ALA A 1 419 ? 5.031 5.223 7.273 1.00 85.88 419 ALA A CA 1
ATOM 3383 C C . ALA A 1 419 ? 3.620 5.780 7.288 1.00 85.88 419 ALA A C 1
ATOM 3385 O O . ALA A 1 419 ? 2.674 5.172 7.789 1.00 85.88 419 ALA A O 1
ATOM 3386 N N . GLU A 1 420 ? 3.474 6.931 6.644 1.00 83.69 420 GLU A N 1
ATOM 3387 C CA . GLU A 1 420 ? 2.172 7.426 6.238 1.00 83.69 420 GLU A CA 1
ATOM 3388 C C . GLU A 1 420 ? 1.631 6.637 5.049 1.00 83.69 420 GLU A C 1
ATOM 3390 O O . GLU A 1 420 ? 2.358 6.049 4.250 1.00 83.69 420 GLU A O 1
ATOM 3395 N N . ALA A 1 421 ? 0.317 6.755 4.882 1.00 60.41 421 ALA A N 1
ATOM 3396 C CA . ALA A 1 421 ? -0.443 6.295 3.736 1.00 60.41 421 ALA A CA 1
ATOM 3397 C C . ALA A 1 421 ? 0.193 6.556 2.363 1.00 60.41 421 ALA A C 1
ATOM 3399 O O . ALA A 1 421 ? -0.139 5.807 1.455 1.00 60.41 421 ALA A O 1
ATOM 3400 N N . PHE A 1 422 ? 1.016 7.613 2.223 1.00 56.03 422 PHE A N 1
ATOM 3401 C CA . PHE A 1 422 ? 1.656 8.043 0.978 1.00 56.03 422 PHE A CA 1
ATOM 3402 C C . PHE A 1 422 ? 3.018 8.727 1.175 1.00 56.03 422 PHE A C 1
ATOM 3404 O O . PHE A 1 422 ? 3.115 9.955 1.157 1.00 56.03 422 PHE A O 1
ATOM 3411 N N . GLY A 1 423 ? 4.086 7.933 1.281 1.00 70.00 423 GLY A N 1
ATOM 3412 C CA . GLY A 1 423 ? 5.442 8.329 0.868 1.00 70.00 423 GLY A CA 1
ATOM 3413 C C . GLY A 1 423 ? 6.447 8.626 1.981 1.00 70.00 423 GLY A C 1
ATOM 3414 O O . GLY A 1 423 ? 7.595 8.213 1.856 1.00 70.00 423 GLY A O 1
ATOM 3415 N N . ALA A 1 424 ? 6.039 9.303 3.054 1.00 83.06 424 ALA A N 1
ATOM 3416 C CA . ALA A 1 424 ? 6.926 9.586 4.181 1.00 83.06 424 ALA A CA 1
ATOM 3417 C C . ALA A 1 424 ? 7.045 8.364 5.090 1.00 83.06 424 ALA A C 1
ATOM 3419 O O . ALA A 1 424 ? 6.033 7.733 5.406 1.00 83.06 424 ALA A O 1
ATOM 3420 N N . TYR A 1 425 ? 8.258 8.060 5.534 1.00 87.38 425 TYR A N 1
ATOM 3421 C CA . TYR A 1 425 ? 8.507 6.997 6.497 1.00 87.38 425 TYR A CA 1
ATOM 3422 C C . TYR A 1 425 ? 9.670 7.349 7.418 1.00 87.38 425 TYR A C 1
ATOM 3424 O O . TYR A 1 425 ? 10.476 8.222 7.117 1.00 87.38 425 TYR A O 1
ATOM 3432 N N . PHE A 1 426 ? 9.785 6.656 8.539 1.00 90.81 426 PHE A N 1
ATOM 3433 C CA . PHE A 1 426 ? 10.973 6.702 9.371 1.00 90.81 426 PHE A CA 1
ATOM 3434 C C . PHE A 1 426 ? 11.221 5.349 10.019 1.00 90.81 426 PHE A C 1
ATOM 3436 O O . PHE A 1 426 ? 10.298 4.572 10.250 1.00 90.81 426 PHE A O 1
ATOM 3443 N N . GLU A 1 427 ? 12.483 5.083 10.321 1.00 91.12 427 GLU A N 1
ATOM 3444 C CA . GLU A 1 427 ? 12.887 3.888 11.049 1.00 91.12 427 GLU A CA 1
ATOM 3445 C C . GLU A 1 427 ? 13.048 4.200 12.532 1.00 91.12 427 GLU A C 1
ATOM 3447 O O . GLU A 1 427 ? 13.507 5.282 12.930 1.00 91.12 427 GLU A O 1
ATOM 3452 N N . THR A 1 428 ? 12.658 3.236 13.355 1.00 94.38 428 THR A N 1
ATOM 3453 C CA . THR A 1 428 ? 12.860 3.265 14.798 1.00 94.38 428 THR A CA 1
ATOM 3454 C C . THR A 1 428 ? 12.950 1.842 15.341 1.00 94.38 428 THR A C 1
ATOM 3456 O O . THR A 1 428 ? 12.668 0.876 14.635 1.00 94.38 428 THR A O 1
ATOM 3459 N N . THR A 1 429 ? 13.349 1.709 16.600 1.00 96.19 429 THR A N 1
ATOM 3460 C CA . THR A 1 429 ? 13.486 0.416 17.265 1.00 96.19 429 THR A CA 1
ATOM 3461 C C . THR A 1 429 ? 12.549 0.381 18.458 1.00 96.19 429 THR A C 1
ATOM 3463 O O . THR A 1 429 ? 12.597 1.261 19.318 1.00 96.19 429 THR A O 1
ATOM 3466 N N . ILE A 1 430 ? 11.703 -0.641 18.504 1.00 96.50 430 ILE A N 1
ATOM 3467 C CA . ILE A 1 430 ? 10.905 -0.970 19.675 1.00 96.50 430 ILE A CA 1
ATOM 3468 C C . ILE A 1 430 ? 11.685 -1.963 20.532 1.00 96.50 430 ILE A C 1
ATOM 3470 O O . ILE A 1 430 ? 12.120 -3.002 20.044 1.00 96.50 430 ILE A O 1
ATOM 3474 N N . THR A 1 431 ? 11.813 -1.669 21.819 1.00 97.94 431 THR A N 1
ATOM 3475 C CA . THR A 1 431 ? 12.423 -2.561 22.803 1.00 97.94 431 THR A CA 1
ATOM 3476 C C . THR A 1 431 ? 11.334 -3.276 23.592 1.00 97.94 431 THR A C 1
ATOM 3478 O O . THR A 1 431 ? 10.545 -2.651 24.303 1.00 97.94 431 THR A O 1
ATOM 3481 N N . ILE A 1 432 ? 11.307 -4.599 23.507 1.00 97.31 432 ILE A N 1
ATOM 3482 C CA . ILE A 1 432 ? 10.432 -5.448 24.310 1.00 97.31 432 ILE A CA 1
ATOM 3483 C C . ILE A 1 432 ? 11.252 -6.016 25.464 1.00 97.31 432 ILE A C 1
ATOM 3485 O O . ILE A 1 432 ? 12.267 -6.669 25.241 1.00 97.31 432 ILE A O 1
ATOM 3489 N N . LYS A 1 433 ? 10.806 -5.780 26.695 1.00 97.81 433 LYS A N 1
ATOM 3490 C CA . LYS A 1 433 ? 11.513 -6.129 27.935 1.00 97.81 433 LYS A CA 1
ATOM 3491 C C . LYS A 1 433 ? 10.757 -7.188 28.731 1.00 97.81 433 LYS A C 1
ATOM 3493 O O . LYS A 1 433 ? 9.563 -7.393 28.523 1.00 97.81 433 LYS A O 1
ATOM 3498 N N . GLY A 1 434 ? 11.430 -7.788 29.712 1.00 95.69 434 GLY A N 1
ATOM 3499 C CA . GLY A 1 434 ? 10.796 -8.657 30.714 1.00 95.69 434 GLY A CA 1
ATOM 3500 C C . GLY A 1 434 ? 10.902 -10.153 30.428 1.00 95.69 434 GLY A C 1
ATOM 3501 O O . GLY A 1 434 ? 10.164 -10.930 31.025 1.00 95.69 434 GLY A O 1
ATOM 3502 N N . PHE A 1 435 ? 11.809 -10.552 29.535 1.00 97.06 435 PHE A N 1
ATOM 3503 C CA . PHE A 1 435 ? 12.181 -11.955 29.339 1.00 97.06 435 PHE A CA 1
ATOM 3504 C C . PHE A 1 435 ? 12.919 -12.514 30.574 1.00 97.06 435 PHE A C 1
ATOM 3506 O O . PHE A 1 435 ? 13.291 -11.765 31.481 1.00 97.06 435 PHE A O 1
ATOM 3513 N N . LYS A 1 436 ? 13.098 -13.835 30.628 1.00 94.31 436 LYS A N 1
ATOM 3514 C CA . LYS A 1 436 ? 13.680 -14.568 31.762 1.00 94.31 436 LYS A CA 1
ATOM 3515 C C . LYS A 1 436 ? 15.155 -14.284 32.001 1.00 94.31 436 LYS A C 1
ATOM 3517 O O . LYS A 1 436 ? 15.945 -14.281 31.036 1.00 94.31 436 LYS A O 1
#